Protein AF-A0A7N0ZX17-F1 (afdb_monomer_lite)

pLDDT: mean 77.38, std 19.16, range [27.64, 98.69]

Foldseek 3Di:
DPDPDPPVVVPCPVPPDDDDPPDDPVVPFDDDDLLVLLVVLCCLQPVDDDDPLLLVLLCLLQCCLQPPDDPPDPDSVPVVPDPDDDDGGDAAEEEEEPQDLVLQLLLLADPPPPPVNNVVSPVVCCVPPVPPRPNVVDDNLVSQLVLSHFAFLLLVLLLCVLVPDFQVHQYEYLYDQHPVHCVRNVNNCVRHVNYDYSPRSDDPVSCVVVPPPPVSSNSSSLSNLLSHQEYEYSGDDDSLQQSLLNCLLVVGWYAYFPRNQSSVLVVDPPDDSVRSSVSSVVSRVVRGNDQDADDRPDDCSRRVPPSRVVSVPDDLSQLCVAAEDDPEDDEDEEEDDLSVLNNQNHAEDAQADYAYEEEDDLSVLSHDAHAYDAHEQYHYEEADHLSCLRYQEYHAYYPDPPDRGDHEHDADPLSQFDRPRHAYEAYEDYAHDEEPVRVCRRPVRHQFYFYYFYQYDYPDPPPPDSFTWGTWGDHPPPSDDIRTDTDHD

Sequence (489 aa):
MCLFNWCILCGCFSYGIAAISPFSHRLAFNNLSAEIQRLRCKVNFRALAFVPHVRALGDAIVGRLRYPPKADDGNYLREVTDRDNGKGTRKFVVLHLRFDKDMAAHSACDFGGGKAEKIALAKYRQTIWQGRVVNSQFTDEELRNQGRCPLTPEEIGLLLAALGFDNSTRLYLASHKVYGGEARLSALRNLFPLMEDKKSLASSEERVQIKGKASLLAAVDYYVSMHSDIFISASPGNMHNAMVGHRTFENLKTIRPNMALLGQLFSNKSLTWPEFQQAVLAGHKGRHGEIRLRKPKQSLYTYPAPDLTVVRNSEVIRLWRLQFLFIGGNSFQGNIPVELSNCANLLQLILAYYNFTGSLPSQLGSLRKPSGFNVVRNNFVGEMPSFLRKFSSLTIESESPQTKNLNSFSDSISPLYNLSTLNLLEISYNHYEGTLRDIDVALPNAFYLKLGVSHLIGSEGRSDSGGQISCCWRDPYTEESLTCLEIPE

Secondary structure (DSSP, 8-state):
-----HHHHTT-TTSS----SS--GGGGSSS--HHHHHHHHHIIIII-PPPHHHHHHHHHHHHHHHSPPPTT---TTTTTS---S-PPPPP-EEEE----HHHHHHH----S-HHHHHHHHHHHHHHHHTT--GGGGS-HHHHHHTT-SPPPHHHHHHHHHHTT--TT--EEEE-SS-TTTHHHHHHHHHH-TTEE-TTTSS-TTTTTTTTT-HHHHHHHHHHHHHT-SEEEESS-SHHHHHHHHHHHHTT--EE---HHHHHHHHH-TT--HHHHHHHHHHHHTT-SS---BPPTT--TTT--BTHHHHHTS------TT--EEE--SS--EEPPPGGGGG-TT--EEE--SSEEEEPPPGGGGG-SS--EEE--S-EEEE---GGGGG-SEEEEE---TTSS---EE-S--GGG-S-SS--EEEEESS--EEEHHHHHHH-TT-SEEEEESBEEEPSSS---S-PEEEEEE--TTT----EEEEEP-

Radius of gyration: 30.59 Å; chains: 1; bounding box: 77×47×92 Å

Structure (mmCIF, N/CA/C/O backbone):
data_AF-A0A7N0ZX17-F1
#
_entry.id   AF-A0A7N0ZX17-F1
#
loop_
_atom_site.group_PDB
_atom_site.id
_atom_site.type_symbol
_atom_site.label_atom_id
_atom_site.label_alt_id
_atom_site.label_comp_id
_atom_site.label_asym_id
_atom_site.label_entity_id
_atom_site.label_seq_id
_atom_site.pdbx_PDB_ins_code
_atom_site.Cartn_x
_atom_site.Cartn_y
_atom_site.Cartn_z
_atom_site.occupancy
_atom_site.B_iso_or_equiv
_atom_site.auth_seq_id
_atom_site.auth_comp_id
_atom_site.auth_asym_id
_atom_site.auth_atom_id
_atom_site.pdbx_PDB_model_num
ATOM 1 N N . MET A 1 1 ? 11.854 -6.264 -5.680 1.00 31.28 1 MET A N 1
ATOM 2 C CA . MET A 1 1 ? 12.480 -5.312 -4.730 1.00 31.28 1 MET A CA 1
ATOM 3 C C . MET A 1 1 ? 13.991 -5.591 -4.677 1.00 31.28 1 MET A C 1
ATOM 5 O O . MET A 1 1 ? 14.508 -5.929 -3.625 1.00 31.28 1 MET A O 1
ATOM 9 N N . CYS A 1 2 ? 14.687 -5.498 -5.824 1.00 27.64 2 CYS A N 1
ATOM 10 C CA . CYS A 1 2 ? 16.014 -6.117 -6.025 1.00 27.64 2 CYS A CA 1
ATOM 11 C C . CYS A 1 2 ? 17.114 -5.173 -6.552 1.00 27.64 2 CYS A C 1
ATOM 13 O O . CYS A 1 2 ? 18.099 -5.645 -7.095 1.00 27.64 2 CYS A O 1
ATOM 15 N N . LEU A 1 3 ? 16.994 -3.851 -6.393 1.00 32.38 3 LEU A N 1
ATOM 16 C CA . LEU A 1 3 ? 17.993 -2.904 -6.932 1.00 32.38 3 LEU A CA 1
ATOM 17 C C . LEU A 1 3 ? 18.795 -2.136 -5.865 1.00 32.38 3 LEU A C 1
ATOM 19 O O . LEU A 1 3 ? 19.424 -1.128 -6.163 1.00 32.38 3 LEU A O 1
ATOM 23 N N . PHE A 1 4 ? 18.815 -2.609 -4.617 1.00 39.84 4 PHE A N 1
ATOM 24 C CA . PHE A 1 4 ? 19.498 -1.922 -3.516 1.00 39.84 4 PHE A CA 1
ATOM 25 C C . PHE A 1 4 ? 20.635 -2.747 -2.930 1.00 39.84 4 PHE A C 1
ATOM 27 O O . PHE A 1 4 ? 20.396 -3.435 -1.946 1.00 39.84 4 PHE A O 1
ATOM 34 N N . ASN A 1 5 ? 21.840 -2.662 -3.522 1.00 35.75 5 ASN A N 1
ATOM 35 C CA . ASN A 1 5 ? 23.129 -2.669 -2.794 1.00 35.75 5 ASN A CA 1
ATOM 36 C C . ASN A 1 5 ? 24.381 -2.617 -3.697 1.00 35.75 5 ASN A C 1
ATOM 38 O O . ASN A 1 5 ? 25.339 -3.357 -3.497 1.00 35.75 5 ASN A O 1
ATOM 42 N N . TRP A 1 6 ? 24.445 -1.692 -4.658 1.00 32.69 6 TRP A N 1
ATOM 43 C CA . TRP A 1 6 ? 25.676 -1.510 -5.445 1.00 32.69 6 TRP A CA 1
ATOM 44 C C . TRP A 1 6 ? 26.896 -1.046 -4.629 1.00 32.69 6 TRP A C 1
ATOM 46 O O . TRP A 1 6 ? 28.015 -1.393 -4.977 1.00 32.69 6 TRP A O 1
ATOM 56 N N . CYS A 1 7 ? 26.718 -0.366 -3.490 1.00 35.06 7 CYS A N 1
ATOM 57 C CA . CYS A 1 7 ? 27.856 0.039 -2.650 1.00 35.06 7 CYS A CA 1
ATOM 58 C C . CYS A 1 7 ? 28.423 -1.073 -1.748 1.00 35.06 7 CYS A C 1
ATOM 60 O O . CYS A 1 7 ? 29.532 -0.913 -1.253 1.00 35.06 7 CYS A O 1
ATOM 62 N N . ILE A 1 8 ? 27.713 -2.190 -1.540 1.00 35.59 8 ILE A N 1
ATOM 63 C CA . ILE A 1 8 ? 28.237 -3.339 -0.769 1.00 35.59 8 ILE A CA 1
ATOM 64 C C . ILE A 1 8 ? 28.970 -4.336 -1.690 1.00 35.59 8 ILE A C 1
ATOM 66 O O . ILE A 1 8 ? 29.825 -5.092 -1.239 1.00 35.59 8 ILE A O 1
ATOM 70 N N . LEU A 1 9 ? 28.709 -4.287 -3.001 1.00 39.00 9 LEU A N 1
ATOM 71 C CA . LEU A 1 9 ? 29.273 -5.221 -3.978 1.00 39.00 9 LEU A CA 1
ATOM 72 C C . LEU A 1 9 ? 30.752 -4.976 -4.318 1.00 39.00 9 LEU A C 1
ATOM 74 O O . LEU A 1 9 ? 31.430 -5.929 -4.684 1.00 39.00 9 LEU A O 1
ATOM 78 N N . CYS A 1 10 ? 31.295 -3.767 -4.126 1.00 38.38 10 CYS A N 1
ATOM 79 C CA . CYS A 1 10 ? 32.711 -3.508 -4.429 1.00 38.38 10 CYS A CA 1
ATOM 80 C C . CYS A 1 10 ? 33.702 -4.308 -3.559 1.00 38.38 10 CYS A C 1
ATOM 82 O O . CYS A 1 10 ? 34.851 -4.455 -3.956 1.00 38.38 10 CYS A O 1
ATOM 84 N N . GLY A 1 11 ? 33.276 -4.844 -2.408 1.00 34.50 11 GLY A N 1
ATOM 85 C CA . GLY A 1 11 ? 34.105 -5.705 -1.550 1.00 34.50 11 GLY A CA 1
ATOM 86 C C . GLY A 1 11 ? 33.829 -7.209 -1.680 1.00 34.50 11 GLY A C 1
ATOM 87 O O . GLY A 1 11 ? 34.518 -7.999 -1.047 1.00 34.50 11 GLY A O 1
ATOM 88 N N . CYS A 1 12 ? 32.828 -7.621 -2.469 1.00 37.03 12 CYS A N 1
ATOM 89 C CA . CYS A 1 12 ? 32.411 -9.027 -2.603 1.00 37.03 12 CYS A CA 1
ATOM 90 C C . CYS A 1 12 ? 32.907 -9.694 -3.898 1.00 37.03 12 CYS A C 1
ATOM 92 O O . CYS A 1 12 ? 32.431 -10.769 -4.246 1.00 37.03 12 CYS A O 1
ATOM 94 N N . PHE A 1 13 ? 33.866 -9.096 -4.611 1.00 39.94 13 PHE A N 1
ATOM 95 C CA . PHE A 1 13 ? 34.392 -9.644 -5.869 1.00 39.94 13 PHE A CA 1
ATOM 96 C C . PHE A 1 13 ? 35.128 -10.992 -5.726 1.00 39.94 13 PHE A C 1
ATOM 98 O O . PHE A 1 13 ? 35.361 -11.647 -6.735 1.00 39.94 13 PHE A O 1
ATOM 105 N N . SER A 1 14 ? 35.460 -11.446 -4.511 1.00 41.28 14 SER A N 1
ATOM 106 C CA . SER A 1 14 ? 36.094 -12.756 -4.287 1.00 41.28 14 SER A CA 1
ATOM 107 C C . SER A 1 14 ? 35.111 -13.918 -4.095 1.00 41.28 14 SER A C 1
ATOM 109 O O . SER A 1 14 ? 35.522 -15.072 -4.165 1.00 41.28 14 SER A O 1
ATOM 111 N N . TYR A 1 15 ? 33.823 -13.647 -3.868 1.00 41.41 15 TYR A N 1
ATOM 112 C CA . TYR A 1 15 ? 32.807 -14.674 -3.639 1.00 41.41 15 TYR A CA 1
ATOM 113 C C . TYR A 1 15 ? 31.648 -14.411 -4.600 1.00 41.41 15 TYR A C 1
ATOM 115 O O . TYR A 1 15 ? 30.840 -13.520 -4.362 1.00 41.41 15 TYR A O 1
ATOM 123 N N . GLY A 1 16 ? 31.579 -15.157 -5.707 1.00 44.81 16 GLY A N 1
ATOM 124 C CA . GLY A 1 16 ? 30.669 -14.917 -6.840 1.00 44.81 16 GLY A CA 1
ATOM 125 C C . GLY A 1 16 ? 29.163 -14.815 -6.534 1.00 44.81 16 GLY A C 1
ATOM 126 O O . GLY A 1 16 ? 28.389 -14.537 -7.444 1.00 44.81 16 GLY A O 1
ATOM 127 N N . ILE A 1 17 ? 28.723 -15.002 -5.284 1.00 47.09 17 ILE A N 1
ATOM 128 C CA . ILE A 1 17 ? 27.357 -14.746 -4.813 1.00 47.09 17 ILE A CA 1
ATOM 129 C C . ILE A 1 17 ? 27.418 -14.160 -3.393 1.00 47.09 17 ILE A C 1
ATOM 131 O O . ILE A 1 17 ? 27.994 -14.763 -2.491 1.00 47.09 17 ILE A O 1
ATOM 135 N N . ALA A 1 18 ? 26.754 -13.021 -3.170 1.00 47.31 18 ALA A N 1
ATOM 136 C CA . ALA A 1 18 ? 26.568 -12.434 -1.843 1.00 47.31 18 ALA A CA 1
ATOM 137 C C . ALA A 1 18 ? 25.086 -12.483 -1.435 1.00 47.31 18 ALA A C 1
ATOM 139 O O . ALA A 1 18 ? 24.242 -11.814 -2.032 1.00 47.31 18 ALA A O 1
ATOM 140 N N . ALA A 1 19 ? 24.767 -13.249 -0.389 1.00 49.25 19 ALA A N 1
ATOM 141 C CA . ALA A 1 19 ? 23.446 -13.271 0.236 1.00 49.25 19 ALA A CA 1
ATOM 142 C C . ALA A 1 19 ? 23.479 -12.454 1.535 1.00 49.25 19 ALA A C 1
ATOM 144 O O . ALA A 1 19 ? 24.144 -12.823 2.499 1.00 49.25 19 ALA A O 1
ATOM 145 N N . ILE A 1 20 ? 22.765 -11.328 1.570 1.00 52.06 20 ILE A N 1
ATOM 146 C CA . ILE A 1 20 ? 22.751 -10.432 2.734 1.00 52.06 20 ILE A CA 1
ATOM 147 C C . ILE A 1 20 ? 21.513 -10.736 3.584 1.00 52.06 20 ILE A C 1
ATOM 149 O O . ILE A 1 20 ? 20.387 -10.430 3.186 1.00 52.06 20 ILE A O 1
ATOM 153 N N . SER A 1 21 ? 21.724 -11.312 4.771 1.00 45.69 21 SER A N 1
ATOM 154 C CA . SER A 1 21 ? 20.683 -11.620 5.759 1.00 45.69 21 SER A CA 1
ATOM 155 C C . SER A 1 21 ? 21.128 -11.200 7.171 1.00 45.69 21 SER A C 1
ATOM 157 O O . SER A 1 21 ? 22.293 -11.401 7.507 1.00 45.69 21 SER A O 1
ATOM 159 N N . PRO A 1 22 ? 20.243 -10.634 8.016 1.00 51.06 22 PRO A N 1
ATOM 160 C CA . PRO A 1 22 ? 18.856 -10.283 7.724 1.00 51.06 22 PRO A CA 1
ATOM 161 C C . PRO A 1 22 ? 18.763 -9.011 6.870 1.00 51.06 22 PRO A C 1
ATOM 163 O O . PRO A 1 22 ? 19.368 -7.983 7.181 1.00 51.06 22 PRO A O 1
ATOM 166 N N . PHE A 1 23 ? 17.958 -9.053 5.802 1.00 53.25 23 PHE A N 1
ATOM 167 C CA . PHE A 1 23 ? 17.702 -7.872 4.981 1.00 53.25 23 PHE A CA 1
ATOM 168 C C . PHE A 1 23 ? 16.916 -6.844 5.798 1.00 53.25 23 PHE A C 1
ATOM 170 O O . PHE A 1 23 ? 15.718 -6.978 6.047 1.00 53.25 23 PHE A O 1
ATOM 177 N N . SER A 1 24 ? 17.605 -5.793 6.228 1.00 52.97 24 SER A N 1
ATOM 178 C CA . SER A 1 24 ? 16.995 -4.654 6.892 1.00 52.97 24 SER A CA 1
ATOM 179 C C . SER A 1 24 ? 17.233 -3.415 6.048 1.00 52.97 24 SER A C 1
ATOM 181 O O . SER A 1 24 ? 18.367 -3.089 5.706 1.00 52.97 24 SER A O 1
ATOM 183 N N . HIS A 1 25 ? 16.159 -2.665 5.783 1.00 56.38 25 HIS A N 1
ATOM 184 C CA . HIS A 1 25 ? 16.193 -1.311 5.218 1.00 56.38 25 HIS A CA 1
ATOM 185 C C . HIS A 1 25 ? 17.260 -0.403 5.874 1.00 56.38 25 HIS A C 1
ATOM 187 O O . HIS A 1 25 ? 17.680 0.579 5.261 1.00 56.38 25 HIS A O 1
ATOM 193 N N . ARG A 1 26 ? 17.699 -0.742 7.103 1.00 52.00 26 ARG A N 1
ATOM 194 C CA . ARG A 1 26 ? 18.722 -0.075 7.923 1.00 52.00 26 ARG A CA 1
ATOM 195 C C . ARG A 1 26 ? 20.043 0.220 7.204 1.00 52.00 26 ARG A C 1
ATOM 197 O O . ARG A 1 26 ? 20.617 1.272 7.465 1.00 52.00 26 ARG A O 1
ATOM 204 N N . LEU A 1 27 ? 20.473 -0.633 6.272 1.00 52.06 27 LEU A N 1
ATOM 205 C CA . LEU A 1 27 ? 21.734 -0.460 5.528 1.00 52.06 27 LEU A CA 1
ATOM 206 C C . LEU A 1 27 ? 21.733 0.740 4.559 1.00 52.06 27 LEU A C 1
ATOM 208 O O . LEU A 1 27 ? 22.764 1.058 3.980 1.00 52.06 27 LEU A O 1
ATOM 212 N N . ALA A 1 28 ? 20.597 1.423 4.383 1.00 57.94 28 ALA A N 1
ATOM 213 C CA . ALA A 1 28 ? 20.429 2.451 3.359 1.00 57.94 28 ALA A CA 1
ATOM 214 C C . ALA A 1 28 ? 19.874 3.791 3.886 1.00 57.94 28 ALA A C 1
ATOM 216 O O . ALA A 1 28 ? 19.307 4.560 3.104 1.00 57.94 28 ALA A O 1
ATOM 217 N N . PHE A 1 29 ? 19.952 4.076 5.193 1.00 58.88 29 PHE A N 1
ATOM 218 C CA . PHE A 1 29 ? 19.317 5.287 5.743 1.00 58.88 29 PHE A CA 1
ATOM 219 C C . PHE A 1 29 ? 20.127 6.562 5.643 1.00 58.88 29 PHE A C 1
ATOM 221 O O . PHE A 1 29 ? 19.530 7.618 5.447 1.00 58.88 29 PHE A O 1
ATOM 228 N N . ASN A 1 30 ? 21.448 6.486 5.760 1.00 56.75 30 ASN A N 1
ATOM 229 C CA . ASN A 1 30 ? 22.257 7.677 5.973 1.00 56.75 30 ASN A CA 1
ATOM 230 C C . ASN A 1 30 ? 23.405 7.721 4.955 1.00 56.75 30 ASN A C 1
ATOM 232 O O . ASN A 1 30 ? 23.990 6.689 4.637 1.00 56.75 30 ASN A O 1
ATOM 236 N N . ASN A 1 31 ? 23.695 8.920 4.446 1.00 64.81 31 ASN A N 1
ATOM 237 C CA . ASN A 1 31 ? 24.826 9.259 3.567 1.00 64.81 31 ASN A CA 1
ATOM 238 C C . ASN A 1 31 ? 24.798 8.721 2.122 1.00 64.81 31 ASN A C 1
ATOM 240 O O . ASN A 1 31 ? 25.819 8.754 1.441 1.00 64.81 31 ASN A O 1
ATOM 244 N N . LEU A 1 32 ? 23.643 8.287 1.606 1.00 72.19 32 LEU A N 1
ATOM 245 C CA . LEU A 1 32 ? 23.486 8.108 0.156 1.00 72.19 32 LEU A CA 1
ATOM 246 C C . LEU A 1 32 ? 23.283 9.467 -0.521 1.00 72.19 32 LEU A C 1
ATOM 248 O O . LEU A 1 32 ? 22.589 10.327 0.024 1.00 72.19 32 LEU A O 1
ATOM 252 N N . SER A 1 33 ? 23.847 9.640 -1.719 1.00 75.56 33 SER A N 1
ATOM 253 C CA . SER A 1 33 ? 23.667 10.865 -2.502 1.00 75.56 33 SER A CA 1
ATOM 254 C C . SER A 1 33 ? 22.188 11.120 -2.819 1.00 75.56 33 SER A C 1
ATOM 256 O O . SER A 1 33 ? 21.379 10.188 -2.902 1.00 75.56 33 SER A O 1
ATOM 258 N N . ALA A 1 34 ? 21.834 12.390 -3.036 1.00 74.88 34 ALA A N 1
ATOM 259 C CA . ALA A 1 34 ? 20.473 12.781 -3.401 1.00 74.88 34 ALA A CA 1
ATOM 260 C C . ALA A 1 34 ? 19.984 12.047 -4.663 1.00 74.88 34 ALA A C 1
ATOM 262 O O . ALA A 1 34 ? 18.853 11.570 -4.697 1.00 74.88 34 ALA A O 1
ATOM 263 N N . GLU A 1 35 ? 20.853 11.868 -5.662 1.00 71.12 35 GLU A N 1
ATOM 264 C CA . GLU A 1 35 ? 20.550 11.128 -6.896 1.00 71.12 35 GLU A CA 1
ATOM 265 C C . GLU A 1 35 ? 20.142 9.676 -6.616 1.00 71.12 35 GLU A C 1
ATOM 267 O O . GLU A 1 35 ? 19.133 9.194 -7.137 1.00 71.12 35 GLU A O 1
ATOM 272 N N . ILE A 1 36 ? 20.880 8.989 -5.735 1.00 74.06 36 ILE A N 1
ATOM 273 C CA . ILE A 1 36 ? 20.549 7.618 -5.343 1.00 74.06 36 ILE A CA 1
ATOM 274 C C . ILE A 1 36 ? 19.212 7.605 -4.610 1.00 74.06 36 ILE A C 1
ATOM 276 O O . ILE A 1 36 ? 18.372 6.772 -4.941 1.00 74.06 36 ILE A O 1
ATOM 280 N N . GLN A 1 37 ? 18.976 8.526 -3.667 1.00 76.62 37 GLN A N 1
ATOM 281 C CA . GLN A 1 37 ? 17.708 8.611 -2.927 1.00 76.62 37 GLN A CA 1
ATOM 282 C C . GLN A 1 37 ? 16.498 8.819 -3.855 1.00 76.62 37 GLN A C 1
ATOM 284 O O . GLN A 1 37 ? 15.487 8.120 -3.714 1.00 76.62 37 GLN A O 1
ATOM 289 N N . ARG A 1 38 ? 16.629 9.696 -4.861 1.00 75.75 38 ARG A N 1
ATOM 290 C CA . ARG A 1 38 ? 15.618 9.925 -5.909 1.00 75.75 38 ARG A CA 1
ATOM 291 C C . ARG A 1 38 ? 15.322 8.650 -6.700 1.00 75.75 38 ARG A C 1
ATOM 293 O O . ARG A 1 38 ? 14.153 8.291 -6.861 1.00 75.75 38 ARG A O 1
ATOM 300 N N . LEU A 1 39 ? 16.359 7.914 -7.114 1.00 74.62 39 LEU A N 1
ATOM 301 C CA . LEU A 1 39 ? 16.189 6.629 -7.800 1.00 74.62 39 LEU A CA 1
ATOM 302 C C . LEU A 1 39 ? 15.448 5.608 -6.941 1.00 74.62 39 LEU A C 1
ATOM 304 O O . LEU A 1 39 ? 14.520 4.971 -7.437 1.00 74.62 39 LEU A O 1
ATOM 308 N N . ARG A 1 40 ? 15.787 5.476 -5.652 1.00 77.88 40 ARG A N 1
ATOM 309 C CA . ARG A 1 40 ? 15.062 4.545 -4.760 1.00 77.88 40 ARG A CA 1
ATOM 310 C C . ARG A 1 40 ? 13.599 4.892 -4.708 1.00 77.88 40 ARG A C 1
ATOM 312 O O . ARG A 1 40 ? 12.766 4.000 -4.777 1.00 77.88 40 ARG A O 1
ATOM 319 N N . CYS A 1 41 ? 13.291 6.177 -4.619 1.00 77.50 41 CYS A N 1
ATOM 320 C CA . CYS A 1 41 ? 11.916 6.621 -4.598 1.00 77.50 41 CYS A CA 1
ATOM 321 C C . CYS A 1 41 ? 11.158 6.245 -5.877 1.00 77.50 41 CYS A C 1
ATOM 323 O O . CYS A 1 41 ? 10.102 5.619 -5.785 1.00 77.50 41 CYS A O 1
ATOM 325 N N . LYS A 1 42 ? 11.731 6.527 -7.058 1.00 76.00 42 LYS A N 1
ATOM 326 C CA . LYS A 1 42 ? 11.123 6.155 -8.349 1.00 76.00 42 LYS A CA 1
ATOM 327 C C . LYS A 1 42 ? 10.950 4.638 -8.468 1.00 76.00 42 LYS A C 1
ATOM 329 O O . LYS A 1 42 ? 9.884 4.176 -8.860 1.00 76.00 42 LYS A O 1
ATOM 334 N N . VAL A 1 43 ? 11.955 3.854 -8.075 1.00 77.44 43 VAL A N 1
ATOM 335 C CA . VAL A 1 43 ? 11.869 2.386 -8.099 1.00 77.44 43 VAL A CA 1
ATOM 336 C C . VAL A 1 43 ? 10.768 1.886 -7.162 1.00 77.44 43 VAL A C 1
ATOM 338 O O . VAL A 1 43 ? 9.941 1.078 -7.570 1.00 77.44 43 VAL A O 1
ATOM 341 N N . ASN A 1 44 ? 10.719 2.395 -5.931 1.00 79.38 44 ASN A N 1
ATOM 342 C CA . ASN A 1 44 ? 9.787 1.926 -4.908 1.00 79.38 44 ASN A CA 1
ATOM 343 C C . ASN A 1 44 ? 8.325 2.227 -5.230 1.00 79.38 44 ASN A C 1
ATOM 345 O O . ASN A 1 44 ? 7.471 1.407 -4.905 1.00 79.38 44 ASN A O 1
ATOM 349 N N . PHE A 1 45 ? 8.037 3.386 -5.827 1.00 82.44 45 PHE A N 1
ATOM 350 C CA . PHE A 1 45 ? 6.658 3.829 -6.031 1.00 82.44 45 PHE A CA 1
ATOM 351 C C . PHE A 1 45 ? 6.175 3.769 -7.484 1.00 82.44 45 PHE A C 1
ATOM 353 O O . PHE A 1 45 ? 4.964 3.752 -7.675 1.00 82.44 45 PHE A O 1
ATOM 360 N N . ARG A 1 46 ? 7.070 3.686 -8.486 1.00 78.56 46 ARG A N 1
ATOM 361 C CA . ARG A 1 46 ? 6.692 3.538 -9.910 1.00 78.56 46 ARG A CA 1
ATOM 362 C C . ARG A 1 46 ? 7.114 2.228 -10.560 1.00 78.56 46 ARG A C 1
ATOM 364 O O . ARG A 1 46 ? 6.370 1.714 -11.381 1.00 78.56 46 ARG A O 1
ATOM 371 N N . ALA A 1 47 ? 8.302 1.702 -10.255 1.00 76.94 47 ALA A N 1
ATOM 372 C CA . ALA A 1 47 ? 8.824 0.549 -10.998 1.00 76.94 47 ALA A CA 1
ATOM 373 C C . ALA A 1 47 ? 8.270 -0.800 -10.509 1.00 76.94 47 ALA A C 1
ATOM 375 O O . ALA A 1 47 ? 8.266 -1.775 -11.257 1.00 76.94 47 ALA A O 1
ATOM 376 N N . LEU A 1 48 ? 7.831 -0.888 -9.250 1.00 80.56 48 LEU A N 1
ATOM 377 C CA . LEU A 1 48 ? 7.256 -2.116 -8.703 1.00 80.56 48 LEU A CA 1
ATOM 378 C C . LEU A 1 48 ? 5.809 -2.284 -9.177 1.00 80.56 48 LEU A C 1
ATOM 380 O O . LEU A 1 48 ? 4.905 -1.619 -8.679 1.00 80.56 48 LEU A O 1
ATOM 384 N N . ALA A 1 49 ? 5.601 -3.206 -10.115 1.00 84.38 49 ALA A N 1
ATOM 385 C CA . ALA A 1 49 ? 4.283 -3.563 -10.624 1.00 84.38 49 ALA A CA 1
ATOM 386 C C . ALA A 1 49 ? 3.749 -4.846 -9.972 1.00 84.38 49 ALA A C 1
ATOM 388 O O . ALA A 1 49 ? 4.495 -5.788 -9.694 1.00 84.38 49 ALA A O 1
ATOM 389 N N . PHE A 1 50 ? 2.433 -4.901 -9.770 1.00 91.25 50 PHE A N 1
ATOM 390 C CA . PHE A 1 50 ? 1.754 -6.133 -9.383 1.00 91.25 50 PHE A CA 1
ATOM 391 C C . PHE A 1 50 ? 1.697 -7.126 -10.548 1.00 91.25 50 PHE A C 1
ATOM 393 O O . PHE A 1 50 ? 1.601 -6.747 -11.721 1.00 91.25 50 PHE A O 1
ATOM 400 N N . VAL A 1 51 ? 1.708 -8.416 -10.209 1.00 91.38 51 VAL A N 1
ATOM 401 C CA . VAL A 1 51 ? 1.520 -9.507 -11.174 1.00 91.38 51 VAL A CA 1
ATOM 402 C C . VAL A 1 51 ? 0.198 -9.338 -11.946 1.00 91.38 51 VAL A C 1
ATOM 404 O O . VAL A 1 51 ? -0.771 -8.833 -11.371 1.00 91.38 51 VAL A O 1
ATOM 407 N N . PRO A 1 52 ? 0.123 -9.751 -13.230 1.00 92.81 52 PRO A N 1
ATOM 408 C CA . PRO A 1 52 ? -0.996 -9.409 -14.115 1.00 92.81 52 PRO A CA 1
ATOM 409 C C . PRO A 1 52 ? -2.387 -9.719 -13.554 1.00 92.81 52 PRO A C 1
ATOM 411 O O . PRO A 1 52 ? -3.283 -8.892 -13.656 1.00 92.81 52 PRO A O 1
ATOM 414 N N . HIS A 1 53 ? -2.559 -10.860 -12.888 1.00 93.31 53 HIS A N 1
ATOM 415 C CA . HIS A 1 53 ? -3.854 -11.261 -12.338 1.00 93.31 53 HIS A CA 1
ATOM 416 C C . HIS A 1 53 ? -4.300 -10.448 -11.116 1.00 93.31 53 HIS A C 1
ATOM 418 O O . HIS A 1 53 ? -5.497 -10.265 -10.913 1.00 93.31 53 HIS A O 1
ATOM 424 N N . VAL A 1 54 ? -3.363 -9.925 -10.313 1.00 96.31 54 VAL A N 1
ATOM 425 C CA . VAL A 1 54 ? -3.693 -8.985 -9.227 1.00 96.31 54 VAL A CA 1
ATOM 426 C C . VAL A 1 54 ? -4.154 -7.655 -9.814 1.00 96.31 54 VAL A C 1
ATOM 428 O O . VAL A 1 54 ? -5.125 -7.094 -9.318 1.00 96.31 54 VAL A O 1
ATOM 431 N N . ARG A 1 55 ? -3.493 -7.180 -10.881 1.00 95.81 55 ARG A N 1
ATOM 432 C CA . ARG A 1 55 ? -3.897 -5.956 -11.590 1.00 95.81 55 ARG A CA 1
ATOM 433 C C . ARG A 1 55 ? -5.279 -6.114 -12.211 1.00 95.81 55 ARG A C 1
ATOM 435 O O . ARG A 1 55 ? -6.161 -5.351 -11.864 1.00 95.81 55 ARG A O 1
ATOM 442 N N . ALA A 1 56 ? -5.495 -7.166 -13.000 1.00 95.94 56 ALA A N 1
ATOM 443 C CA . ALA A 1 56 ? -6.773 -7.421 -13.663 1.00 95.94 56 ALA A CA 1
ATOM 444 C C . ALA A 1 56 ? -7.951 -7.491 -12.674 1.00 95.94 56 ALA A C 1
ATOM 446 O O . ALA A 1 56 ? -8.970 -6.830 -12.867 1.00 95.94 56 ALA A O 1
ATOM 447 N N . LEU A 1 57 ? -7.801 -8.239 -11.574 1.00 97.06 57 LEU A N 1
ATOM 448 C CA . LEU A 1 57 ? -8.835 -8.309 -10.540 1.00 97.06 57 LEU A CA 1
ATOM 449 C C . LEU A 1 57 ? -8.996 -6.979 -9.787 1.00 97.06 57 LEU A C 1
ATOM 451 O O . LEU A 1 57 ? -10.115 -6.571 -9.480 1.00 97.06 57 LEU A O 1
ATOM 455 N N . GLY A 1 58 ? -7.891 -6.297 -9.486 1.00 97.50 58 GLY A N 1
ATOM 456 C CA . GLY A 1 58 ? -7.906 -4.982 -8.855 1.00 97.50 58 GLY A CA 1
ATOM 457 C C . GLY A 1 58 ? -8.627 -3.935 -9.707 1.00 97.50 58 GLY A C 1
ATOM 458 O O . GLY A 1 58 ? -9.478 -3.221 -9.185 1.00 97.50 58 GLY A O 1
ATOM 459 N N . ASP A 1 59 ? -8.354 -3.896 -11.011 1.00 96.81 59 ASP A N 1
ATOM 460 C CA . ASP A 1 59 ? -9.007 -3.020 -11.987 1.00 96.81 59 ASP A CA 1
ATOM 461 C C . ASP A 1 59 ? -10.505 -3.315 -12.087 1.00 96.81 59 ASP A C 1
ATOM 463 O O . ASP A 1 59 ? -11.311 -2.385 -12.084 1.00 96.81 59 ASP A O 1
ATOM 467 N N . ALA A 1 60 ? -10.901 -4.593 -12.089 1.00 96.19 60 ALA A N 1
ATOM 468 C CA . ALA A 1 60 ? -12.311 -4.983 -12.071 1.00 96.19 60 ALA A CA 1
ATOM 469 C C . ALA A 1 60 ? -13.027 -4.481 -10.802 1.00 96.19 60 ALA A C 1
ATOM 471 O O . ALA A 1 60 ? -14.097 -3.871 -10.885 1.00 96.19 60 ALA A O 1
ATOM 472 N N . ILE A 1 61 ? -12.417 -4.663 -9.624 1.00 97.12 61 ILE A N 1
ATOM 473 C CA . ILE A 1 61 ? -12.962 -4.188 -8.342 1.00 97.12 61 ILE A CA 1
ATOM 474 C C . ILE A 1 61 ? -13.051 -2.656 -8.315 1.00 97.12 61 ILE A C 1
ATOM 476 O O . ILE A 1 61 ? -14.101 -2.107 -7.978 1.00 97.12 61 ILE A O 1
ATOM 480 N N . VAL A 1 62 ? -11.985 -1.950 -8.707 1.00 97.50 62 VAL A N 1
ATOM 481 C CA . VAL A 1 62 ? -11.981 -0.480 -8.812 1.00 97.50 62 VAL A CA 1
ATOM 482 C C . VAL A 1 62 ? -13.050 -0.021 -9.803 1.00 97.50 62 VAL A C 1
ATOM 484 O O . VAL A 1 62 ? -13.800 0.909 -9.513 1.00 97.50 62 VAL A O 1
ATOM 487 N N . GLY A 1 63 ? -13.189 -0.707 -10.936 1.00 95.38 63 GLY A N 1
ATOM 488 C CA . GLY A 1 63 ? -14.215 -0.445 -11.935 1.00 95.38 63 GLY A CA 1
ATOM 489 C C . GLY A 1 63 ? -15.631 -0.540 -11.370 1.00 95.38 63 GLY A C 1
ATOM 490 O O . GLY A 1 63 ? -16.436 0.342 -11.656 1.00 95.38 63 GLY A O 1
ATOM 491 N N . ARG A 1 64 ? -15.922 -1.541 -10.533 1.00 93.81 64 ARG A N 1
ATOM 492 C CA . ARG A 1 64 ? -17.221 -1.707 -9.851 1.00 93.81 64 ARG A CA 1
ATOM 493 C C . ARG A 1 64 ? -17.446 -0.660 -8.758 1.00 93.81 64 ARG A C 1
ATOM 495 O O . ARG A 1 64 ? -18.570 -0.192 -8.571 1.00 93.81 64 ARG A O 1
ATOM 502 N N . LEU A 1 65 ? -16.383 -0.246 -8.063 1.00 94.81 65 LEU A N 1
ATOM 503 C CA . LEU A 1 65 ? -16.415 0.819 -7.050 1.00 94.81 65 LEU A CA 1
ATOM 504 C C . LEU A 1 65 ? -16.659 2.210 -7.659 1.00 94.81 65 LEU A C 1
ATOM 506 O O . LEU A 1 65 ? -17.388 3.025 -7.087 1.00 94.81 65 LEU A O 1
ATOM 510 N N . ARG A 1 66 ? -16.092 2.479 -8.836 1.00 93.56 66 ARG A N 1
ATOM 511 C CA . ARG A 1 66 ? -16.270 3.743 -9.570 1.00 93.56 66 ARG A CA 1
ATOM 512 C C . ARG A 1 66 ? -17.582 3.785 -10.356 1.00 93.56 66 ARG A C 1
ATOM 514 O O . ARG A 1 66 ? -18.206 4.843 -10.430 1.00 93.56 66 ARG A O 1
ATOM 521 N N . TYR A 1 67 ? -18.011 2.641 -10.886 1.00 89.44 67 TYR A N 1
ATOM 522 C CA . TYR A 1 67 ? -19.183 2.504 -11.749 1.00 89.44 67 TYR A CA 1
ATOM 523 C C . TYR A 1 67 ? -19.965 1.246 -11.344 1.00 89.44 67 TYR A C 1
ATOM 525 O O . TYR A 1 67 ? -19.744 0.170 -11.899 1.00 89.44 67 TYR A O 1
ATOM 533 N N . PRO A 1 68 ? -20.827 1.342 -10.318 1.00 81.25 68 PRO A N 1
ATOM 534 C CA . PRO A 1 68 ? -21.660 0.218 -9.929 1.00 81.25 68 PRO A CA 1
ATOM 535 C C . PRO A 1 68 ? -22.683 -0.068 -11.036 1.00 81.25 68 PRO A C 1
ATOM 537 O O . PRO A 1 68 ? -23.261 0.890 -11.569 1.00 81.25 68 PRO A O 1
ATOM 540 N N . PRO A 1 69 ? -22.918 -1.348 -11.362 1.00 67.81 69 PRO A N 1
ATOM 541 C CA . PRO A 1 69 ? -23.910 -1.715 -12.357 1.00 67.81 69 PRO A CA 1
ATOM 542 C C . PRO A 1 69 ? -25.294 -1.230 -11.923 1.00 67.81 69 PRO A C 1
ATOM 544 O O . PRO A 1 69 ? -25.609 -1.155 -10.729 1.00 67.81 69 PRO A O 1
ATOM 547 N N . LYS A 1 70 ? -26.128 -0.868 -12.901 1.00 60.75 70 LYS A N 1
ATOM 548 C CA . LYS A 1 70 ? -27.562 -0.698 -12.644 1.00 60.75 70 LYS A CA 1
ATOM 549 C C . LYS A 1 70 ? -28.132 -2.059 -12.235 1.00 60.75 70 LYS A C 1
ATOM 551 O O . LYS A 1 70 ? -27.624 -3.085 -12.664 1.00 60.75 70 LYS A O 1
ATOM 556 N N . ALA A 1 71 ? -29.178 -2.055 -11.414 1.00 52.97 71 ALA A N 1
ATOM 557 C CA . ALA A 1 71 ? -29.738 -3.240 -10.760 1.00 52.97 71 ALA A CA 1
ATOM 558 C C . ALA A 1 71 ? -30.296 -4.347 -11.693 1.00 52.97 71 ALA A C 1
ATOM 560 O O . ALA A 1 71 ? -30.947 -5.249 -11.186 1.00 52.97 71 ALA A O 1
ATOM 561 N N . ASP A 1 72 ? -30.065 -4.299 -13.010 1.00 47.78 72 ASP A N 1
ATOM 562 C CA . ASP A 1 72 ? -30.798 -5.113 -13.987 1.00 47.78 72 ASP A CA 1
ATOM 563 C C . ASP A 1 72 ? -29.963 -5.662 -15.160 1.00 47.78 72 ASP A C 1
ATOM 565 O O . ASP A 1 72 ? -30.523 -6.020 -16.187 1.00 47.78 72 ASP A O 1
ATOM 569 N N . ASP A 1 73 ? -28.630 -5.750 -15.059 1.00 46.38 73 ASP A N 1
ATOM 570 C CA . ASP A 1 73 ? -27.869 -6.457 -16.103 1.00 46.38 73 ASP A CA 1
ATOM 571 C C . ASP A 1 73 ? -26.818 -7.398 -15.507 1.00 46.38 73 ASP A C 1
ATOM 573 O O . ASP A 1 73 ? -25.754 -7.003 -15.026 1.00 46.38 73 ASP A O 1
ATOM 577 N N . GLY A 1 74 ? -27.168 -8.684 -15.488 1.00 48.72 74 GLY A N 1
ATOM 578 C CA . GLY A 1 74 ? -26.427 -9.782 -14.867 1.00 48.72 74 GLY A CA 1
ATOM 579 C C . GLY A 1 74 ? -25.154 -10.201 -15.605 1.00 48.72 74 GLY A C 1
ATOM 580 O O . GLY A 1 74 ? -24.765 -11.363 -15.506 1.00 48.72 74 GLY A O 1
ATOM 581 N N . ASN A 1 75 ? -24.492 -9.302 -16.341 1.00 47.19 75 ASN A N 1
ATOM 582 C CA . ASN A 1 75 ? -23.317 -9.638 -17.149 1.00 47.19 75 ASN A CA 1
ATOM 583 C C . ASN A 1 75 ? -22.121 -8.697 -16.907 1.00 47.19 75 ASN A C 1
ATOM 585 O O . ASN A 1 75 ? -21.698 -7.910 -17.754 1.00 47.19 75 ASN A O 1
ATOM 589 N N . TYR A 1 76 ? -21.511 -8.859 -15.729 1.00 52.47 76 TYR A N 1
ATOM 590 C CA . TYR A 1 76 ? -20.375 -8.084 -15.204 1.00 52.47 76 TYR A CA 1
ATOM 591 C C . TYR A 1 76 ? -19.110 -8.032 -16.082 1.00 52.47 76 TYR A C 1
ATOM 593 O O . TYR A 1 76 ? -18.230 -7.212 -15.818 1.00 52.47 76 TYR A O 1
ATOM 601 N N . LEU A 1 77 ? -18.969 -8.910 -17.079 1.00 50.38 77 LEU A N 1
ATOM 602 C CA . LEU A 1 77 ? -17.776 -8.987 -17.931 1.00 50.38 77 LEU A CA 1
ATOM 603 C C . LEU A 1 77 ? -17.854 -8.080 -19.170 1.00 50.38 77 LEU A C 1
ATOM 605 O O . LEU A 1 77 ? -16.814 -7.765 -19.742 1.00 50.38 77 LEU A O 1
ATOM 609 N N . ARG A 1 78 ? -19.054 -7.636 -19.571 1.00 44.34 78 ARG A N 1
ATOM 610 C CA . ARG A 1 78 ? -19.266 -6.895 -20.829 1.00 44.34 78 ARG A CA 1
ATOM 611 C C . ARG A 1 78 ? -19.222 -5.369 -20.668 1.00 44.34 78 ARG A C 1
ATOM 613 O O . ARG A 1 78 ? -18.872 -4.673 -21.607 1.00 44.34 78 ARG A O 1
ATOM 620 N N . GLU A 1 79 ? -19.481 -4.840 -19.469 1.00 46.25 79 GLU A N 1
ATOM 621 C CA . GLU A 1 79 ? -19.463 -3.385 -19.199 1.00 46.25 79 GLU A CA 1
ATOM 622 C C . GLU A 1 79 ? -18.056 -2.783 -18.999 1.00 46.25 79 GLU A C 1
ATOM 624 O O . GLU A 1 79 ? -17.903 -1.564 -18.885 1.00 46.25 79 GLU A O 1
ATOM 629 N N . VAL A 1 80 ? -17.003 -3.605 -18.914 1.00 51.28 80 VAL A N 1
ATOM 630 C CA . VAL A 1 80 ? -15.626 -3.097 -18.750 1.00 51.28 80 VAL A CA 1
ATOM 631 C C . VAL A 1 80 ? -15.069 -2.554 -20.074 1.00 51.28 80 VAL A C 1
ATOM 633 O O . VAL A 1 80 ? -14.192 -1.694 -20.045 1.00 51.28 80 VAL A O 1
ATOM 636 N N . THR A 1 81 ? -15.593 -3.004 -21.220 1.00 46.97 81 THR A N 1
ATOM 637 C CA . THR A 1 81 ? -15.084 -2.648 -22.556 1.00 46.97 81 THR A CA 1
ATOM 638 C C . THR A 1 81 ? -15.719 -1.402 -23.174 1.00 46.97 81 THR A C 1
ATOM 640 O O . THR A 1 81 ? -15.083 -0.788 -24.021 1.00 46.97 81 THR A O 1
ATOM 643 N N . ASP A 1 82 ? -16.900 -0.973 -22.717 1.00 44.88 82 ASP A N 1
ATOM 644 C CA . ASP A 1 82 ? -17.598 0.215 -23.236 1.00 44.88 82 ASP A CA 1
ATOM 645 C C . ASP A 1 82 ? -17.608 1.345 -22.198 1.00 44.88 82 ASP A C 1
ATOM 647 O O . ASP A 1 82 ? -18.563 1.520 -21.438 1.00 44.88 82 ASP A O 1
ATOM 651 N N . ARG A 1 83 ? -16.525 2.128 -22.118 1.00 52.25 83 ARG A N 1
ATOM 652 C CA . ARG A 1 83 ? -16.449 3.271 -21.192 1.00 52.25 83 ARG A CA 1
ATOM 653 C C . ARG A 1 83 ? -15.958 4.543 -21.862 1.00 52.25 83 ARG A C 1
ATOM 655 O O . ARG A 1 83 ? -14.855 4.999 -21.590 1.00 52.25 83 ARG A O 1
ATOM 662 N N . ASP A 1 84 ? -16.851 5.151 -22.638 1.00 46.78 84 ASP A N 1
ATOM 663 C CA . ASP A 1 84 ? 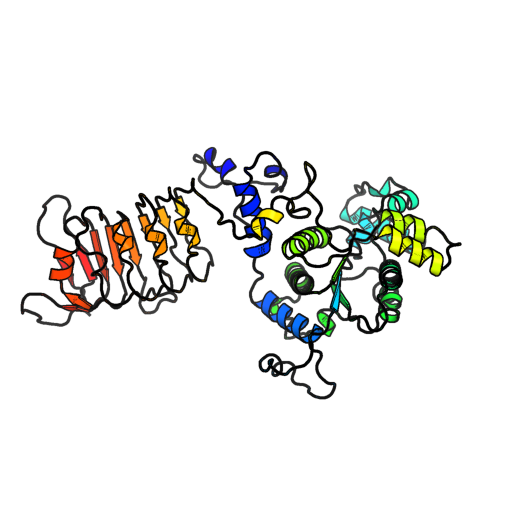-16.807 6.592 -22.907 1.00 46.78 84 ASP A CA 1
ATOM 664 C C . ASP A 1 84 ? -18.215 7.211 -22.990 1.00 46.78 84 ASP A C 1
ATOM 666 O O . ASP A 1 84 ? -18.598 7.838 -23.967 1.00 46.78 84 ASP A O 1
ATOM 670 N N . ASN A 1 85 ? -19.040 6.990 -21.958 1.00 43.12 85 ASN A N 1
ATOM 671 C CA . ASN A 1 85 ? -20.377 7.588 -21.869 1.00 43.12 85 ASN A CA 1
ATOM 672 C C . ASN A 1 85 ? -20.594 8.288 -20.519 1.00 43.12 85 ASN A C 1
ATOM 674 O O . ASN A 1 85 ? -21.255 7.765 -19.620 1.00 43.12 85 ASN A O 1
ATOM 678 N N . GLY A 1 86 ? -20.017 9.486 -20.380 1.00 47.16 86 GLY A N 1
ATOM 679 C CA . GLY A 1 86 ? -20.622 10.664 -19.729 1.00 47.16 86 GLY A CA 1
ATOM 680 C C . GLY A 1 86 ? -21.118 10.610 -18.272 1.00 47.16 86 GLY A C 1
ATOM 681 O O . GLY A 1 86 ? -21.647 11.612 -17.793 1.00 47.16 86 GLY A O 1
ATOM 682 N N . LYS A 1 87 ? -20.980 9.508 -17.525 1.00 54.19 87 LYS A N 1
ATOM 683 C CA . LYS A 1 87 ? -21.367 9.431 -16.104 1.00 54.19 87 LYS A CA 1
ATOM 684 C C . LYS A 1 87 ? -20.166 9.686 -15.201 1.00 54.19 87 LYS A C 1
ATOM 686 O O . LYS A 1 87 ? -19.199 8.930 -15.219 1.00 54.19 87 LYS A O 1
ATOM 691 N N . GLY A 1 88 ? -20.257 10.744 -14.392 1.00 59.28 88 GLY A N 1
ATOM 692 C CA . GLY A 1 88 ? -19.201 11.176 -13.476 1.00 59.28 88 GLY A CA 1
ATOM 693 C C . GLY A 1 88 ? -18.661 10.045 -12.595 1.00 59.28 88 GLY A C 1
ATOM 694 O O . GLY A 1 88 ? -19.416 9.242 -12.043 1.00 59.28 88 GLY A O 1
ATOM 695 N N . THR A 1 89 ? -17.336 9.992 -12.468 1.00 81.12 89 THR A N 1
ATOM 696 C CA . THR A 1 89 ? -16.614 8.972 -11.703 1.00 81.12 89 THR A CA 1
ATOM 697 C C . THR A 1 89 ? -17.002 9.036 -10.220 1.00 81.12 89 THR A C 1
ATOM 699 O O . THR A 1 89 ? -16.818 10.059 -9.556 1.00 81.12 89 THR A O 1
ATOM 702 N N . ARG A 1 90 ? -17.572 7.955 -9.658 1.00 89.12 90 ARG A N 1
ATOM 703 C CA . ARG A 1 90 ? -17.930 7.948 -8.226 1.00 89.12 90 ARG A CA 1
ATOM 704 C C . ARG A 1 90 ? -16.675 7.885 -7.366 1.00 89.12 90 ARG A C 1
ATOM 706 O O . ARG A 1 90 ? -15.706 7.213 -7.720 1.00 89.12 90 ARG A O 1
ATOM 713 N N . LYS A 1 91 ? -16.690 8.569 -6.224 1.00 94.81 91 LYS A N 1
ATOM 714 C CA . LYS A 1 91 ? -15.603 8.522 -5.240 1.00 94.81 91 LYS A CA 1
ATOM 715 C C . LYS A 1 91 ? -15.819 7.392 -4.239 1.00 94.81 91 LYS A C 1
ATOM 717 O O . LYS A 1 91 ? -16.958 7.063 -3.921 1.00 94.81 91 LYS A O 1
ATOM 722 N N . PHE A 1 92 ? -14.732 6.815 -3.741 1.00 97.69 92 PHE A N 1
ATOM 723 C CA . PHE A 1 92 ? -14.768 5.813 -2.682 1.00 97.69 92 PHE A CA 1
ATOM 724 C C . PHE A 1 92 ? -13.587 5.959 -1.718 1.00 97.69 92 PHE A C 1
ATOM 726 O O . PHE A 1 92 ? -12.490 6.414 -2.070 1.00 97.69 92 PHE A O 1
ATOM 733 N N . VAL A 1 93 ? -13.828 5.555 -0.476 1.00 98.44 93 VAL A N 1
ATOM 734 C CA . VAL A 1 93 ? -12.838 5.547 0.603 1.00 98.44 93 VAL A CA 1
ATOM 735 C C . VAL A 1 93 ? -12.364 4.120 0.814 1.00 98.44 93 VAL A C 1
ATOM 737 O O . VAL A 1 93 ? -13.173 3.202 0.867 1.00 98.44 93 VAL A O 1
ATOM 740 N N . VAL A 1 94 ? -11.061 3.917 0.976 1.00 98.69 94 VAL A N 1
ATOM 741 C CA . VAL A 1 94 ? -10.530 2.635 1.444 1.00 98.69 94 VAL A CA 1
ATOM 742 C C . VAL A 1 94 ? -10.212 2.733 2.924 1.00 98.69 94 VAL A C 1
ATOM 744 O O . VAL A 1 94 ? -9.388 3.553 3.340 1.00 98.69 94 VAL A O 1
ATOM 747 N N . LEU A 1 95 ? -10.837 1.849 3.696 1.00 98.38 95 LEU A N 1
ATOM 748 C CA . LEU A 1 95 ? -10.516 1.603 5.090 1.00 98.38 95 LEU A CA 1
ATOM 749 C C . LEU A 1 95 ? -9.670 0.336 5.193 1.00 98.38 95 LEU A C 1
ATOM 751 O O . LEU A 1 95 ? -10.159 -0.777 5.004 1.00 98.38 95 LEU A O 1
ATOM 755 N N . HIS A 1 96 ? -8.400 0.502 5.541 1.00 98.06 96 HIS A N 1
ATOM 756 C CA . HIS A 1 96 ? -7.539 -0.608 5.913 1.00 98.06 96 HIS A CA 1
ATOM 757 C C . HIS A 1 96 ? -7.723 -0.953 7.395 1.00 98.06 96 HIS A C 1
ATOM 759 O O . HIS A 1 96 ? -7.228 -0.265 8.294 1.00 98.06 96 HIS A O 1
ATOM 765 N N . LEU A 1 97 ? -8.445 -2.042 7.647 1.00 96.38 97 LEU A N 1
ATOM 766 C CA . LEU A 1 97 ? -8.794 -2.501 8.987 1.00 96.38 97 LEU A CA 1
ATOM 767 C C . LEU A 1 97 ? -7.922 -3.698 9.371 1.00 96.38 97 LEU A C 1
ATOM 769 O O . LEU A 1 97 ? -8.312 -4.861 9.242 1.00 96.38 97 LEU A O 1
ATOM 773 N N . ARG A 1 98 ? -6.717 -3.406 9.868 1.00 94.06 98 ARG A N 1
ATOM 774 C CA . ARG A 1 98 ? -5.840 -4.409 10.483 1.00 94.06 98 ARG A CA 1
ATOM 775 C C . ARG A 1 98 ? -6.200 -4.562 11.959 1.00 94.06 98 ARG A C 1
ATOM 777 O O . ARG A 1 98 ? -5.524 -4.024 12.835 1.00 94.06 98 ARG A O 1
ATOM 784 N N . PHE A 1 99 ? -7.309 -5.264 12.175 1.00 95.00 99 PHE A N 1
ATOM 785 C CA . PHE A 1 99 ? -7.847 -5.664 13.475 1.00 95.00 99 PHE A CA 1
ATOM 786 C C . PHE A 1 99 ? -8.050 -7.186 13.505 1.00 95.00 99 PHE A C 1
ATOM 788 O O . PHE A 1 99 ? -9.132 -7.701 13.762 1.00 95.00 99 PHE A O 1
ATOM 795 N N . ASP A 1 100 ? -7.019 -7.927 13.117 1.00 93.56 100 ASP A N 1
ATOM 796 C CA . ASP A 1 100 ? -6.979 -9.385 13.192 1.00 93.56 100 ASP A CA 1
ATOM 797 C C . ASP A 1 100 ? -6.521 -9.859 14.586 1.00 93.56 100 ASP A C 1
ATOM 799 O O . ASP A 1 100 ? -6.042 -9.074 15.406 1.00 93.56 100 ASP A O 1
ATOM 803 N N . LYS A 1 101 ? -6.682 -11.158 14.877 1.00 93.88 101 LYS A N 1
ATOM 804 C CA . LYS A 1 101 ? -6.374 -11.721 16.205 1.00 93.88 101 LYS A CA 1
ATOM 805 C C . LYS A 1 101 ? -4.901 -11.547 16.593 1.00 93.88 101 LYS A C 1
ATOM 807 O O . LYS A 1 101 ? -4.613 -11.380 17.774 1.00 93.88 101 LYS A O 1
ATOM 812 N N . ASP A 1 102 ? -3.994 -11.580 15.617 1.00 92.38 102 ASP A N 1
ATOM 813 C CA . ASP A 1 102 ? -2.560 -11.386 15.833 1.00 92.38 102 ASP A CA 1
ATOM 814 C C . ASP A 1 102 ? -2.280 -9.953 16.287 1.00 92.38 102 ASP A C 1
ATOM 816 O O . ASP A 1 102 ? -1.686 -9.735 17.344 1.00 92.38 102 ASP A O 1
ATOM 820 N N . MET A 1 103 ? -2.823 -8.976 15.555 1.00 93.12 103 MET A N 1
ATOM 821 C CA . MET A 1 103 ? -2.723 -7.561 15.910 1.00 93.12 103 MET A CA 1
ATOM 822 C C . MET A 1 103 ? -3.364 -7.245 17.271 1.00 93.12 103 MET A C 1
ATOM 824 O O . MET A 1 103 ? -2.739 -6.582 18.100 1.00 93.12 103 MET A O 1
ATOM 828 N N . ALA A 1 104 ? -4.580 -7.739 17.522 1.00 94.12 104 ALA A N 1
ATOM 829 C CA . ALA A 1 104 ? -5.285 -7.530 18.788 1.00 94.12 104 ALA A CA 1
ATOM 830 C C . ALA A 1 104 ? -4.536 -8.163 19.974 1.00 94.12 104 ALA A C 1
ATOM 832 O O . ALA A 1 104 ? -4.449 -7.583 21.053 1.00 94.12 104 ALA A O 1
ATOM 833 N N . ALA A 1 105 ? -3.946 -9.344 19.785 1.00 94.25 105 ALA A N 1
ATOM 834 C CA . ALA A 1 105 ? -3.154 -9.975 20.828 1.00 94.25 105 ALA A CA 1
ATOM 835 C C . ALA A 1 105 ? -1.845 -9.217 21.079 1.00 94.25 105 ALA A C 1
ATOM 837 O O . ALA A 1 105 ? -1.539 -8.941 22.239 1.00 94.25 105 ALA A O 1
ATOM 838 N N . HIS A 1 106 ? -1.104 -8.864 20.023 1.00 93.69 106 HIS A N 1
ATOM 839 C CA . HIS A 1 106 ? 0.189 -8.181 20.106 1.00 93.69 106 HIS A CA 1
ATOM 840 C C . HIS A 1 106 ? 0.085 -6.777 20.721 1.00 93.69 106 HIS A C 1
ATOM 842 O O . HIS A 1 106 ? 1.011 -6.337 21.402 1.00 93.69 106 HIS A O 1
ATOM 848 N N . SER A 1 107 ? -1.022 -6.058 20.506 1.00 93.69 107 SER A N 1
ATOM 849 C CA . SER A 1 107 ? -1.195 -4.717 21.077 1.00 93.69 107 SER A CA 1
ATOM 850 C C . SER A 1 107 ? -1.254 -4.723 22.606 1.00 93.69 107 SER A C 1
ATOM 852 O O . SER A 1 107 ? -0.848 -3.730 23.201 1.00 93.69 107 SER A O 1
ATOM 854 N N . ALA A 1 108 ? -1.703 -5.833 23.207 1.00 94.56 108 ALA A N 1
ATOM 855 C CA . ALA A 1 108 ? -1.992 -6.000 24.634 1.00 94.56 108 ALA A CA 1
ATOM 856 C C . ALA A 1 108 ? -3.100 -5.085 25.196 1.00 94.56 108 ALA A C 1
ATOM 858 O O . ALA A 1 108 ? -3.293 -5.054 26.407 1.00 94.56 108 ALA A O 1
ATOM 859 N N . CYS A 1 109 ? -3.852 -4.409 24.326 1.00 94.62 109 CYS A N 1
ATOM 860 C CA . CYS A 1 109 ? -4.927 -3.505 24.728 1.00 94.62 109 CYS A CA 1
ATOM 861 C C . CYS A 1 109 ? -6.220 -4.238 25.110 1.00 94.62 109 CYS A C 1
ATOM 863 O O . CYS A 1 109 ? -6.441 -5.396 24.737 1.00 94.62 109 CYS A O 1
ATOM 865 N N . ASP A 1 110 ? -7.084 -3.526 25.824 1.00 94.12 110 ASP A N 1
ATOM 866 C CA . ASP A 1 110 ? -8.469 -3.877 26.095 1.00 94.12 110 ASP A CA 1
ATOM 867 C C . ASP A 1 110 ? -9.384 -3.317 24.996 1.00 94.12 110 ASP A C 1
ATOM 869 O O . ASP A 1 110 ? -9.362 -2.128 24.657 1.00 94.12 110 ASP A O 1
ATOM 873 N N . PHE A 1 111 ? -10.208 -4.197 24.433 1.00 94.31 111 PHE A N 1
ATOM 874 C CA . PHE A 1 111 ? -11.169 -3.865 23.384 1.00 94.31 111 PHE A CA 1
ATOM 875 C C . PHE A 1 111 ? -12.618 -4.015 23.860 1.00 94.31 111 PHE A C 1
ATOM 877 O O . PHE A 1 111 ? -13.541 -4.022 23.043 1.00 94.31 111 PHE A O 1
ATOM 884 N N . GLY A 1 112 ? -12.845 -4.143 25.171 1.00 91.44 112 GLY A N 1
ATOM 885 C CA . GLY A 1 112 ? -14.182 -4.140 25.763 1.00 91.44 112 GLY A CA 1
ATOM 886 C C . GLY A 1 112 ? -14.900 -5.492 25.761 1.00 91.44 112 GLY A C 1
ATOM 887 O O . GLY A 1 112 ? -16.056 -5.556 26.162 1.00 91.44 112 GLY A O 1
ATOM 888 N N . GLY A 1 113 ? -14.246 -6.593 25.373 1.00 90.75 113 GLY A N 1
ATOM 889 C CA . GLY A 1 113 ? -14.807 -7.951 25.457 1.00 90.75 113 GLY A CA 1
ATOM 890 C C . GLY A 1 113 ? -14.701 -8.598 26.847 1.00 90.75 113 GLY A C 1
ATOM 891 O O . GLY A 1 113 ? -14.912 -9.804 27.002 1.00 90.75 113 GLY A O 1
ATOM 892 N N . GLY A 1 114 ? -14.342 -7.818 27.871 1.00 93.81 114 GLY A N 1
ATOM 893 C CA . GLY A 1 114 ? -14.303 -8.248 29.266 1.00 93.81 114 GLY A CA 1
ATOM 894 C C . GLY A 1 114 ? -13.227 -9.295 29.581 1.00 93.81 114 GLY A C 1
ATOM 895 O O . GLY A 1 114 ? -12.236 -9.469 28.868 1.00 93.81 114 GLY A O 1
ATOM 896 N N . LYS A 1 115 ? -13.408 -10.010 30.700 1.00 94.56 115 LYS A N 1
ATOM 897 C CA . LYS A 1 115 ? -12.413 -10.968 31.220 1.00 94.56 115 LYS A CA 1
ATOM 898 C C . LYS A 1 115 ? -12.131 -12.114 30.240 1.00 94.56 115 LYS A C 1
ATOM 900 O O . LYS A 1 115 ? -10.986 -12.548 30.126 1.00 94.56 115 LYS A O 1
ATOM 905 N N . ALA A 1 116 ? -13.153 -12.577 29.519 1.00 95.12 116 ALA A N 1
ATOM 906 C CA . ALA A 1 116 ? -13.024 -13.660 28.548 1.00 95.12 116 ALA A CA 1
ATOM 907 C C . ALA A 1 116 ? -12.096 -13.279 27.381 1.00 95.12 116 ALA A C 1
ATOM 909 O O . ALA A 1 116 ? -11.174 -14.034 27.061 1.00 95.12 116 ALA A O 1
ATOM 910 N N . GLU A 1 117 ? -12.282 -12.091 26.795 1.00 95.31 117 GLU A N 1
ATOM 911 C CA . GLU A 1 117 ? -11.427 -11.585 25.712 1.00 95.31 117 GLU A CA 1
ATOM 912 C C . GLU A 1 117 ? -9.980 -11.397 26.188 1.00 95.31 117 GLU A C 1
ATOM 914 O O . GLU A 1 117 ? -9.046 -11.880 25.541 1.00 95.31 117 GLU A O 1
ATOM 919 N N . LYS A 1 118 ? -9.790 -10.802 27.374 1.00 93.81 118 LYS A N 1
ATOM 920 C CA . LYS A 1 118 ? -8.461 -10.608 27.978 1.00 93.81 118 LYS A CA 1
ATOM 921 C C . LYS A 1 118 ? -7.698 -11.923 28.138 1.00 93.81 118 LYS A C 1
ATOM 923 O O . LYS A 1 118 ? -6.538 -12.008 27.730 1.00 93.81 118 LYS A O 1
ATOM 928 N N . ILE A 1 119 ? -8.347 -12.957 28.682 1.00 94.44 119 ILE A N 1
ATOM 929 C CA . ILE A 1 119 ? -7.740 -14.286 28.865 1.00 94.44 119 ILE A CA 1
ATOM 930 C C . ILE A 1 119 ? -7.433 -14.933 27.510 1.00 94.44 119 ILE A C 1
ATOM 932 O O . ILE A 1 119 ? -6.343 -15.477 27.320 1.00 94.44 119 ILE A O 1
ATOM 936 N N . ALA A 1 120 ? -8.356 -14.856 26.548 1.00 95.00 120 ALA A N 1
ATOM 937 C CA . ALA A 1 120 ? -8.172 -15.452 25.228 1.00 95.00 120 ALA A CA 1
ATOM 938 C C . ALA A 1 120 ? -6.986 -14.832 24.468 1.00 95.00 120 ALA A C 1
ATOM 940 O O . ALA A 1 120 ? -6.179 -15.562 23.880 1.00 95.00 120 ALA A O 1
ATOM 941 N N . LEU A 1 121 ? -6.853 -13.502 24.499 1.00 95.00 121 LEU A N 1
ATOM 942 C CA . LEU A 1 121 ? -5.733 -12.792 23.880 1.00 95.00 121 LEU A CA 1
ATOM 943 C C . LEU A 1 121 ? -4.420 -13.033 24.635 1.00 95.00 121 LEU A C 1
ATOM 945 O O . LEU A 1 121 ? -3.389 -13.220 23.991 1.00 95.00 121 LEU A O 1
ATOM 949 N N . ALA A 1 122 ? -4.443 -13.113 25.970 1.00 92.56 122 ALA A N 1
ATOM 950 C CA . ALA A 1 122 ? -3.265 -13.467 26.769 1.00 92.56 122 ALA A CA 1
ATOM 951 C C . ALA A 1 122 ? -2.751 -14.878 26.450 1.00 92.56 122 ALA A C 1
ATOM 953 O O . ALA A 1 122 ? -1.557 -15.058 26.208 1.00 92.56 122 ALA A O 1
ATOM 954 N N . LYS A 1 123 ? -3.651 -15.864 26.359 1.00 94.19 123 LYS A N 1
ATOM 955 C CA . LYS A 1 123 ? -3.299 -17.234 25.963 1.00 94.19 123 LYS A CA 1
ATOM 956 C C . LYS A 1 123 ? -2.705 -17.271 24.556 1.00 94.19 123 LYS A C 1
ATOM 958 O O . LYS A 1 123 ? -1.674 -17.899 24.348 1.00 94.19 123 LYS A O 1
ATOM 963 N N . TYR A 1 124 ? -3.311 -16.557 23.605 1.00 94.62 124 TYR A N 1
ATOM 964 C CA . TYR A 1 124 ? -2.784 -16.471 22.242 1.00 94.62 124 TYR A CA 1
ATOM 965 C C . TYR A 1 124 ? -1.394 -15.817 22.200 1.00 94.62 124 TYR A C 1
ATOM 967 O O . TYR A 1 124 ? -0.501 -16.333 21.528 1.00 94.62 124 TYR A O 1
ATOM 975 N N . ARG A 1 125 ? -1.173 -14.739 22.971 1.00 94.00 125 ARG A N 1
ATOM 976 C CA . ARG A 1 125 ? 0.153 -14.116 23.106 1.00 94.00 125 ARG A CA 1
ATOM 977 C C . ARG A 1 125 ? 1.206 -15.110 23.589 1.00 94.00 125 ARG A C 1
ATOM 979 O O . ARG A 1 125 ? 2.312 -15.137 23.051 1.00 94.00 125 ARG A O 1
ATOM 986 N N . GLN A 1 126 ? 0.857 -15.922 24.586 1.00 91.31 126 GLN A N 1
ATOM 987 C CA . GLN A 1 126 ? 1.755 -16.935 25.128 1.00 91.31 126 GLN A CA 1
ATOM 988 C C . GLN A 1 126 ? 2.112 -17.993 24.078 1.00 91.31 126 GLN A C 1
ATOM 990 O O . GLN A 1 126 ? 3.273 -18.375 23.975 1.00 91.31 126 GLN A O 1
ATOM 995 N N . THR A 1 127 ? 1.148 -18.424 23.263 1.00 93.06 127 THR A N 1
ATOM 996 C CA . THR A 1 127 ? 1.384 -19.416 22.205 1.00 93.06 127 THR A CA 1
ATOM 997 C C . THR A 1 127 ? 2.303 -18.895 21.098 1.00 93.06 127 THR A C 1
ATOM 999 O O . THR A 1 127 ? 3.202 -19.616 20.679 1.00 93.06 127 THR A O 1
ATOM 1002 N N . ILE A 1 128 ? 2.097 -17.664 20.621 1.00 92.12 128 ILE A N 1
ATOM 1003 C CA . ILE A 1 128 ? 2.820 -17.146 19.446 1.00 92.12 128 ILE A CA 1
ATOM 1004 C C . ILE A 1 128 ? 4.174 -16.525 19.815 1.00 92.12 128 ILE A C 1
ATOM 1006 O O . ILE A 1 128 ? 5.160 -16.751 19.119 1.00 92.12 128 ILE A O 1
ATOM 1010 N N . TRP A 1 129 ? 4.246 -15.758 20.909 1.00 89.62 129 TRP A N 1
ATOM 1011 C CA . TRP A 1 129 ? 5.449 -14.993 21.276 1.00 89.62 129 TRP A CA 1
ATOM 1012 C C . TRP A 1 129 ? 6.089 -15.431 22.593 1.00 89.62 129 TRP A C 1
ATOM 1014 O O . TRP A 1 129 ? 7.032 -14.778 23.038 1.00 89.62 129 TRP A O 1
ATOM 1024 N N . GLN A 1 130 ? 5.597 -16.496 23.239 1.00 87.94 130 GLN A N 1
ATOM 1025 C CA . GLN A 1 130 ? 6.164 -17.024 24.492 1.00 87.94 130 GLN A CA 1
ATOM 1026 C C . GLN A 1 130 ? 6.305 -15.945 25.585 1.00 87.94 130 GLN A C 1
ATOM 1028 O O . GLN A 1 130 ? 7.289 -15.910 26.318 1.00 87.94 130 GLN A O 1
ATOM 1033 N N . GLY A 1 131 ? 5.356 -15.005 25.638 1.00 74.50 131 GLY A N 1
ATOM 1034 C CA . GLY A 1 131 ? 5.358 -13.906 26.611 1.00 74.50 131 GLY A CA 1
ATOM 1035 C C . GLY A 1 131 ? 6.291 -12.731 26.283 1.00 74.50 131 GLY A C 1
ATOM 1036 O O . GLY A 1 131 ? 6.361 -11.783 27.055 1.00 74.50 131 GLY A O 1
ATOM 1037 N N . ARG A 1 132 ? 6.971 -12.719 25.128 1.00 83.62 132 ARG A N 1
ATOM 1038 C CA . ARG A 1 132 ? 7.948 -11.671 24.750 1.00 83.62 132 ARG A CA 1
ATOM 1039 C C . ARG A 1 132 ? 7.326 -10.394 24.167 1.00 83.62 132 ARG A C 1
ATOM 1041 O O . ARG A 1 132 ? 8.001 -9.622 23.486 1.00 83.62 132 ARG A O 1
ATOM 1048 N N . VAL A 1 133 ? 6.036 -10.163 24.399 1.00 87.81 133 VAL A N 1
ATOM 1049 C CA . VAL A 1 133 ? 5.330 -8.982 23.884 1.00 87.81 133 VAL A CA 1
ATOM 1050 C C . VAL A 1 133 ? 5.560 -7.809 24.834 1.00 87.81 133 VAL A C 1
ATOM 1052 O O . VAL A 1 133 ? 4.899 -7.706 25.856 1.00 87.81 133 VAL A O 1
ATOM 1055 N N . VAL A 1 134 ? 6.463 -6.889 24.484 1.00 82.81 134 VAL A N 1
ATOM 1056 C CA . VAL A 1 134 ? 6.822 -5.722 25.324 1.00 82.81 134 VAL A CA 1
ATOM 1057 C C . VAL A 1 134 ? 5.603 -4.888 25.736 1.00 82.81 134 VAL A C 1
ATOM 1059 O O . VAL A 1 134 ? 5.560 -4.359 26.841 1.00 82.81 134 VAL A O 1
ATOM 1062 N N . ASN A 1 135 ? 4.584 -4.788 24.875 1.00 83.56 135 ASN A N 1
ATOM 1063 C CA . ASN A 1 135 ? 3.369 -4.035 25.184 1.00 83.56 135 ASN A CA 1
ATOM 1064 C C . ASN A 1 135 ? 2.636 -4.542 26.436 1.00 83.56 135 ASN A C 1
ATOM 1066 O O . ASN A 1 135 ? 1.951 -3.748 27.066 1.00 83.56 135 ASN A O 1
ATOM 1070 N N . SER A 1 136 ? 2.779 -5.815 26.825 1.00 83.75 136 SER A N 1
ATOM 1071 C CA . SER A 1 136 ? 2.083 -6.354 28.003 1.00 83.75 136 SER A CA 1
ATOM 1072 C C . SER A 1 136 ? 2.607 -5.817 29.337 1.00 83.75 136 SER A C 1
ATOM 1074 O O . SER A 1 136 ? 2.058 -6.167 30.374 1.00 83.75 136 SER A O 1
ATOM 1076 N N . GLN A 1 137 ? 3.682 -5.026 29.317 1.00 89.50 137 GLN A N 1
ATOM 1077 C CA . GLN A 1 137 ? 4.240 -4.357 30.494 1.00 89.50 137 GLN A CA 1
ATOM 1078 C C . GLN A 1 137 ? 3.516 -3.043 30.824 1.00 89.50 137 GLN A C 1
ATOM 1080 O O . GLN A 1 137 ? 3.693 -2.519 31.916 1.00 89.50 137 GLN A O 1
ATOM 1085 N N . PHE A 1 138 ? 2.726 -2.514 29.886 1.00 91.06 138 PHE A N 1
ATOM 1086 C CA . PHE A 1 138 ? 2.004 -1.254 30.033 1.00 91.06 138 PHE A CA 1
ATOM 1087 C C . PHE A 1 138 ? 0.538 -1.515 30.378 1.00 91.06 138 PHE A C 1
ATOM 1089 O O . PHE A 1 138 ? -0.044 -2.529 29.977 1.00 91.06 138 PHE A O 1
ATOM 1096 N N . THR A 1 139 ? -0.070 -0.574 31.088 1.00 92.94 139 THR A N 1
ATOM 1097 C CA . THR A 1 139 ? -1.518 -0.540 31.302 1.00 92.94 139 THR A CA 1
ATOM 1098 C C . THR A 1 139 ? -2.253 -0.196 30.004 1.00 92.94 139 THR A C 1
ATOM 1100 O O . THR A 1 139 ? -1.691 0.403 29.084 1.00 92.94 139 THR A O 1
ATOM 1103 N N . ASP A 1 140 ? -3.534 -0.564 29.920 1.00 92.12 140 ASP A N 1
ATOM 1104 C CA . ASP A 1 140 ? -4.357 -0.231 28.749 1.00 92.12 140 ASP A CA 1
ATOM 1105 C C . ASP A 1 140 ? -4.444 1.286 28.518 1.00 92.12 140 ASP A C 1
ATOM 1107 O O . ASP A 1 140 ? -4.311 1.756 27.389 1.00 92.12 140 ASP A O 1
ATOM 1111 N N . GLU A 1 141 ? -4.576 2.055 29.599 1.00 91.44 141 GLU A N 1
ATOM 1112 C CA . GLU A 1 141 ? -4.627 3.514 29.548 1.00 91.44 141 GLU A CA 1
ATOM 1113 C C . GLU A 1 141 ? -3.338 4.107 28.959 1.00 91.44 141 GLU A C 1
ATOM 1115 O O . GLU A 1 141 ? -3.397 4.933 28.046 1.00 91.44 141 GLU A O 1
ATOM 1120 N N . GLU A 1 142 ? -2.163 3.641 29.395 1.00 93.94 142 GLU A N 1
ATOM 1121 C CA . GLU A 1 142 ? -0.882 4.071 28.822 1.00 93.94 142 GLU A CA 1
ATOM 1122 C C . GLU A 1 142 ? -0.777 3.720 27.335 1.00 93.94 142 GLU A C 1
ATOM 1124 O O . GLU A 1 142 ? -0.339 4.546 26.527 1.00 93.94 142 GLU A O 1
ATOM 1129 N N . LEU A 1 143 ? -1.195 2.511 26.945 1.00 95.12 143 LEU A N 1
ATOM 1130 C CA . LEU A 1 143 ? -1.164 2.075 25.549 1.00 95.12 143 LEU A CA 1
ATOM 1131 C C . LEU A 1 143 ? -2.089 2.926 24.670 1.00 95.12 143 LEU A C 1
ATOM 1133 O O . LEU A 1 143 ? -1.682 3.332 23.573 1.00 95.12 143 LEU A O 1
ATOM 1137 N N . ARG A 1 144 ? -3.303 3.233 25.139 1.00 93.44 144 ARG A N 1
ATOM 1138 C CA . ARG A 1 144 ? -4.266 4.088 24.428 1.00 93.44 144 ARG A CA 1
ATOM 1139 C C . ARG A 1 144 ? -3.781 5.530 24.339 1.00 93.44 144 ARG A C 1
ATOM 1141 O O . ARG A 1 144 ? -3.751 6.081 23.237 1.00 93.44 144 ARG A O 1
ATOM 1148 N N . ASN A 1 145 ? -3.297 6.102 25.438 1.00 92.25 145 ASN A N 1
ATOM 1149 C CA . ASN A 1 145 ? -2.786 7.475 25.478 1.00 92.25 145 ASN A CA 1
ATOM 1150 C C . ASN A 1 145 ? -1.528 7.664 24.614 1.00 92.25 145 ASN A C 1
ATOM 1152 O O . ASN A 1 145 ? -1.305 8.745 24.071 1.00 92.25 145 ASN A O 1
ATOM 1156 N N . GLN A 1 146 ? -0.731 6.610 24.414 1.00 93.69 146 GLN A N 1
ATOM 1157 C CA . GLN A 1 146 ? 0.408 6.610 23.486 1.00 93.69 146 GLN A CA 1
ATOM 1158 C C . GLN A 1 146 ? 0.013 6.284 22.032 1.00 93.69 146 GLN A C 1
ATOM 1160 O O . GLN A 1 146 ? 0.869 6.294 21.143 1.00 93.69 146 GLN A O 1
ATOM 1165 N N . GLY A 1 147 ? -1.260 5.972 21.762 1.00 93.56 147 GLY A N 1
ATOM 1166 C CA . GLY A 1 147 ? -1.745 5.585 20.436 1.00 93.56 147 GLY A CA 1
ATOM 1167 C C . GLY A 1 147 ? -1.189 4.245 19.938 1.00 93.56 147 GLY A C 1
ATOM 1168 O O . GLY A 1 147 ? -1.018 4.062 18.730 1.00 93.56 147 GLY A O 1
ATOM 1169 N N . ARG A 1 148 ? -0.857 3.327 20.856 1.00 93.88 148 ARG A N 1
ATOM 1170 C CA . ARG A 1 148 ? -0.294 1.994 20.561 1.00 93.88 148 ARG A CA 1
ATOM 1171 C C . ARG A 1 148 ? -1.363 0.931 20.325 1.00 93.88 148 ARG A C 1
ATOM 1173 O O . ARG A 1 148 ? -1.043 -0.129 19.786 1.00 93.88 148 ARG A O 1
ATOM 1180 N N . CYS A 1 149 ? -2.608 1.212 20.695 1.00 95.31 149 CYS A N 1
ATOM 1181 C CA . CYS A 1 149 ? -3.744 0.344 20.417 1.00 95.31 149 CYS A CA 1
ATOM 1182 C C . CYS A 1 149 ? -4.255 0.551 18.987 1.00 95.31 149 CYS A C 1
ATOM 1184 O O . CYS A 1 149 ? -4.391 1.697 18.566 1.00 95.31 149 CYS A O 1
ATOM 1186 N N . PRO A 1 150 ? -4.541 -0.518 18.223 1.00 95.94 150 PRO A N 1
ATOM 1187 C CA . PRO A 1 150 ? -5.298 -0.399 16.981 1.00 95.94 150 PRO A CA 1
ATOM 1188 C C . PRO A 1 150 ? -6.730 0.059 17.292 1.00 95.94 150 PRO A C 1
ATOM 1190 O O . PRO A 1 150 ? -7.271 -0.327 18.326 1.00 95.94 150 PRO A O 1
ATOM 1193 N N . LEU A 1 151 ? -7.349 0.828 16.394 1.00 96.81 151 LEU A N 1
ATOM 1194 C CA . LEU A 1 151 ? -8.767 1.168 16.525 1.00 96.81 151 LEU A CA 1
ATOM 1195 C C . LEU A 1 151 ? -9.630 -0.064 16.246 1.00 96.81 151 LEU A C 1
ATOM 1197 O O . LEU A 1 151 ? -9.370 -0.803 15.286 1.00 96.81 151 LEU A O 1
ATOM 1201 N N . THR A 1 152 ? -10.669 -0.257 17.052 1.00 96.31 152 THR A N 1
ATOM 1202 C CA . THR A 1 152 ? -11.715 -1.244 16.763 1.00 96.31 152 THR A CA 1
ATOM 1203 C C . THR A 1 152 ? -12.576 -0.793 15.571 1.00 96.31 152 THR A C 1
ATOM 1205 O O . THR A 1 152 ? -12.520 0.378 15.171 1.00 96.31 152 THR A O 1
ATOM 1208 N N . PRO A 1 153 ? -13.381 -1.689 14.963 1.00 96.75 153 PRO A N 1
ATOM 1209 C CA . PRO A 1 153 ? -14.293 -1.301 13.885 1.00 96.75 153 PRO A CA 1
ATOM 1210 C C . PRO A 1 153 ? -15.291 -0.204 14.296 1.00 96.75 153 PRO A C 1
ATOM 1212 O O . PRO A 1 153 ? -15.619 0.664 13.491 1.00 96.75 153 PRO A O 1
ATOM 1215 N N . GLU A 1 154 ? -15.736 -0.208 15.550 1.00 95.38 154 GLU A N 1
ATOM 1216 C CA . GLU A 1 154 ? -16.629 0.803 16.115 1.00 95.38 154 GLU A CA 1
ATOM 1217 C C . GLU A 1 154 ? -15.916 2.160 16.246 1.00 95.38 154 GLU A C 1
ATOM 1219 O O . GLU A 1 154 ? -16.412 3.179 15.765 1.00 95.38 154 GLU A O 1
ATOM 1224 N N . GLU A 1 155 ? -14.709 2.169 16.819 1.00 96.75 155 GLU A N 1
ATOM 1225 C CA . GLU A 1 155 ? -13.904 3.380 17.026 1.00 96.75 155 GLU A CA 1
ATOM 1226 C C . GLU A 1 155 ? -13.524 4.063 15.704 1.00 96.75 155 GLU A C 1
ATOM 1228 O O . GLU A 1 155 ? -13.626 5.287 15.577 1.00 96.75 155 GLU A O 1
ATOM 1233 N N . ILE A 1 156 ? -13.111 3.291 14.689 1.00 97.81 156 ILE A N 1
ATOM 1234 C CA . ILE A 1 156 ? -12.809 3.859 13.368 1.00 97.81 156 ILE A CA 1
ATOM 1235 C C . ILE A 1 156 ? -14.078 4.351 12.659 1.00 97.81 156 ILE A C 1
ATOM 1237 O O . ILE A 1 156 ? -14.013 5.335 11.921 1.00 97.81 156 ILE A O 1
ATOM 1241 N N . GLY A 1 157 ? -15.228 3.719 12.912 1.00 97.56 157 GLY A N 1
ATOM 1242 C CA . GLY A 1 157 ? -16.525 4.180 12.424 1.00 97.56 157 GLY A CA 1
ATOM 1243 C C . GLY A 1 157 ? -16.894 5.554 12.985 1.00 97.56 157 GLY A C 1
ATOM 1244 O O . GLY A 1 157 ? -17.219 6.459 12.217 1.00 97.56 157 GLY A O 1
ATOM 1245 N N . LEU A 1 158 ? -16.748 5.743 14.302 1.00 97.50 158 LEU A N 1
ATOM 1246 C CA . LEU A 1 158 ? -16.971 7.035 14.965 1.00 97.50 158 LEU A CA 1
ATOM 1247 C C . LEU A 1 158 ? -16.002 8.113 14.468 1.00 97.50 158 LEU A C 1
ATOM 1249 O O . LEU A 1 158 ? -16.419 9.247 14.238 1.00 97.50 158 LEU A O 1
ATOM 1253 N N . LEU A 1 159 ? -14.728 7.764 14.250 1.00 98.31 159 LEU A N 1
ATOM 1254 C CA . LEU A 1 159 ? -13.758 8.685 13.652 1.00 98.31 159 LEU A CA 1
ATOM 1255 C C . LEU A 1 159 ? -14.211 9.147 12.262 1.00 98.31 159 LEU A C 1
ATOM 1257 O O . LEU A 1 159 ? -14.171 10.341 11.974 1.00 98.31 159 LEU A O 1
ATOM 1261 N N . LEU A 1 160 ? -14.621 8.221 11.393 1.00 98.44 160 LEU A N 1
ATOM 1262 C CA . LEU A 1 160 ? -15.090 8.562 10.050 1.00 98.44 160 LEU A CA 1
ATOM 1263 C C . LEU A 1 160 ? -16.335 9.458 10.107 1.00 98.44 160 LEU A C 1
ATOM 1265 O O . LEU A 1 160 ? -16.357 10.501 9.456 1.00 98.44 160 LEU A O 1
ATOM 1269 N N . ALA A 1 161 ? -17.315 9.116 10.941 1.00 98.12 161 ALA A N 1
ATOM 1270 C CA . ALA A 1 161 ? -18.510 9.935 11.130 1.00 98.12 161 ALA A CA 1
ATOM 1271 C C . ALA A 1 161 ? -18.172 11.359 11.612 1.00 98.12 161 ALA A C 1
ATOM 1273 O O . ALA A 1 161 ? -18.636 12.345 11.040 1.00 98.12 161 ALA A O 1
ATOM 1274 N N . ALA A 1 162 ? -17.279 11.493 12.598 1.00 98.31 162 ALA A N 1
ATOM 1275 C CA . ALA A 1 162 ? -16.836 12.795 13.097 1.00 98.31 162 ALA A CA 1
ATOM 1276 C C . ALA A 1 162 ? -16.071 13.621 12.043 1.00 98.31 162 ALA A C 1
ATOM 1278 O O . ALA A 1 162 ? -16.171 14.848 12.023 1.00 98.31 162 ALA A O 1
ATOM 1279 N N . LEU A 1 163 ? -15.350 12.964 11.128 1.00 98.06 163 LEU A N 1
ATOM 1280 C CA . LEU A 1 163 ? -14.679 13.610 9.994 1.00 98.06 163 LEU A CA 1
ATOM 1281 C C . LEU A 1 163 ? -15.631 13.993 8.843 1.00 98.06 163 LEU A C 1
ATOM 1283 O O . LEU A 1 163 ? -15.162 14.532 7.838 1.00 98.06 163 LEU A O 1
ATOM 1287 N N . GLY A 1 164 ? -16.936 13.741 8.985 1.00 96.88 164 GLY A N 1
ATOM 1288 C CA . GLY A 1 164 ? -17.969 14.134 8.026 1.00 96.88 164 GLY A CA 1
ATOM 1289 C C . GLY A 1 164 ? -18.281 13.087 6.958 1.00 96.88 164 GLY A C 1
ATOM 1290 O O . GLY A 1 164 ? -18.911 13.423 5.960 1.00 96.88 164 GLY A O 1
ATOM 1291 N N . PHE A 1 165 ? -17.835 11.839 7.129 1.00 97.69 165 PHE A N 1
ATOM 1292 C CA . PHE A 1 165 ? -18.318 10.733 6.303 1.00 97.69 165 PHE A CA 1
ATOM 1293 C C . PHE A 1 165 ? -19.672 10.254 6.828 1.00 97.69 165 PHE A C 1
ATOM 1295 O O . PHE A 1 165 ? -19.873 10.150 8.033 1.00 97.69 165 PHE A O 1
ATOM 1302 N N . ASP A 1 166 ? -20.584 9.924 5.926 1.00 96.31 166 ASP A N 1
ATOM 1303 C CA . ASP A 1 166 ? -21.956 9.534 6.255 1.00 96.31 166 ASP A CA 1
ATOM 1304 C C . ASP A 1 166 ? -22.359 8.213 5.576 1.00 96.31 166 ASP A C 1
ATOM 1306 O O . ASP A 1 166 ? -21.557 7.553 4.909 1.00 96.31 166 ASP A O 1
ATOM 1310 N N . ASN A 1 167 ? -23.630 7.838 5.717 1.00 96.38 167 ASN A N 1
ATOM 1311 C CA . ASN A 1 167 ? -24.185 6.606 5.157 1.00 96.38 167 ASN A CA 1
ATOM 1312 C C . ASN A 1 167 ? -24.203 6.551 3.614 1.00 96.38 167 ASN A C 1
ATOM 1314 O O . ASN A 1 167 ? -24.401 5.473 3.050 1.00 96.38 167 ASN A O 1
ATOM 1318 N N . SER A 1 168 ? -23.966 7.676 2.929 1.00 94.88 168 SER A N 1
ATOM 1319 C CA . SER A 1 168 ? -23.825 7.748 1.470 1.00 94.88 168 SER A CA 1
ATOM 1320 C C . SER A 1 168 ? -22.387 7.479 1.010 1.00 94.88 168 SER A C 1
ATOM 1322 O O . SER A 1 168 ? -22.123 7.285 -0.182 1.00 94.88 168 SER A O 1
ATOM 1324 N N . THR A 1 169 ? -21.439 7.431 1.951 1.00 96.12 169 THR A N 1
ATOM 1325 C CA . THR A 1 169 ? -20.028 7.181 1.665 1.00 96.12 169 THR A CA 1
ATOM 1326 C C . THR A 1 169 ? -19.816 5.729 1.257 1.00 96.12 169 THR A C 1
ATOM 1328 O O . THR A 1 169 ? -19.983 4.804 2.052 1.00 96.12 169 THR A O 1
ATOM 1331 N N . ARG A 1 170 ? -19.357 5.522 0.019 1.00 96.50 170 ARG A N 1
ATOM 1332 C CA . ARG A 1 170 ? -18.935 4.201 -0.449 1.00 96.50 170 ARG A CA 1
ATOM 1333 C C . ARG A 1 170 ? -17.569 3.844 0.126 1.00 96.50 170 ARG A C 1
ATOM 1335 O O . ARG A 1 170 ? -16.589 4.569 -0.086 1.00 96.50 170 ARG A O 1
ATOM 1342 N N . LEU A 1 171 ? -17.502 2.719 0.828 1.00 97.94 171 LEU A N 1
ATOM 1343 C CA . LEU A 1 171 ? -16.321 2.313 1.580 1.00 97.94 171 LEU A CA 1
ATOM 1344 C C . LEU A 1 171 ? -15.860 0.926 1.133 1.00 97.94 171 LEU A C 1
ATOM 1346 O O . LEU A 1 171 ? -16.624 -0.029 1.140 1.00 97.94 171 LEU A O 1
ATOM 1350 N N . TYR A 1 172 ? -14.592 0.804 0.758 1.00 98.56 172 TYR A N 1
ATOM 1351 C CA . TYR A 1 172 ? -13.956 -0.482 0.506 1.00 98.56 172 TYR A CA 1
ATOM 1352 C C . TYR A 1 172 ? -13.178 -0.923 1.747 1.00 98.56 172 TYR A C 1
ATOM 1354 O O . TYR A 1 172 ? -12.245 -0.240 2.190 1.00 98.56 172 TYR A O 1
ATOM 1362 N N . LEU A 1 173 ? -13.548 -2.072 2.303 1.00 98.12 173 LEU A N 1
ATOM 1363 C CA . LEU A 1 173 ? -12.918 -2.652 3.479 1.00 98.12 173 LEU A CA 1
ATOM 1364 C C . LEU A 1 173 ? -11.722 -3.526 3.074 1.00 98.12 173 LEU A C 1
ATOM 1366 O O . LEU A 1 173 ? -11.853 -4.703 2.730 1.00 98.12 173 LEU A O 1
ATOM 1370 N N . ALA A 1 174 ? -10.525 -2.955 3.183 1.00 97.56 174 ALA A N 1
ATOM 1371 C CA . ALA A 1 174 ? -9.266 -3.674 3.039 1.00 97.56 174 ALA A CA 1
ATOM 1372 C C . ALA A 1 174 ? -8.924 -4.379 4.361 1.00 97.56 174 ALA A C 1
ATOM 1374 O O . ALA A 1 174 ? -8.259 -3.820 5.238 1.00 97.56 174 ALA A O 1
ATOM 1375 N N . SER A 1 175 ? -9.408 -5.609 4.528 1.00 94.12 175 SER A N 1
ATOM 1376 C CA . SER A 1 175 ? -9.160 -6.408 5.728 1.00 94.12 175 SER A CA 1
ATOM 1377 C C . SER A 1 175 ? -8.960 -7.896 5.427 1.00 94.12 175 SER A C 1
ATOM 1379 O O . SER A 1 175 ? -9.325 -8.425 4.366 1.00 94.12 175 SER A O 1
ATOM 1381 N N . HIS A 1 176 ? -8.342 -8.582 6.389 1.00 89.25 176 HIS A N 1
ATOM 1382 C CA . HIS A 1 176 ? -8.354 -10.038 6.463 1.00 89.25 176 HIS A CA 1
ATOM 1383 C C . HIS A 1 176 ? -9.495 -10.495 7.395 1.00 89.25 176 HIS A C 1
ATOM 1385 O O . HIS A 1 176 ? -10.587 -9.938 7.378 1.00 89.25 176 HIS A O 1
ATOM 1391 N N . LYS A 1 177 ? -9.275 -11.521 8.219 1.00 91.44 177 LYS A N 1
ATOM 1392 C CA . LYS A 1 177 ? -10.224 -11.951 9.242 1.00 91.44 177 LYS A CA 1
ATOM 1393 C C . LYS A 1 177 ? -10.216 -10.960 10.407 1.00 91.44 177 LYS A C 1
ATOM 1395 O O . LYS A 1 177 ? -9.304 -10.989 11.230 1.00 91.44 177 LYS A O 1
ATOM 1400 N N . VAL A 1 178 ? -11.246 -10.121 10.472 1.00 94.94 178 VAL A N 1
ATOM 1401 C CA . VAL A 1 178 ? -11.477 -9.202 11.594 1.00 94.94 178 VAL A CA 1
ATOM 1402 C C . VAL A 1 178 ? -11.768 -10.009 12.862 1.00 94.94 178 VAL A C 1
ATOM 1404 O O . VAL A 1 178 ? -12.597 -10.923 12.866 1.00 94.94 178 VAL A O 1
ATOM 1407 N N . TYR A 1 179 ? -11.047 -9.707 13.937 1.00 95.31 179 TYR A N 1
ATOM 1408 C CA . TYR A 1 179 ? -11.242 -10.314 15.245 1.00 95.31 179 TYR A CA 1
ATOM 1409 C C . TYR A 1 179 ? -12.618 -9.934 15.802 1.00 95.31 179 TYR A C 1
ATOM 1411 O O . TYR A 1 179 ? -13.034 -8.785 15.711 1.00 95.31 179 TYR A O 1
ATOM 1419 N N . GLY A 1 180 ? -13.353 -10.919 16.323 1.00 93.56 180 GLY A N 1
ATOM 1420 C CA . GLY A 1 180 ? -14.760 -10.761 16.712 1.00 93.56 180 GLY A CA 1
ATOM 1421 C C . GLY A 1 180 ? -15.769 -10.850 15.555 1.00 93.56 180 GLY A C 1
ATOM 1422 O O . GLY A 1 180 ? -16.959 -11.001 15.812 1.00 93.56 180 GLY A O 1
ATOM 1423 N N . GLY A 1 181 ? -15.320 -10.846 14.293 1.00 94.31 181 GLY A N 1
ATOM 1424 C CA . GLY A 1 181 ? -16.178 -11.069 13.123 1.00 94.31 181 GLY A CA 1
ATOM 1425 C C . GLY A 1 181 ? -17.309 -10.045 12.979 1.00 94.31 181 GLY A C 1
ATOM 1426 O O . GLY A 1 181 ? -17.129 -8.864 13.271 1.00 94.31 181 GLY A O 1
ATOM 1427 N N . GLU A 1 182 ? -18.481 -10.504 12.528 1.00 93.56 182 GLU A N 1
ATOM 1428 C CA . GLU A 1 182 ? -19.643 -9.633 12.283 1.00 93.56 182 GLU A CA 1
ATOM 1429 C C . GLU A 1 182 ? -20.166 -8.944 13.549 1.00 93.56 182 GLU A C 1
ATOM 1431 O O . GLU A 1 182 ? -20.670 -7.830 13.456 1.00 93.56 182 GLU A O 1
ATOM 1436 N N . ALA A 1 183 ? -19.966 -9.518 14.743 1.00 92.44 183 ALA A N 1
ATOM 1437 C CA . ALA A 1 183 ? -20.353 -8.853 15.990 1.00 92.44 183 ALA A CA 1
ATOM 1438 C C . ALA A 1 183 ? -19.672 -7.478 16.137 1.00 92.44 183 ALA A C 1
ATOM 1440 O O . ALA A 1 183 ? -20.332 -6.508 16.494 1.00 92.44 183 ALA A O 1
ATOM 1441 N N . ARG A 1 184 ? -18.385 -7.381 15.769 1.00 92.12 184 ARG A N 1
ATOM 1442 C CA . ARG A 1 184 ? -17.619 -6.122 15.772 1.00 92.12 184 ARG A CA 1
ATOM 1443 C C . ARG A 1 184 ? -17.874 -5.271 14.523 1.00 92.12 184 ARG A C 1
ATOM 1445 O O . ARG A 1 184 ? -17.861 -4.050 14.595 1.00 92.12 184 ARG A O 1
ATOM 1452 N N . LEU A 1 185 ? -18.098 -5.891 13.361 1.00 95.00 185 LEU A N 1
ATOM 1453 C CA . LEU A 1 185 ? -18.319 -5.160 12.101 1.00 95.00 185 LEU A CA 1
ATOM 1454 C C . LEU A 1 185 ? -19.723 -4.561 11.969 1.00 95.00 185 LEU A C 1
ATOM 1456 O O . LEU A 1 185 ? -19.895 -3.623 11.191 1.00 95.00 185 LEU A O 1
ATOM 1460 N N . SER A 1 186 ? -20.705 -5.071 12.712 1.00 95.25 186 SER A N 1
ATOM 1461 C CA . SER A 1 186 ? -22.111 -4.661 12.620 1.00 95.25 186 SER A CA 1
ATOM 1462 C C . SER A 1 186 ? -22.305 -3.149 12.775 1.00 95.25 186 SER A C 1
ATOM 1464 O O . SER A 1 186 ? -22.935 -2.521 11.929 1.00 95.25 186 SER A O 1
ATOM 1466 N N . ALA A 1 187 ? -21.688 -2.534 13.788 1.00 92.62 187 ALA A N 1
ATOM 1467 C CA . ALA A 1 187 ? -21.774 -1.093 14.012 1.00 92.62 187 ALA A CA 1
ATOM 1468 C C . ALA A 1 187 ? -21.179 -0.287 12.846 1.00 92.62 187 ALA A C 1
ATOM 1470 O O . ALA A 1 187 ? -21.768 0.698 12.404 1.00 92.62 187 ALA A O 1
ATOM 1471 N N . LEU A 1 188 ? -20.043 -0.736 12.303 1.00 95.62 188 LEU A N 1
ATOM 1472 C CA . LEU A 1 188 ? -19.411 -0.091 11.155 1.00 95.62 188 LEU A CA 1
ATOM 1473 C C . LEU A 1 188 ? -20.277 -0.213 9.889 1.00 95.62 188 LEU A C 1
ATOM 1475 O O . LEU A 1 188 ? -20.412 0.765 9.159 1.00 95.62 188 LEU A O 1
ATOM 1479 N N . ARG A 1 189 ? -20.904 -1.375 9.652 1.00 95.81 189 ARG A N 1
ATOM 1480 C CA . ARG A 1 189 ? -21.869 -1.575 8.552 1.00 95.81 189 ARG A CA 1
ATOM 1481 C C . ARG A 1 189 ? -23.113 -0.701 8.707 1.00 95.81 189 ARG A C 1
ATOM 1483 O O . ARG A 1 189 ? -23.601 -0.184 7.711 1.00 95.81 189 ARG A O 1
ATOM 1490 N N . ASN A 1 190 ? -23.606 -0.515 9.929 1.00 96.19 190 ASN A N 1
ATOM 1491 C CA . ASN A 1 190 ? -24.769 0.336 10.184 1.00 96.19 190 ASN A CA 1
ATOM 1492 C C . ASN A 1 190 ? -24.471 1.813 9.883 1.00 96.19 190 ASN A C 1
ATOM 1494 O O . ASN A 1 190 ? -25.321 2.506 9.333 1.00 96.19 190 ASN A O 1
ATOM 1498 N N . LEU A 1 191 ? -23.263 2.287 10.211 1.00 96.62 191 LEU A N 1
ATOM 1499 C CA . LEU A 1 191 ? -22.823 3.646 9.875 1.00 96.62 191 LEU A CA 1
ATOM 1500 C C . LEU A 1 191 ? -22.554 3.815 8.372 1.00 96.62 191 LEU A C 1
ATOM 1502 O O . LEU A 1 191 ? -22.870 4.859 7.805 1.00 96.62 191 LEU A O 1
ATOM 1506 N N . PHE A 1 192 ? -21.996 2.788 7.726 1.00 97.62 192 PHE A N 1
ATOM 1507 C CA . PHE A 1 192 ? -21.602 2.803 6.315 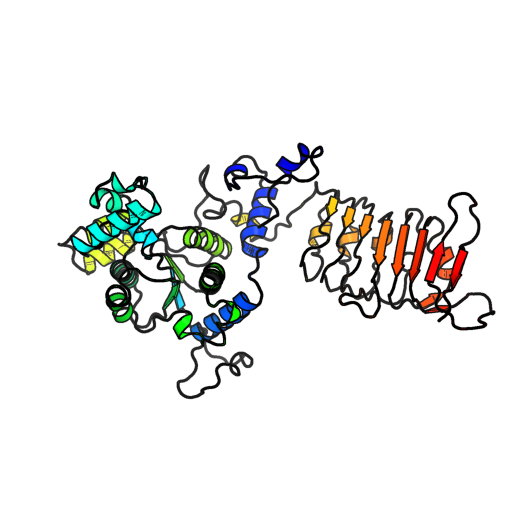1.00 97.62 192 PHE A CA 1
ATOM 1508 C C . PHE A 1 192 ? -22.216 1.605 5.568 1.00 97.62 192 PHE A C 1
ATOM 1510 O O . PHE A 1 192 ? -21.525 0.612 5.319 1.00 97.62 192 PHE A O 1
ATOM 1517 N N . PRO A 1 193 ? -23.505 1.674 5.182 1.00 96.62 193 PRO A N 1
ATOM 1518 C CA . PRO A 1 193 ? -24.213 0.557 4.549 1.00 96.62 193 PRO A CA 1
ATOM 1519 C C . PRO A 1 193 ? -23.690 0.226 3.145 1.00 96.62 193 PRO A C 1
ATOM 1521 O O . PRO A 1 193 ? -23.827 -0.905 2.689 1.00 96.62 193 PRO A O 1
ATOM 1524 N N . LEU A 1 194 ? -23.031 1.178 2.476 1.00 96.06 194 LEU A N 1
ATOM 1525 C CA . LEU A 1 194 ? -22.340 0.978 1.195 1.00 96.06 194 LEU A CA 1
ATOM 1526 C C . LEU A 1 194 ? -20.900 0.459 1.374 1.00 96.06 194 LEU A C 1
ATOM 1528 O O . LEU A 1 194 ? -20.033 0.710 0.531 1.00 96.06 194 LEU A O 1
ATOM 1532 N N . MET A 1 195 ? -20.620 -0.209 2.499 1.00 96.44 195 MET A N 1
ATOM 1533 C CA . MET A 1 195 ? -19.342 -0.861 2.753 1.00 96.44 195 MET A CA 1
ATOM 1534 C C . MET A 1 195 ? -19.274 -2.216 2.044 1.00 96.44 195 MET A C 1
ATOM 1536 O O . MET A 1 195 ? -20.026 -3.143 2.345 1.00 96.44 195 MET A O 1
ATOM 1540 N N . GLU A 1 196 ? -18.292 -2.346 1.163 1.00 96.50 196 GLU A N 1
ATOM 1541 C CA . GLU A 1 196 ? -18.036 -3.533 0.356 1.00 96.50 196 GLU A CA 1
ATOM 1542 C C . GLU A 1 196 ? -16.596 -4.022 0.568 1.00 96.50 196 GLU A C 1
ATOM 1544 O O . GLU A 1 196 ? -15.710 -3.284 0.996 1.00 96.50 196 GLU A O 1
ATOM 1549 N N . ASP A 1 197 ? -16.336 -5.283 0.252 1.00 96.12 197 ASP A N 1
ATOM 1550 C CA . ASP A 1 197 ? -15.000 -5.874 0.238 1.00 96.12 197 ASP A CA 1
ATOM 1551 C C . ASP A 1 197 ? -14.749 -6.666 -1.057 1.00 96.12 197 ASP A C 1
ATOM 1553 O O . ASP A 1 197 ? -15.648 -6.896 -1.873 1.00 96.12 197 ASP A O 1
ATOM 1557 N N . LYS A 1 198 ? -13.515 -7.146 -1.238 1.00 94.94 198 LYS A N 1
ATOM 1558 C CA . LYS A 1 198 ? -13.138 -8.014 -2.370 1.00 94.94 198 LYS A CA 1
ATOM 1559 C C . LYS A 1 198 ? -14.029 -9.245 -2.562 1.00 94.94 198 LYS A C 1
ATOM 1561 O O . LYS A 1 198 ? -14.094 -9.748 -3.676 1.00 94.94 198 LYS A O 1
ATOM 1566 N N . LYS A 1 199 ? -14.647 -9.791 -1.508 1.00 93.44 199 LYS A N 1
ATOM 1567 C CA . LYS A 1 199 ? -15.505 -10.981 -1.625 1.00 93.44 199 LYS A CA 1
ATOM 1568 C C . LYS A 1 199 ? -16.886 -10.604 -2.148 1.00 93.44 199 LYS A C 1
ATOM 1570 O O . LYS A 1 199 ? -17.431 -11.364 -2.935 1.00 93.44 199 LYS A O 1
ATOM 1575 N N . SER A 1 200 ? -17.417 -9.456 -1.731 1.00 94.50 200 SER A N 1
ATOM 1576 C CA . SER A 1 200 ? -18.681 -8.916 -2.247 1.00 94.50 200 SER A CA 1
ATOM 1577 C C . SER A 1 200 ? -18.559 -8.369 -3.672 1.00 94.50 200 SER A C 1
ATOM 1579 O O . SER A 1 200 ? -19.510 -8.445 -4.437 1.00 94.50 200 SER A O 1
ATOM 1581 N N . LEU A 1 201 ? -17.377 -7.866 -4.049 1.00 95.31 201 LEU A N 1
ATOM 1582 C CA . LEU A 1 201 ? -17.137 -7.217 -5.342 1.00 95.31 201 LEU A CA 1
ATOM 1583 C C . LEU A 1 201 ? -16.566 -8.148 -6.417 1.00 95.31 201 LEU A C 1
ATOM 1585 O O . LEU A 1 201 ? -16.371 -7.701 -7.546 1.00 95.31 201 LEU A O 1
ATOM 1589 N N . ALA A 1 202 ? -16.245 -9.400 -6.088 1.00 94.69 202 ALA A N 1
ATOM 1590 C CA . ALA A 1 202 ? -15.708 -10.364 -7.044 1.00 94.69 202 ALA A CA 1
ATOM 1591 C C . ALA A 1 202 ? -16.156 -11.796 -6.733 1.00 94.69 202 ALA A C 1
ATOM 1593 O O . ALA A 1 202 ? -16.085 -12.273 -5.590 1.00 94.69 202 ALA A O 1
ATOM 1594 N N . SER A 1 203 ? -16.543 -12.503 -7.790 1.00 94.38 203 SER A N 1
ATOM 1595 C CA . SER A 1 203 ? -16.965 -13.903 -7.754 1.00 94.38 203 SER A CA 1
ATOM 1596 C C . SER A 1 203 ? -15.851 -14.838 -7.258 1.00 94.38 203 SER A C 1
ATOM 1598 O O . SER A 1 203 ? -14.686 -14.454 -7.092 1.00 94.38 203 SER A O 1
ATOM 1600 N N . SER A 1 204 ? -16.200 -16.088 -6.953 1.00 93.69 204 SER A N 1
ATOM 1601 C CA . SER A 1 204 ? -15.196 -17.072 -6.525 1.00 93.69 204 SER A CA 1
ATOM 1602 C C . SER A 1 204 ? -14.264 -17.470 -7.673 1.00 93.69 204 SER A C 1
ATOM 1604 O O . SER A 1 204 ? -13.093 -17.765 -7.424 1.00 93.69 204 SER A O 1
ATOM 1606 N N . GLU A 1 205 ? -14.772 -17.409 -8.901 1.00 94.31 205 GLU A N 1
ATOM 1607 C CA . GLU A 1 205 ? -14.116 -17.724 -10.167 1.00 94.31 205 GLU A CA 1
ATOM 1608 C C . GLU A 1 205 ? -13.059 -16.663 -10.491 1.00 94.31 205 GLU A C 1
ATOM 1610 O O . GLU A 1 205 ? -11.893 -16.992 -10.701 1.00 94.31 205 GLU A O 1
ATOM 1615 N N . GLU A 1 206 ? -13.410 -15.378 -10.394 1.00 93.56 206 GLU A N 1
ATOM 1616 C CA . GLU A 1 206 ? -12.454 -14.271 -10.565 1.00 93.56 206 GLU A CA 1
ATOM 1617 C C . GLU A 1 206 ? -11.338 -14.293 -9.513 1.00 93.56 206 GLU A C 1
ATOM 1619 O O . GLU A 1 206 ? -10.201 -13.890 -9.767 1.00 93.56 206 GLU A O 1
ATOM 1624 N N . ARG A 1 207 ? -11.643 -14.789 -8.309 1.00 95.12 207 ARG A N 1
ATOM 1625 C CA . ARG A 1 207 ? -10.682 -14.885 -7.204 1.00 95.12 207 ARG A CA 1
ATOM 1626 C C . ARG A 1 207 ? -9.838 -16.160 -7.238 1.00 95.12 207 ARG A C 1
ATOM 1628 O O . ARG A 1 207 ? -8.995 -16.325 -6.351 1.00 95.12 207 ARG A O 1
ATOM 1635 N N . VAL A 1 208 ? -10.005 -17.048 -8.222 1.00 95.56 208 VAL A N 1
ATOM 1636 C CA . VAL A 1 208 ? -9.362 -18.377 -8.236 1.00 95.56 208 VAL A CA 1
ATOM 1637 C C . VAL A 1 208 ? -7.837 -18.299 -8.120 1.00 95.56 208 VAL A C 1
ATOM 1639 O O . VAL A 1 208 ? -7.242 -19.029 -7.329 1.00 95.56 208 VAL A O 1
ATOM 1642 N N . GLN A 1 209 ? -7.198 -17.348 -8.811 1.00 93.62 209 GLN A N 1
ATOM 1643 C CA . GLN A 1 209 ? -5.733 -17.245 -8.861 1.00 93.62 209 GLN A CA 1
ATOM 1644 C C . GLN A 1 209 ? -5.106 -16.722 -7.559 1.00 93.62 209 GLN A C 1
ATOM 1646 O O . GLN A 1 209 ? -3.924 -16.969 -7.292 1.00 93.62 209 GLN A O 1
ATOM 1651 N N . ILE A 1 210 ? -5.904 -16.047 -6.724 1.00 93.69 210 ILE A N 1
ATOM 1652 C CA . ILE A 1 210 ? -5.471 -15.479 -5.440 1.00 93.69 210 ILE A CA 1
ATOM 1653 C C . ILE A 1 210 ? -6.002 -16.250 -4.224 1.00 93.69 210 ILE A C 1
ATOM 1655 O O . ILE A 1 210 ? -5.566 -16.008 -3.095 1.00 93.69 210 ILE A O 1
ATOM 1659 N N . LYS A 1 211 ? -6.958 -17.166 -4.419 1.00 91.69 211 LYS A N 1
ATOM 1660 C CA . LYS A 1 211 ? -7.610 -17.916 -3.340 1.00 91.69 211 LYS A CA 1
ATOM 1661 C C . LYS A 1 211 ? -6.573 -18.721 -2.547 1.00 91.69 211 LYS A C 1
ATOM 1663 O O . LYS A 1 211 ? -5.680 -19.342 -3.111 1.00 91.69 211 LYS A O 1
ATOM 1668 N N . GLY A 1 212 ? -6.672 -18.672 -1.217 1.00 88.50 212 GLY A N 1
ATOM 1669 C CA . GLY A 1 212 ? -5.751 -19.368 -0.307 1.00 88.50 212 GLY A CA 1
ATOM 1670 C C . GLY A 1 212 ? -4.358 -18.738 -0.167 1.00 88.50 212 GLY A C 1
ATOM 1671 O O . GLY A 1 212 ? -3.583 -19.174 0.678 1.00 88.50 212 GLY A O 1
ATOM 1672 N N . LYS A 1 213 ? -4.036 -17.683 -0.929 1.00 92.75 213 LYS A N 1
ATOM 1673 C CA . LYS A 1 213 ? -2.721 -17.027 -0.907 1.00 92.75 213 LYS A CA 1
ATOM 1674 C C . LYS A 1 213 ? -2.825 -15.666 -0.220 1.00 92.75 213 LYS A C 1
ATOM 1676 O O . LYS A 1 213 ? -3.186 -14.669 -0.842 1.00 92.75 213 LYS A O 1
ATOM 1681 N N . ALA A 1 214 ? -2.499 -15.616 1.074 1.00 89.50 214 ALA A N 1
ATOM 1682 C CA . ALA A 1 214 ? -2.636 -14.406 1.896 1.00 89.50 214 ALA A CA 1
ATOM 1683 C C . ALA A 1 214 ? -1.905 -13.182 1.311 1.00 89.50 214 ALA A C 1
ATOM 1685 O O . ALA A 1 214 ? -2.445 -12.078 1.333 1.00 89.50 214 ALA A O 1
ATOM 1686 N N . SER A 1 215 ? -0.716 -13.384 0.732 1.00 91.56 215 SER A N 1
ATOM 1687 C CA . SER A 1 215 ? 0.057 -12.327 0.071 1.00 91.56 215 SER A CA 1
ATOM 1688 C C . SER A 1 215 ? -0.652 -11.751 -1.156 1.00 91.56 215 SER A C 1
ATOM 1690 O O . SER A 1 215 ? -0.673 -10.535 -1.316 1.00 91.56 215 SER A O 1
ATOM 1692 N N . LEU A 1 216 ? -1.278 -12.589 -1.990 1.00 94.81 216 LEU A N 1
ATOM 1693 C CA . LEU A 1 216 ? -2.015 -12.130 -3.172 1.00 94.81 216 LEU A CA 1
ATOM 1694 C C . LEU A 1 216 ? -3.344 -11.464 -2.805 1.00 94.81 216 LEU A C 1
ATOM 1696 O O . LEU A 1 216 ? -3.717 -10.469 -3.418 1.00 94.81 216 LEU A O 1
ATOM 1700 N N . LEU A 1 217 ? -4.032 -11.959 -1.772 1.00 93.88 217 LEU A N 1
ATOM 1701 C CA . LEU A 1 217 ? -5.228 -11.301 -1.235 1.00 93.88 217 LEU A CA 1
ATOM 1702 C C . LEU A 1 217 ? -4.905 -9.888 -0.731 1.00 93.88 217 LEU A C 1
ATOM 1704 O O . LEU A 1 217 ? -5.602 -8.940 -1.084 1.00 93.88 217 LEU A O 1
ATOM 1708 N N . ALA A 1 218 ? -3.823 -9.743 0.039 1.00 94.19 218 ALA A N 1
ATOM 1709 C CA . ALA A 1 218 ? -3.350 -8.441 0.502 1.00 94.19 218 ALA A CA 1
ATOM 1710 C C . ALA A 1 218 ? -2.860 -7.554 -0.656 1.00 94.19 218 ALA A C 1
ATOM 1712 O O . ALA A 1 218 ? -3.035 -6.340 -0.609 1.00 94.19 218 ALA A O 1
ATOM 1713 N N . ALA A 1 219 ? -2.273 -8.143 -1.703 1.00 96.19 219 ALA A N 1
ATOM 1714 C CA . ALA A 1 219 ? -1.837 -7.416 -2.892 1.00 96.19 219 ALA A CA 1
ATOM 1715 C C . ALA A 1 219 ? -3.014 -6.780 -3.651 1.00 96.19 219 ALA A C 1
ATOM 1717 O O . ALA A 1 219 ? -2.896 -5.639 -4.087 1.00 96.19 219 ALA A O 1
ATOM 1718 N N . VAL A 1 220 ? -4.158 -7.466 -3.751 1.00 97.62 220 VAL A N 1
ATOM 1719 C CA . VAL A 1 220 ? -5.382 -6.882 -4.331 1.00 97.62 220 VAL A CA 1
ATOM 1720 C C . VAL A 1 220 ? -5.906 -5.737 -3.468 1.00 97.62 220 VAL A C 1
ATOM 1722 O O . VAL A 1 220 ? -6.178 -4.661 -3.994 1.00 97.62 220 VAL A O 1
ATOM 1725 N N . ASP A 1 221 ? -5.978 -5.915 -2.145 1.00 97.69 221 ASP A N 1
ATOM 1726 C CA . ASP A 1 221 ? -6.389 -4.832 -1.239 1.00 97.69 221 ASP A CA 1
ATOM 1727 C C . ASP A 1 221 ? -5.455 -3.615 -1.353 1.00 97.69 221 ASP A C 1
ATOM 1729 O O . ASP A 1 221 ? -5.914 -2.471 -1.351 1.00 97.69 221 ASP A O 1
ATOM 1733 N N . TYR A 1 222 ? -4.147 -3.849 -1.491 1.00 96.94 222 TYR A N 1
ATOM 1734 C CA . TYR A 1 222 ? -3.153 -2.804 -1.727 1.00 96.94 222 TYR A CA 1
ATOM 1735 C C . TYR A 1 222 ? -3.397 -2.089 -3.058 1.00 96.94 222 TYR A C 1
ATOM 1737 O O . TYR A 1 222 ? -3.432 -0.860 -3.090 1.00 96.94 222 TYR A O 1
ATOM 1745 N N . TYR A 1 223 ? -3.629 -2.837 -4.138 1.00 97.50 223 TYR A N 1
ATOM 1746 C CA . TYR A 1 223 ? -3.913 -2.275 -5.456 1.00 97.50 223 TYR A CA 1
ATOM 1747 C C . TYR A 1 223 ? -5.159 -1.379 -5.440 1.00 97.50 223 TYR A C 1
ATOM 1749 O O . TYR A 1 223 ? -5.109 -0.239 -5.900 1.00 97.50 223 TYR A O 1
ATOM 1757 N N . VAL A 1 224 ? -6.258 -1.842 -4.837 1.00 98.19 224 VAL A N 1
ATOM 1758 C CA . VAL A 1 224 ? -7.492 -1.049 -4.691 1.00 98.19 224 VAL A CA 1
ATOM 1759 C C . VAL A 1 224 ? -7.242 0.199 -3.829 1.00 98.19 224 VAL A C 1
ATOM 1761 O O . VAL A 1 224 ? -7.724 1.284 -4.154 1.00 98.19 224 VAL A O 1
ATOM 1764 N N . SER A 1 225 ? -6.417 0.083 -2.780 1.00 97.69 225 SER A N 1
ATOM 1765 C CA . SER A 1 225 ? -6.001 1.209 -1.922 1.00 97.69 225 SER A CA 1
ATOM 1766 C C . SER A 1 225 ? -5.201 2.287 -2.660 1.00 97.69 225 SER A C 1
ATOM 1768 O O . SER A 1 225 ? -5.267 3.463 -2.292 1.00 97.69 225 SER A O 1
ATOM 1770 N N . MET A 1 226 ? -4.420 1.919 -3.679 1.00 95.19 226 MET A N 1
ATOM 1771 C CA . MET A 1 226 ? -3.686 2.886 -4.509 1.00 95.19 226 MET A CA 1
ATOM 1772 C C . MET A 1 226 ? -4.633 3.730 -5.365 1.00 95.19 226 MET A C 1
ATOM 1774 O O . MET A 1 226 ? -4.377 4.914 -5.552 1.00 95.19 226 MET A O 1
ATOM 1778 N N . HIS A 1 227 ? -5.755 3.156 -5.802 1.00 96.38 227 HIS A N 1
ATOM 1779 C CA . HIS A 1 227 ? -6.701 3.780 -6.735 1.00 96.38 227 HIS A CA 1
ATOM 1780 C C . HIS A 1 227 ? -7.899 4.476 -6.056 1.00 96.38 227 HIS A C 1
ATOM 1782 O O . HIS A 1 227 ? -8.816 4.955 -6.734 1.00 96.38 227 HIS A O 1
ATOM 1788 N N . SER A 1 228 ? -7.916 4.548 -4.722 1.00 97.50 228 SER A N 1
ATOM 1789 C CA . SER A 1 228 ? -8.974 5.219 -3.957 1.00 97.50 228 SER A CA 1
ATOM 1790 C C . SER A 1 228 ? -8.759 6.726 -3.820 1.00 97.50 228 SER A C 1
ATOM 1792 O O . SER A 1 228 ? -7.622 7.212 -3.811 1.00 97.50 228 SER A O 1
ATOM 1794 N N . ASP A 1 229 ? -9.842 7.483 -3.624 1.00 97.00 229 ASP A N 1
ATOM 1795 C CA . ASP A 1 229 ? -9.760 8.934 -3.391 1.00 97.00 229 ASP A CA 1
ATOM 1796 C C . ASP A 1 229 ? -9.197 9.243 -2.007 1.00 97.00 229 ASP A C 1
ATOM 1798 O O . ASP A 1 229 ? -8.405 10.168 -1.830 1.00 97.00 229 ASP A O 1
ATOM 1802 N N . ILE A 1 230 ? -9.578 8.434 -1.018 1.00 97.75 230 ILE A N 1
ATOM 1803 C CA . ILE A 1 230 ? -9.125 8.552 0.364 1.00 97.75 230 ILE A CA 1
ATOM 1804 C C . ILE A 1 230 ? -8.689 7.177 0.854 1.00 97.75 230 ILE A C 1
ATOM 1806 O O . ILE A 1 230 ? -9.356 6.171 0.616 1.00 97.75 230 ILE A O 1
ATOM 1810 N N . PHE A 1 231 ? -7.561 7.144 1.553 1.00 98.44 231 PHE A N 1
ATOM 1811 C CA . PHE A 1 231 ? -7.103 5.981 2.303 1.00 98.44 231 PHE A CA 1
ATOM 1812 C C . PHE A 1 231 ? -7.012 6.335 3.785 1.00 98.44 231 PHE A C 1
ATOM 1814 O O . PHE A 1 231 ? -6.486 7.395 4.140 1.00 98.44 231 PHE A O 1
ATOM 1821 N N . ILE A 1 232 ? -7.493 5.443 4.642 1.00 98.06 232 ILE A N 1
ATOM 1822 C CA . ILE A 1 232 ? -7.369 5.524 6.098 1.00 98.06 232 ILE A CA 1
ATOM 1823 C C . ILE A 1 232 ? -7.049 4.131 6.647 1.00 98.06 232 ILE A C 1
ATOM 1825 O O . ILE A 1 232 ? -7.462 3.122 6.081 1.00 98.06 232 ILE A O 1
ATOM 1829 N N . SER A 1 233 ? -6.291 4.057 7.739 1.00 96.31 233 SER A N 1
ATOM 1830 C CA . SER A 1 233 ? -5.927 2.786 8.375 1.00 96.31 233 SER A CA 1
ATOM 1831 C C . SER A 1 233 ? -6.242 2.832 9.859 1.00 96.31 233 SER A C 1
ATOM 1833 O O . SER A 1 233 ? -5.834 3.779 10.526 1.00 96.31 233 SER A O 1
ATOM 1835 N N . ALA A 1 234 ? -6.894 1.791 10.374 1.00 95.75 234 ALA A N 1
ATOM 1836 C CA . ALA A 1 234 ? -7.230 1.652 11.795 1.00 95.75 234 ALA A CA 1
ATOM 1837 C C . ALA A 1 234 ? -6.006 1.384 12.688 1.00 95.75 234 ALA A C 1
ATOM 1839 O O . 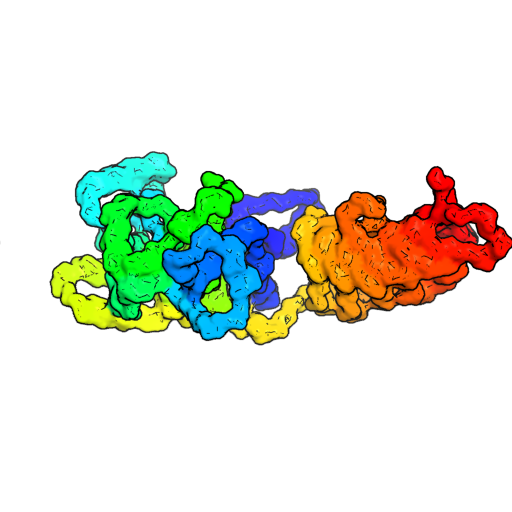ALA A 1 234 ? -6.078 1.499 13.906 1.00 95.75 234 ALA A O 1
ATOM 1840 N N . SER A 1 235 ? -4.866 1.024 12.098 1.00 92.62 235 SER A N 1
ATOM 1841 C CA . SER A 1 235 ? -3.614 0.838 12.827 1.00 92.62 235 SER A CA 1
ATOM 1842 C C . SER A 1 235 ? -2.390 1.134 11.957 1.00 92.62 235 SER A C 1
ATOM 1844 O O . SER A 1 235 ? -2.447 1.007 10.724 1.00 92.62 235 SER A O 1
ATOM 1846 N N . PRO A 1 236 ? -1.261 1.543 12.563 1.00 88.06 236 PRO A N 1
ATOM 1847 C CA . PRO A 1 236 ? 0.011 1.606 11.864 1.00 88.06 236 PRO A CA 1
ATOM 1848 C C . PRO A 1 236 ? 0.545 0.188 11.601 1.00 88.06 236 PRO A C 1
ATOM 1850 O O . PRO A 1 236 ? 0.415 -0.728 12.408 1.00 88.06 236 PRO A O 1
ATOM 1853 N N . GLY A 1 237 ? 1.169 -0.014 10.445 1.00 86.69 237 GLY A N 1
ATOM 1854 C CA . GLY A 1 237 ? 1.675 -1.317 10.017 1.00 86.69 237 GLY A CA 1
ATOM 1855 C C . GLY A 1 237 ? 2.370 -1.241 8.664 1.00 86.69 237 GLY A C 1
ATOM 1856 O O . GLY A 1 237 ? 2.507 -0.159 8.099 1.00 86.69 237 GLY A O 1
ATOM 1857 N N . ASN A 1 238 ? 2.790 -2.384 8.120 1.00 88.12 238 ASN A N 1
ATOM 1858 C CA . ASN A 1 238 ? 3.556 -2.421 6.867 1.00 88.12 238 ASN A CA 1
ATOM 1859 C C . ASN A 1 238 ? 2.762 -1.855 5.683 1.00 88.12 238 ASN A C 1
ATOM 1861 O O . ASN A 1 238 ? 3.249 -0.953 5.005 1.00 88.12 238 ASN A O 1
ATOM 1865 N N . MET A 1 239 ? 1.522 -2.322 5.486 1.00 90.56 239 MET A N 1
ATOM 1866 C CA . MET A 1 239 ? 0.645 -1.802 4.432 1.00 90.56 239 MET A CA 1
ATOM 1867 C C . MET A 1 239 ? 0.350 -0.315 4.636 1.00 90.56 239 MET A C 1
ATOM 1869 O O . MET A 1 239 ? 0.528 0.455 3.703 1.00 90.56 239 MET A O 1
ATOM 1873 N N . HIS A 1 240 ? 0.001 0.109 5.858 1.00 92.25 240 HIS A N 1
ATOM 1874 C CA . HIS A 1 240 ? -0.189 1.527 6.180 1.00 92.25 240 HIS A CA 1
ATOM 1875 C C . HIS A 1 240 ? 1.031 2.369 5.789 1.00 92.25 240 HIS A C 1
ATOM 1877 O O . HIS A 1 240 ? 0.893 3.353 5.074 1.00 92.25 240 HIS A O 1
ATOM 1883 N N . ASN A 1 241 ? 2.226 1.969 6.223 1.00 91.00 241 ASN A N 1
ATOM 1884 C CA . ASN A 1 241 ? 3.460 2.710 5.984 1.00 91.00 241 ASN A CA 1
ATOM 1885 C C . ASN A 1 241 ? 3.784 2.824 4.492 1.00 91.00 241 ASN A C 1
ATOM 1887 O O . ASN A 1 241 ? 4.121 3.912 4.032 1.00 91.00 241 ASN A O 1
ATOM 1891 N N . ALA A 1 242 ? 3.658 1.723 3.750 1.00 90.12 242 ALA A N 1
ATOM 1892 C CA . ALA A 1 242 ? 3.908 1.704 2.315 1.00 90.12 242 ALA A CA 1
ATOM 1893 C C . ALA A 1 242 ? 2.851 2.511 1.540 1.00 90.12 242 ALA A C 1
ATOM 1895 O O . ALA A 1 242 ? 3.211 3.287 0.659 1.00 90.12 242 ALA A O 1
ATOM 1896 N N . MET A 1 243 ? 1.568 2.385 1.900 1.00 92.56 243 MET A N 1
ATOM 1897 C CA . MET A 1 243 ? 0.472 3.147 1.289 1.00 92.56 243 MET A CA 1
ATOM 1898 C C . MET A 1 243 ? 0.598 4.641 1.553 1.00 92.56 243 MET A C 1
ATOM 1900 O O . MET A 1 243 ? 0.405 5.443 0.648 1.00 92.56 243 MET A O 1
ATOM 1904 N N . VAL A 1 244 ? 0.956 5.025 2.778 1.00 91.44 244 VAL A N 1
ATOM 1905 C CA . VAL A 1 244 ? 1.218 6.418 3.137 1.00 91.44 244 VAL A CA 1
ATOM 1906 C C . VAL A 1 244 ? 2.331 6.999 2.264 1.00 91.44 244 VAL A C 1
ATOM 1908 O O . VAL A 1 244 ? 2.151 8.080 1.711 1.00 91.44 244 VAL A O 1
ATOM 1911 N N . GLY A 1 245 ? 3.450 6.284 2.101 1.00 89.62 245 GLY A N 1
ATOM 1912 C CA . GLY A 1 245 ? 4.538 6.728 1.231 1.00 89.62 245 GLY A CA 1
ATOM 1913 C C . GLY A 1 245 ? 4.114 6.838 -0.232 1.00 89.62 245 GLY A C 1
ATOM 1914 O O . GLY A 1 245 ? 4.331 7.878 -0.849 1.00 89.62 245 GLY A O 1
ATOM 1915 N N . HIS A 1 246 ? 3.447 5.809 -0.764 1.00 90.06 246 HIS A N 1
ATOM 1916 C CA . HIS A 1 246 ? 2.990 5.781 -2.155 1.00 90.06 246 HIS A CA 1
ATOM 1917 C C . HIS A 1 246 ? 1.972 6.890 -2.451 1.00 90.06 246 HIS A C 1
ATOM 1919 O O . HIS A 1 246 ? 2.091 7.615 -3.432 1.00 90.06 246 HIS A O 1
ATOM 1925 N N . ARG A 1 247 ? 0.997 7.101 -1.567 1.00 91.81 247 ARG A N 1
ATOM 1926 C CA . ARG A 1 247 ? -0.009 8.154 -1.748 1.00 91.81 247 ARG A CA 1
ATOM 1927 C C . ARG A 1 247 ? 0.587 9.546 -1.573 1.00 91.81 247 ARG A C 1
ATOM 1929 O O . ARG A 1 247 ? 0.233 10.444 -2.326 1.00 91.81 247 ARG A O 1
ATOM 1936 N N . THR A 1 248 ? 1.551 9.735 -0.666 1.00 88.19 248 THR A N 1
ATOM 1937 C CA . THR A 1 248 ? 2.339 10.979 -0.627 1.00 88.19 248 THR A CA 1
ATOM 1938 C C . THR A 1 248 ? 3.121 11.178 -1.927 1.00 88.19 248 THR A C 1
ATOM 1940 O O . THR A 1 248 ? 3.216 12.310 -2.390 1.00 88.19 248 THR A O 1
ATOM 1943 N N . PHE A 1 249 ? 3.637 10.118 -2.554 1.00 84.50 249 PHE A N 1
ATOM 1944 C CA . PHE A 1 249 ? 4.297 10.208 -3.856 1.00 84.50 249 PHE A CA 1
ATOM 1945 C C . PHE A 1 249 ? 3.359 10.695 -4.964 1.00 84.50 249 PHE A C 1
ATOM 1947 O O . PHE A 1 249 ? 3.693 11.679 -5.627 1.00 84.50 249 PHE A O 1
ATOM 1954 N N . GLU A 1 250 ? 2.161 10.123 -5.058 1.00 85.19 250 GLU A N 1
ATOM 1955 C CA . GLU A 1 250 ? 1.138 10.466 -6.063 1.00 85.19 250 GLU A CA 1
ATOM 1956 C C . GLU A 1 250 ? 0.264 11.688 -5.702 1.00 85.19 250 GLU A C 1
ATOM 1958 O O . GLU A 1 250 ? -0.673 12.025 -6.416 1.00 85.19 250 GLU A O 1
ATOM 1963 N N . ASN A 1 251 ? 0.561 12.391 -4.602 1.00 86.62 251 ASN A N 1
ATOM 1964 C CA . ASN A 1 251 ? -0.216 13.546 -4.115 1.00 86.62 251 ASN A CA 1
ATOM 1965 C C . ASN A 1 251 ? -1.661 13.224 -3.708 1.00 86.62 251 ASN A C 1
ATOM 1967 O O . ASN A 1 251 ? -2.549 14.071 -3.805 1.00 86.62 251 ASN A O 1
ATOM 1971 N N . LEU A 1 252 ? -1.904 12.001 -3.253 1.00 90.69 252 LEU A N 1
ATOM 1972 C CA . LEU A 1 252 ? -3.231 11.504 -2.927 1.00 90.69 252 LEU A CA 1
ATOM 1973 C C . LEU A 1 252 ? -3.547 11.654 -1.436 1.00 90.69 252 LEU A C 1
ATOM 1975 O O . LEU A 1 252 ? -2.710 11.430 -0.553 1.00 90.69 252 LEU A O 1
ATOM 1979 N N . LYS A 1 253 ? -4.815 11.964 -1.149 1.00 94.06 253 LYS A N 1
ATOM 1980 C CA . LYS A 1 253 ? -5.333 12.165 0.209 1.00 94.06 253 LYS A CA 1
ATOM 1981 C C . LYS A 1 253 ? -5.203 10.885 1.035 1.00 94.06 253 LYS A C 1
ATOM 1983 O O . LYS A 1 253 ? -5.665 9.813 0.639 1.00 94.06 253 LYS A O 1
ATOM 1988 N N . THR A 1 254 ? -4.574 10.999 2.200 1.00 95.62 254 THR A N 1
ATOM 1989 C CA . THR A 1 254 ? -4.437 9.908 3.174 1.00 95.62 254 THR A CA 1
ATOM 1990 C C . THR A 1 254 ? -4.715 10.453 4.559 1.00 95.62 254 THR A C 1
ATOM 1992 O O . THR A 1 254 ? -3.970 11.302 5.045 1.00 95.62 254 THR A O 1
ATOM 1995 N N . ILE A 1 255 ? -5.770 9.959 5.199 1.00 96.69 255 ILE A N 1
ATOM 1996 C CA . ILE A 1 255 ? -6.117 10.356 6.559 1.00 96.69 255 ILE A CA 1
ATOM 1997 C C . ILE A 1 255 ? -5.283 9.513 7.517 1.00 96.69 255 ILE A C 1
ATOM 1999 O O . ILE A 1 255 ? -5.314 8.281 7.474 1.00 96.69 255 ILE A O 1
ATOM 2003 N N . ARG A 1 256 ? -4.508 10.175 8.378 1.00 95.06 256 ARG A N 1
ATOM 2004 C CA . ARG A 1 256 ? -3.734 9.514 9.434 1.00 95.06 256 ARG A CA 1
ATOM 2005 C C . ARG A 1 256 ? -4.433 9.741 10.770 1.00 95.06 256 ARG A C 1
ATOM 2007 O O . ARG A 1 256 ? -4.303 10.845 11.303 1.00 95.06 256 ARG A O 1
ATOM 2014 N N . PRO A 1 257 ? -5.108 8.735 11.347 1.00 96.94 257 PRO A N 1
ATOM 2015 C CA . PRO A 1 257 ? -5.742 8.894 12.648 1.00 96.94 257 PRO A CA 1
ATOM 2016 C C . PRO A 1 257 ? -4.761 9.407 13.709 1.00 96.94 257 PRO A C 1
ATOM 2018 O O . PRO A 1 257 ? -3.586 9.016 13.747 1.00 96.94 257 PRO A O 1
ATOM 2021 N N . ASN A 1 258 ? -5.207 10.335 14.546 1.00 97.06 258 ASN A N 1
ATOM 2022 C CA . ASN A 1 258 ? -4.489 10.767 15.735 1.00 97.06 258 ASN A CA 1
ATOM 2023 C C . ASN A 1 258 ? -4.807 9.801 16.882 1.00 97.06 258 ASN A C 1
ATOM 2025 O O . ASN A 1 258 ? -5.645 10.075 17.729 1.00 97.06 258 ASN A O 1
ATOM 2029 N N . MET A 1 259 ? -4.149 8.641 16.858 1.00 95.75 259 MET A N 1
ATOM 2030 C CA . MET A 1 259 ? -4.439 7.512 17.749 1.00 95.75 259 MET A CA 1
ATOM 2031 C C . MET A 1 259 ? -4.336 7.867 19.238 1.00 95.75 259 MET A C 1
ATOM 2033 O O . MET A 1 259 ? -5.162 7.420 20.021 1.00 95.75 259 MET A O 1
ATOM 2037 N N . ALA A 1 260 ? -3.356 8.693 19.617 1.00 96.12 260 ALA A N 1
ATOM 2038 C CA . ALA A 1 260 ? -3.172 9.143 20.997 1.00 96.12 260 ALA A CA 1
ATOM 2039 C C . ALA A 1 260 ? -4.338 10.025 21.471 1.00 96.12 260 ALA A C 1
ATOM 2041 O O . ALA A 1 260 ? -4.900 9.792 22.536 1.00 96.12 260 ALA A O 1
ATOM 2042 N N . LEU A 1 261 ? -4.747 10.995 20.642 1.00 97.25 261 LEU A N 1
ATOM 2043 C CA . LEU A 1 261 ? -5.922 11.820 20.923 1.00 97.25 261 LEU A CA 1
ATOM 2044 C C . LEU A 1 261 ? -7.187 10.964 21.014 1.00 97.25 261 LEU A C 1
ATOM 2046 O O . LEU A 1 261 ? -7.961 11.111 21.949 1.00 97.25 261 LEU A O 1
ATOM 2050 N N . LEU A 1 262 ? -7.395 10.061 20.055 1.00 97.12 262 LEU A N 1
ATOM 2051 C CA . LEU A 1 262 ? -8.568 9.190 20.042 1.00 97.12 262 LEU A CA 1
ATOM 2052 C C . LEU A 1 262 ? -8.624 8.299 21.287 1.00 97.12 262 LEU A C 1
ATOM 2054 O O . LEU A 1 262 ? -9.696 8.139 21.858 1.00 97.12 262 LEU A O 1
ATOM 2058 N N . GLY A 1 263 ? -7.480 7.795 21.759 1.00 94.50 263 GLY A N 1
ATOM 2059 C CA . GLY A 1 263 ? -7.391 7.061 23.022 1.00 94.50 263 GLY A CA 1
ATOM 2060 C C . GLY A 1 263 ? -7.895 7.866 24.224 1.00 94.50 263 GLY A C 1
ATOM 2061 O O . GLY A 1 263 ? -8.637 7.328 25.046 1.00 94.50 263 GLY A O 1
ATOM 2062 N N . GLN A 1 264 ? -7.572 9.161 24.285 1.00 95.00 264 GLN A N 1
ATOM 2063 C CA . GLN A 1 264 ? -8.053 10.066 25.336 1.00 95.00 264 GLN A CA 1
ATOM 2064 C C . GLN A 1 264 ? -9.554 10.353 25.192 1.00 95.00 264 GLN A C 1
ATOM 2066 O O . GLN A 1 264 ? -10.291 10.294 26.174 1.00 95.00 264 GLN A O 1
ATOM 2071 N N . LEU A 1 265 ? -10.019 10.613 23.965 1.00 96.50 265 LEU A N 1
ATOM 2072 C CA . LEU A 1 265 ? -11.427 10.912 23.694 1.00 96.50 265 LEU A CA 1
ATOM 2073 C C . LEU A 1 265 ? -12.339 9.721 24.011 1.00 96.50 265 LEU A C 1
ATOM 2075 O O . LEU A 1 265 ? -13.360 9.908 24.660 1.00 96.50 265 LEU A O 1
ATOM 2079 N N . PHE A 1 266 ? -11.962 8.501 23.618 1.00 93.25 266 PHE A N 1
ATOM 2080 C CA . PHE A 1 266 ? -12.761 7.301 23.898 1.00 93.25 266 PHE A CA 1
ATOM 2081 C C . PHE A 1 266 ? -12.748 6.890 25.374 1.00 93.25 266 PHE A C 1
ATOM 2083 O O . PHE A 1 266 ? -13.679 6.231 25.833 1.00 93.25 266 PHE A O 1
ATOM 2090 N N . SER A 1 267 ? -11.722 7.286 26.130 1.00 90.38 267 SER A N 1
ATOM 2091 C CA . SER A 1 267 ? -11.678 7.065 27.581 1.00 90.38 267 SER A CA 1
ATOM 2092 C C . SER A 1 267 ? -12.612 8.013 28.345 1.00 90.38 267 SER A C 1
ATOM 2094 O O . SER A 1 267 ? -13.033 7.698 29.460 1.00 90.38 267 SER A O 1
ATOM 2096 N N . ASN A 1 268 ? -12.975 9.156 27.752 1.00 92.12 268 ASN A N 1
ATOM 2097 C CA . ASN A 1 268 ? -13.870 10.126 28.369 1.00 92.12 268 ASN A CA 1
ATOM 2098 C C . ASN A 1 268 ? -15.345 9.746 28.159 1.00 92.12 268 ASN A C 1
ATOM 2100 O O . ASN A 1 268 ? -15.931 9.991 27.107 1.00 92.12 268 ASN A O 1
ATOM 2104 N N . LYS A 1 269 ? -15.965 9.190 29.204 1.00 89.25 269 LYS A N 1
ATOM 2105 C CA . LYS A 1 269 ? -17.369 8.741 29.190 1.00 89.25 269 LYS A CA 1
ATOM 2106 C C . LYS A 1 269 ? -18.401 9.871 29.268 1.00 89.25 269 LYS A C 1
ATOM 2108 O O . LYS A 1 269 ? -19.580 9.607 29.059 1.00 89.25 269 LYS A O 1
ATOM 2113 N N . SER A 1 270 ? -17.976 11.092 29.584 1.00 94.81 270 SER A N 1
ATOM 2114 C CA . SER A 1 270 ? -18.865 12.249 29.749 1.00 94.81 270 SER A CA 1
ATOM 2115 C C . SER A 1 270 ? -18.964 13.111 28.489 1.00 94.81 270 SER A C 1
ATOM 2117 O O . SER A 1 270 ? -19.671 14.113 28.493 1.00 94.81 270 SER A O 1
ATOM 2119 N N . LEU A 1 271 ? -18.234 12.754 27.430 1.00 95.94 271 LEU A N 1
ATOM 2120 C CA . LEU A 1 271 ? -18.109 13.552 26.218 1.00 95.94 271 LEU A CA 1
ATOM 2121 C C . LEU A 1 271 ? -19.381 13.472 25.360 1.00 95.94 271 LEU A C 1
ATOM 2123 O O . LEU A 1 271 ? -19.832 12.382 24.998 1.00 95.94 271 LEU A O 1
ATOM 2127 N N . THR A 1 272 ? -19.937 14.622 24.985 1.00 97.31 272 THR A N 1
ATOM 2128 C CA . THR A 1 272 ? -21.055 14.689 24.034 1.00 97.31 272 THR A CA 1
ATOM 2129 C C . THR A 1 272 ? -20.568 14.537 22.588 1.00 97.31 272 THR A C 1
ATOM 2131 O O . THR A 1 272 ? -19.393 14.746 22.275 1.00 97.31 272 THR A O 1
ATOM 2134 N N . TRP A 1 273 ? -21.471 14.189 21.663 1.00 97.12 273 TRP A N 1
ATOM 2135 C CA . TRP A 1 273 ? -21.111 14.050 20.246 1.00 97.12 273 TRP A CA 1
ATOM 2136 C C . TRP A 1 273 ? -20.535 15.336 19.617 1.00 97.12 273 TRP A C 1
ATOM 2138 O O . TRP A 1 273 ? -19.502 15.233 18.953 1.00 97.12 273 TRP A O 1
ATOM 2148 N N . PRO A 1 274 ? -21.109 16.542 19.825 1.00 98.25 274 PRO A N 1
ATOM 2149 C CA . PRO A 1 274 ? -20.530 17.774 19.285 1.00 98.25 274 PRO A CA 1
ATOM 2150 C C . PRO A 1 274 ? -19.109 18.046 19.797 1.00 98.25 274 PRO A C 1
ATOM 2152 O O . PRO A 1 274 ? -18.233 18.408 19.011 1.00 98.25 274 PRO A O 1
ATOM 2155 N N . GLU A 1 275 ? -18.852 17.808 21.087 1.00 98.25 275 GLU A N 1
ATOM 2156 C CA . GLU A 1 275 ? -17.517 17.956 21.684 1.00 98.25 275 GLU A CA 1
ATOM 2157 C C . GLU A 1 275 ? -16.525 16.949 21.089 1.00 98.25 275 GLU A C 1
ATOM 2159 O O . GLU A 1 275 ? -15.413 17.321 20.702 1.00 98.25 275 GLU A O 1
ATOM 2164 N N . PHE A 1 276 ? -16.940 15.683 20.947 1.00 98.31 276 PHE A N 1
ATOM 2165 C CA . PHE A 1 276 ? -16.148 14.646 20.284 1.00 98.31 276 PHE A CA 1
ATOM 2166 C C . PHE A 1 276 ? -15.802 15.035 18.848 1.00 98.31 276 PHE A C 1
ATOM 2168 O O . PHE A 1 276 ? -14.634 14.997 18.453 1.00 98.31 276 PHE A O 1
ATOM 2175 N N . GLN A 1 277 ? -16.803 15.451 18.074 1.00 98.44 277 GLN A N 1
ATOM 2176 C CA . GLN A 1 277 ? -16.631 15.834 16.681 1.00 98.44 277 GLN A CA 1
ATOM 2177 C C . GLN A 1 277 ? -15.671 17.020 16.542 1.00 98.44 277 GLN A C 1
ATOM 2179 O O . GLN A 1 277 ? -14.738 16.968 15.737 1.00 98.44 277 GLN A O 1
ATOM 2184 N N . GLN A 1 278 ? -15.845 18.062 17.357 1.00 98.38 278 GLN A N 1
ATOM 2185 C CA . GLN A 1 278 ? -14.972 19.233 17.347 1.00 98.38 278 GLN A CA 1
ATOM 2186 C C . GLN A 1 278 ? -13.523 18.865 17.698 1.00 98.38 278 GLN A C 1
ATOM 2188 O O . GLN A 1 278 ? -12.596 19.295 17.003 1.00 98.38 278 GLN A O 1
ATOM 2193 N N . ALA A 1 279 ? -13.315 18.035 18.724 1.00 98.44 279 ALA A N 1
ATOM 2194 C CA . ALA A 1 279 ? -11.985 17.573 19.114 1.00 98.44 279 ALA A CA 1
ATOM 2195 C C . ALA A 1 279 ? -11.324 16.724 18.015 1.00 98.44 279 ALA A C 1
ATOM 2197 O O . ALA A 1 279 ? -10.138 16.902 17.721 1.00 98.44 279 ALA A O 1
ATOM 2198 N N . VAL A 1 280 ? -12.087 15.843 17.358 1.00 98.38 280 VAL A N 1
ATOM 2199 C CA . VAL A 1 280 ? -11.610 15.050 16.217 1.00 98.38 280 VAL A CA 1
ATOM 2200 C C . VAL A 1 280 ? -11.197 15.956 15.060 1.00 98.38 280 VAL A C 1
ATOM 2202 O O . VAL A 1 280 ? -10.081 15.805 14.558 1.00 98.38 280 VAL A O 1
ATOM 2205 N N . LEU A 1 281 ? -12.041 16.908 14.656 1.00 98.25 281 LEU A N 1
ATOM 2206 C CA . LEU A 1 281 ? -11.740 17.837 13.562 1.00 98.25 281 LEU A CA 1
ATOM 2207 C C . LEU A 1 281 ? -10.487 18.670 13.865 1.00 98.25 281 LEU A C 1
ATOM 2209 O O . LEU A 1 281 ? -9.577 18.748 13.034 1.00 98.25 281 LEU A O 1
ATOM 2213 N N . ALA A 1 282 ? -10.388 19.226 15.076 1.00 98.12 282 ALA A N 1
ATOM 2214 C CA . ALA A 1 282 ? -9.222 19.991 15.511 1.00 98.12 282 ALA A CA 1
ATOM 2215 C C . ALA A 1 282 ? -7.945 19.131 15.522 1.00 98.12 282 ALA A C 1
ATOM 2217 O O . ALA A 1 282 ? -6.914 19.522 14.971 1.00 98.12 282 ALA A O 1
ATOM 2218 N N . GLY A 1 283 ? -8.025 17.926 16.086 1.00 97.50 283 GLY A N 1
ATOM 2219 C CA . GLY A 1 283 ? -6.901 17.003 16.225 1.00 97.50 283 GLY A CA 1
ATOM 2220 C C . GLY A 1 283 ? -6.430 16.328 14.938 1.00 97.50 283 GLY A C 1
ATOM 2221 O O . GLY A 1 283 ? -5.359 15.704 14.936 1.00 97.50 283 GLY A O 1
ATOM 2222 N N . HIS A 1 284 ? -7.211 16.437 13.860 1.00 97.31 284 HIS A N 1
ATOM 2223 C CA . HIS A 1 284 ? -6.882 15.906 12.536 1.00 97.31 284 HIS A CA 1
ATOM 2224 C C . HIS A 1 284 ? -6.531 16.976 11.498 1.00 97.31 284 HIS A C 1
ATOM 2226 O O . HIS A 1 284 ? -6.100 16.623 10.397 1.00 97.31 284 HIS A O 1
ATOM 2232 N N . LYS A 1 285 ? -6.578 18.265 11.853 1.00 95.19 285 LYS A N 1
ATOM 2233 C CA . LYS A 1 285 ? -6.030 19.338 11.014 1.00 95.19 285 LYS A CA 1
ATOM 2234 C C . LYS A 1 285 ? -4.563 19.038 10.668 1.00 95.19 285 LYS A C 1
ATOM 2236 O O . LYS A 1 285 ? -3.755 18.758 11.553 1.00 95.19 285 LYS A O 1
ATOM 2241 N N . GLY A 1 286 ? -4.205 19.057 9.382 1.00 91.00 286 GLY A N 1
ATOM 2242 C CA . GLY A 1 286 ? -2.845 18.715 8.945 1.00 91.00 286 GLY A CA 1
ATOM 2243 C C . GLY A 1 286 ? -2.546 17.206 8.859 1.00 91.00 286 GLY A C 1
ATOM 2244 O O . GLY A 1 286 ? -1.374 16.820 8.813 1.00 91.00 286 GLY A O 1
ATOM 2245 N N . ARG A 1 287 ? -3.568 16.335 8.917 1.00 93.81 287 ARG A N 1
ATOM 2246 C CA . ARG A 1 287 ? -3.431 14.862 8.866 1.00 93.81 287 ARG A CA 1
ATOM 2247 C C . ARG A 1 287 ? -4.216 14.219 7.717 1.00 93.81 287 ARG A C 1
ATOM 2249 O O . ARG A 1 287 ? -4.563 13.040 7.804 1.00 93.81 287 ARG A O 1
ATOM 2256 N N . HIS A 1 288 ? -4.472 14.970 6.651 1.00 90.88 288 HIS A N 1
ATOM 2257 C CA . HIS A 1 288 ? -5.249 14.582 5.474 1.00 90.88 288 HIS A CA 1
ATOM 2258 C C . HIS A 1 288 ? -4.390 14.345 4.218 1.00 90.88 288 HIS A C 1
ATOM 2260 O O . HIS A 1 288 ? -4.920 14.241 3.117 1.00 90.88 288 HIS A O 1
ATOM 2266 N N . GLY A 1 289 ? -3.074 14.196 4.355 1.00 85.50 289 GLY A N 1
ATOM 2267 C CA . GLY A 1 289 ? -2.174 13.846 3.246 1.00 85.50 289 GLY A CA 1
ATOM 2268 C C . GLY A 1 289 ? -1.134 14.916 2.934 1.00 85.50 289 GLY A C 1
ATOM 2269 O O . GLY A 1 289 ? -0.429 14.811 1.935 1.00 85.50 289 GLY A O 1
ATOM 2270 N N . GLU A 1 290 ? -1.013 15.913 3.804 1.00 86.69 290 GLU A N 1
ATOM 2271 C CA . GLU A 1 290 ? 0.010 16.943 3.768 1.00 86.69 290 GLU A CA 1
ATOM 2272 C C . GLU A 1 290 ? 1.408 16.311 3.744 1.00 86.69 290 GLU A C 1
ATOM 2274 O O . GLU A 1 290 ? 1.698 15.313 4.423 1.00 86.69 290 GLU A O 1
ATOM 2279 N N . ILE A 1 291 ? 2.294 16.908 2.947 1.00 84.94 291 ILE A N 1
ATOM 2280 C CA . ILE A 1 291 ? 3.664 16.430 2.787 1.00 84.94 291 ILE A CA 1
ATOM 2281 C C . ILE A 1 291 ? 4.427 16.671 4.090 1.00 84.94 291 ILE A C 1
ATOM 2283 O O . ILE A 1 291 ? 4.503 17.787 4.597 1.00 84.94 291 ILE A O 1
ATOM 2287 N N . ARG A 1 292 ? 5.030 15.606 4.625 1.00 86.19 292 ARG A N 1
ATOM 2288 C CA . ARG A 1 292 ? 5.872 15.663 5.824 1.00 86.19 292 ARG A CA 1
ATOM 2289 C C . ARG A 1 292 ? 7.311 15.370 5.447 1.00 86.19 292 ARG A C 1
ATOM 2291 O O . ARG A 1 292 ? 7.592 14.312 4.883 1.00 86.19 292 ARG A O 1
ATOM 2298 N N . LEU A 1 293 ? 8.209 16.282 5.803 1.00 86.88 293 LEU A N 1
ATOM 2299 C CA . LEU A 1 293 ? 9.642 16.075 5.633 1.00 86.88 293 LEU A CA 1
ATOM 2300 C C . LEU A 1 293 ? 10.112 14.910 6.509 1.00 86.88 293 LEU A C 1
ATOM 2302 O O . LEU A 1 293 ? 9.785 14.829 7.699 1.00 86.88 293 LEU A O 1
ATOM 2306 N N . ARG A 1 294 ? 10.871 13.998 5.900 1.00 87.44 294 ARG A N 1
ATOM 2307 C CA . ARG A 1 294 ? 11.488 12.858 6.572 1.00 87.44 294 ARG A CA 1
ATOM 2308 C C . ARG A 1 294 ? 12.500 13.349 7.602 1.00 87.44 294 ARG A C 1
ATOM 2310 O O . ARG A 1 294 ? 13.446 14.054 7.261 1.00 87.44 294 ARG A O 1
ATOM 2317 N N . LYS A 1 295 ? 12.336 12.921 8.854 1.00 86.88 295 LYS A N 1
ATOM 2318 C CA . LYS A 1 295 ? 13.322 13.135 9.922 1.00 86.88 295 LYS A CA 1
ATOM 2319 C C . LYS A 1 295 ? 14.475 12.122 9.815 1.00 86.88 295 LYS A C 1
ATOM 2321 O O . LYS A 1 295 ? 14.290 11.052 9.224 1.00 86.88 295 LYS A O 1
ATOM 2326 N N . PRO A 1 296 ? 15.645 12.392 10.424 1.00 81.00 296 PRO A N 1
ATOM 2327 C CA . PRO A 1 296 ? 16.737 11.423 10.490 1.00 81.00 296 PRO A CA 1
ATOM 2328 C C . PRO A 1 296 ? 16.265 10.053 10.995 1.00 81.00 296 PRO A C 1
ATOM 2330 O O . PRO A 1 296 ? 15.424 9.976 11.893 1.00 81.00 296 PRO A O 1
ATOM 2333 N N . LYS A 1 297 ? 16.806 8.970 10.419 1.00 76.69 297 LYS A N 1
ATOM 2334 C CA . LYS A 1 297 ? 16.466 7.563 10.736 1.00 76.69 297 LYS A CA 1
ATOM 2335 C C . LYS A 1 297 ? 15.036 7.121 10.375 1.00 76.69 297 LYS A C 1
ATOM 2337 O O . LYS A 1 297 ? 14.698 5.960 10.599 1.00 76.69 297 LYS A O 1
ATOM 2342 N N . GLN A 1 298 ? 14.191 7.992 9.815 1.00 82.69 298 GLN A N 1
ATOM 2343 C CA . GLN A 1 298 ? 12.866 7.588 9.341 1.00 82.69 298 GLN A CA 1
ATOM 2344 C C . GLN A 1 298 ? 12.931 6.902 7.975 1.00 82.69 298 GLN A C 1
ATOM 2346 O O . GLN A 1 298 ? 13.769 7.208 7.133 1.00 82.69 298 GLN A O 1
ATOM 2351 N N . SER A 1 299 ? 11.992 5.984 7.750 1.00 81.38 299 SER A N 1
ATOM 2352 C CA . SER A 1 299 ? 11.866 5.222 6.510 1.00 81.38 299 SER A CA 1
ATOM 2353 C C . SER A 1 299 ? 11.529 6.107 5.302 1.00 81.38 299 SER A C 1
ATOM 2355 O O . SER A 1 299 ? 10.494 6.772 5.319 1.00 81.38 299 SER A O 1
ATOM 2357 N N . LEU A 1 300 ? 12.323 6.042 4.219 1.00 80.88 300 LEU A N 1
ATOM 2358 C CA . LEU A 1 300 ? 11.966 6.624 2.911 1.00 80.88 300 LEU A CA 1
ATOM 2359 C C . LEU A 1 300 ? 10.627 6.067 2.405 1.00 80.88 300 LEU A C 1
ATOM 2361 O O . LEU A 1 300 ? 9.848 6.791 1.803 1.00 80.88 300 LEU A O 1
ATOM 2365 N N . TYR A 1 301 ? 10.341 4.793 2.685 1.00 81.88 301 TYR A N 1
ATOM 2366 C CA . TYR A 1 301 ? 9.113 4.126 2.247 1.00 81.88 301 TYR A CA 1
ATOM 2367 C C . TYR A 1 301 ? 7.850 4.680 2.921 1.00 81.88 301 TYR A C 1
ATOM 2369 O O . TYR A 1 301 ? 6.758 4.460 2.417 1.00 81.88 301 TYR A O 1
ATOM 2377 N N . THR A 1 302 ? 7.993 5.378 4.053 1.00 86.56 302 THR A N 1
ATOM 2378 C CA . THR A 1 302 ? 6.879 5.998 4.792 1.00 86.56 302 THR A CA 1
ATOM 2379 C C . THR A 1 302 ? 6.870 7.518 4.647 1.00 86.56 302 THR A C 1
ATOM 2381 O O . THR A 1 302 ? 5.809 8.134 4.581 1.00 86.56 302 THR A O 1
ATOM 2384 N N . TYR A 1 303 ? 8.055 8.131 4.622 1.00 87.62 303 TYR A N 1
ATOM 2385 C CA . TYR A 1 303 ? 8.256 9.576 4.542 1.00 87.62 303 TYR A CA 1
ATOM 2386 C C . TYR A 1 303 ? 9.188 9.872 3.373 1.00 87.62 303 TYR A C 1
ATOM 2388 O O . TYR A 1 303 ? 10.406 9.908 3.542 1.00 87.62 303 TYR A O 1
ATOM 2396 N N . PRO A 1 304 ? 8.638 10.019 2.167 1.00 83.44 304 PRO A N 1
ATOM 2397 C CA . PRO A 1 304 ? 9.479 10.094 0.986 1.00 83.44 304 PRO A CA 1
ATOM 2398 C C . PRO A 1 304 ? 9.952 11.518 0.611 1.00 83.44 304 PRO A C 1
ATOM 2400 O O . PRO A 1 304 ? 10.810 11.674 -0.251 1.00 83.44 304 PRO A O 1
ATOM 2403 N N . ALA A 1 305 ? 9.463 12.573 1.274 1.00 83.94 305 ALA A N 1
ATOM 2404 C CA . ALA A 1 305 ? 9.941 13.952 1.087 1.00 83.94 305 ALA A CA 1
ATOM 2405 C C . ALA A 1 305 ? 11.181 14.272 1.959 1.00 83.94 305 ALA A C 1
ATOM 2407 O O . ALA A 1 305 ? 11.267 13.757 3.076 1.00 83.94 305 ALA A O 1
ATOM 2408 N N . PRO A 1 306 ? 12.119 15.138 1.516 1.00 73.69 306 PRO A N 1
ATOM 2409 C CA . PRO A 1 306 ? 12.054 15.995 0.324 1.00 73.69 306 PRO A CA 1
ATOM 2410 C C . PRO A 1 306 ? 12.533 15.328 -0.972 1.00 73.69 306 PRO A C 1
ATOM 2412 O O . PRO A 1 306 ? 12.381 15.920 -2.035 1.00 73.69 306 PRO A O 1
ATOM 2415 N N . ASP A 1 307 ? 13.070 14.102 -0.913 1.00 72.38 307 ASP A N 1
ATOM 2416 C CA . ASP A 1 307 ? 13.633 13.413 -2.089 1.00 72.38 307 ASP A CA 1
ATOM 2417 C C . ASP A 1 307 ? 12.637 13.358 -3.264 1.00 72.38 307 ASP A C 1
ATOM 2419 O O . ASP A 1 307 ? 13.037 13.340 -4.422 1.00 72.38 307 ASP A O 1
ATOM 2423 N N . LEU A 1 308 ? 11.335 13.391 -2.965 1.00 68.06 308 LEU A N 1
ATOM 2424 C CA . LEU A 1 308 ? 10.248 13.393 -3.937 1.00 68.06 308 LEU A CA 1
ATOM 2425 C C . LEU A 1 308 ? 9.742 14.725 -4.465 1.00 68.06 308 LEU A C 1
ATOM 2427 O O . LEU A 1 308 ? 9.215 14.741 -5.578 1.00 68.06 308 LEU A O 1
ATOM 2431 N N . THR A 1 309 ? 9.820 15.812 -3.694 1.00 59.06 309 THR A N 1
ATOM 2432 C CA . THR A 1 309 ? 9.275 17.102 -4.154 1.00 59.06 309 THR A CA 1
ATOM 2433 C C . THR A 1 309 ? 10.031 17.603 -5.383 1.00 59.06 309 THR A C 1
ATOM 2435 O O . THR A 1 309 ? 9.478 18.356 -6.172 1.00 59.06 309 THR A O 1
ATOM 2438 N N . VAL A 1 310 ? 11.256 17.107 -5.584 1.00 50.72 310 VAL A N 1
ATOM 2439 C CA . VAL A 1 310 ? 12.090 17.377 -6.757 1.00 50.72 310 VAL A CA 1
ATOM 2440 C C . VAL A 1 310 ? 11.813 16.401 -7.920 1.00 50.72 310 VAL A C 1
ATOM 2442 O O . VAL A 1 310 ? 11.829 16.808 -9.073 1.00 50.72 310 VAL A O 1
ATOM 2445 N N . VAL A 1 311 ? 11.463 15.133 -7.652 1.00 51.81 311 VAL A N 1
ATOM 2446 C CA . VAL A 1 311 ? 11.290 14.091 -8.697 1.00 51.81 311 VAL A CA 1
ATOM 2447 C C . VAL A 1 311 ? 10.005 14.248 -9.518 1.00 51.81 311 VAL A C 1
ATOM 2449 O O . VAL A 1 311 ? 9.960 13.796 -10.661 1.00 51.81 311 VAL A O 1
ATOM 2452 N N . ARG A 1 312 ? 8.957 14.891 -8.980 1.00 52.72 312 ARG A N 1
ATOM 2453 C CA . ARG A 1 312 ? 7.741 15.188 -9.768 1.00 52.72 312 ARG A CA 1
ATOM 2454 C C . ARG A 1 312 ? 8.025 16.129 -10.942 1.00 52.72 312 ARG A C 1
ATOM 2456 O O . ARG A 1 312 ? 7.387 15.992 -11.981 1.00 52.72 312 ARG A O 1
ATOM 2463 N N . ASN A 1 313 ? 9.017 17.007 -10.798 1.00 45.88 313 ASN A N 1
ATOM 2464 C CA . ASN A 1 313 ? 9.466 17.927 -11.835 1.00 45.88 313 ASN A CA 1
ATOM 2465 C C . ASN A 1 313 ? 10.609 17.289 -12.632 1.00 45.88 313 ASN A C 1
ATOM 2467 O O . ASN A 1 313 ? 11.761 17.664 -12.459 1.00 45.88 313 ASN A O 1
ATOM 2471 N N . SER A 1 314 ? 10.288 16.282 -13.453 1.00 48.59 314 SER A N 1
ATOM 2472 C CA . SER A 1 314 ? 11.076 15.863 -14.630 1.00 48.59 314 SER A CA 1
ATOM 2473 C C . SER A 1 314 ? 12.606 15.761 -14.483 1.00 48.59 314 SER A C 1
ATOM 2475 O O . SER A 1 314 ? 13.330 15.951 -15.460 1.00 48.59 314 SER A O 1
ATOM 2477 N N . GLU A 1 315 ? 13.141 15.454 -13.304 1.00 49.81 315 GLU A N 1
ATOM 2478 C CA . GLU A 1 315 ? 14.570 15.200 -13.191 1.00 49.81 315 GLU A CA 1
ATOM 2479 C C . GLU A 1 315 ? 14.867 13.800 -13.714 1.00 49.81 315 GLU A C 1
ATOM 2481 O O . GLU A 1 315 ? 14.489 12.773 -13.137 1.00 49.81 315 GLU A O 1
ATOM 2486 N N . VAL A 1 316 ? 15.569 13.772 -14.841 1.00 53.22 316 VAL A N 1
ATOM 2487 C CA . VAL A 1 316 ? 16.171 12.560 -15.372 1.00 53.22 316 VAL A CA 1
ATOM 2488 C C . VAL A 1 316 ? 17.161 12.036 -14.338 1.00 53.22 316 VAL A C 1
ATOM 2490 O O . VAL A 1 316 ? 18.118 12.719 -13.977 1.00 53.22 316 VAL A O 1
ATOM 2493 N N . ILE A 1 317 ? 16.937 10.818 -13.848 1.00 53.88 317 ILE A N 1
ATOM 2494 C CA . ILE A 1 317 ? 17.908 10.152 -12.982 1.00 53.88 317 ILE A CA 1
ATOM 2495 C C . ILE A 1 317 ? 19.154 9.892 -13.828 1.00 53.88 317 ILE A C 1
ATOM 2497 O O . ILE A 1 317 ? 19.133 9.064 -14.736 1.00 53.88 317 ILE A O 1
ATOM 2501 N N . ARG A 1 318 ? 20.238 10.610 -13.533 1.00 57.72 318 ARG A N 1
ATOM 2502 C CA . ARG A 1 318 ? 21.521 10.445 -14.214 1.00 57.72 318 ARG A CA 1
ATOM 2503 C C . ARG A 1 318 ? 22.328 9.382 -13.487 1.00 57.72 318 ARG A C 1
ATOM 2505 O O . ARG A 1 318 ? 22.883 9.629 -12.424 1.00 57.72 318 ARG A O 1
ATOM 2512 N N . LEU A 1 319 ? 22.432 8.196 -14.073 1.00 64.31 319 LEU A N 1
ATOM 2513 C CA . LEU A 1 319 ? 23.369 7.168 -13.622 1.00 64.31 319 LEU A CA 1
ATOM 2514 C C . LEU A 1 319 ? 24.738 7.383 -14.282 1.00 64.31 319 LEU A C 1
ATOM 2516 O O . LEU A 1 319 ? 25.278 6.508 -14.946 1.00 64.31 319 LEU A O 1
ATOM 2520 N N . TRP A 1 320 ? 25.309 8.578 -14.123 1.00 67.19 320 TRP A N 1
ATOM 2521 C CA . TRP A 1 320 ? 26.523 9.000 -14.832 1.00 67.19 320 TRP A CA 1
ATOM 2522 C C . TRP A 1 320 ? 27.749 8.133 -14.521 1.00 67.19 320 TRP A C 1
ATOM 2524 O O . TRP A 1 320 ? 28.657 8.079 -15.338 1.00 67.19 320 TRP A O 1
ATOM 2534 N N . ARG A 1 321 ? 27.785 7.426 -13.384 1.00 65.25 321 ARG A N 1
ATOM 2535 C CA . ARG A 1 321 ? 28.876 6.496 -13.022 1.00 65.25 321 ARG A CA 1
ATOM 2536 C C . ARG A 1 321 ? 28.645 5.053 -13.489 1.00 65.25 321 ARG A C 1
ATOM 2538 O O . ARG A 1 321 ? 29.497 4.207 -13.242 1.00 65.25 321 ARG A O 1
ATOM 2545 N N . LEU A 1 322 ? 27.501 4.756 -14.106 1.00 69.75 322 LEU A N 1
ATOM 2546 C CA . LEU A 1 322 ? 27.175 3.415 -14.583 1.00 69.75 322 LEU A CA 1
ATOM 2547 C C . LEU A 1 322 ? 28.094 3.045 -15.746 1.00 69.75 322 LEU A C 1
ATOM 2549 O O . LEU A 1 322 ? 28.092 3.738 -16.755 1.00 69.75 322 LEU A O 1
ATOM 2553 N N . GLN A 1 323 ? 28.859 1.965 -15.588 1.00 73.06 323 GLN A N 1
ATOM 2554 C CA . GLN A 1 323 ? 29.763 1.442 -16.620 1.00 73.06 323 GLN A CA 1
ATOM 2555 C C . GLN A 1 323 ? 29.255 0.133 -17.222 1.00 73.06 323 GLN A C 1
ATOM 2557 O O . GLN A 1 323 ? 29.369 -0.082 -18.422 1.00 73.06 323 GLN A O 1
ATOM 2562 N N . PHE A 1 324 ? 28.642 -0.721 -16.408 1.00 71.75 324 PHE A N 1
ATOM 2563 C CA . PHE A 1 324 ? 28.173 -2.031 -16.834 1.00 71.75 324 PHE A CA 1
ATOM 2564 C C . PHE A 1 324 ? 26.713 -2.200 -16.431 1.00 71.75 324 PHE A C 1
ATOM 2566 O O . PHE A 1 324 ? 26.383 -2.107 -15.245 1.00 71.75 324 PHE A O 1
ATOM 2573 N N . LEU A 1 325 ? 25.843 -2.440 -17.409 1.00 74.69 325 LEU A N 1
ATOM 2574 C CA . LEU A 1 325 ? 24.452 -2.804 -17.183 1.00 74.69 325 LEU A CA 1
ATOM 2575 C C . LEU A 1 325 ? 24.211 -4.202 -17.747 1.00 74.69 325 LEU A C 1
ATOM 2577 O O . LEU A 1 325 ? 23.948 -4.372 -18.936 1.00 74.69 325 LEU A O 1
ATOM 2581 N N . PHE A 1 326 ? 24.291 -5.189 -16.858 1.00 71.81 326 PHE A N 1
ATOM 2582 C CA . PHE A 1 326 ? 23.888 -6.561 -17.127 1.00 71.81 326 PHE A CA 1
ATOM 2583 C C . PHE A 1 326 ? 22.545 -6.782 -16.469 1.00 71.81 326 PHE A C 1
ATOM 2585 O O . PHE A 1 326 ? 22.444 -6.949 -15.253 1.00 71.81 326 PHE A O 1
ATOM 2592 N N . ILE A 1 327 ? 21.503 -6.771 -17.277 1.00 65.69 327 ILE A N 1
ATOM 2593 C CA . ILE A 1 327 ? 20.209 -7.227 -16.827 1.00 65.69 327 ILE A CA 1
ATOM 2594 C C . ILE A 1 327 ? 19.853 -8.389 -17.716 1.00 65.69 327 ILE A C 1
ATOM 2596 O O . ILE A 1 327 ? 18.873 -8.237 -18.380 1.00 65.69 327 ILE A O 1
ATOM 2600 N N . GLY A 1 328 ? 20.612 -9.488 -17.795 1.00 63.31 328 GLY A N 1
ATOM 2601 C CA . GLY A 1 328 ? 20.282 -10.724 -18.544 1.00 63.31 328 GLY A CA 1
ATOM 2602 C C . GLY A 1 328 ? 19.311 -11.654 -17.783 1.00 63.31 328 GLY A C 1
ATOM 2603 O O . GLY A 1 328 ? 19.391 -11.690 -16.557 1.00 63.31 328 GLY A O 1
ATOM 2604 N N . GLY A 1 329 ? 18.408 -12.394 -18.448 1.00 57.31 329 GLY A N 1
ATOM 2605 C CA . GLY A 1 329 ? 17.696 -13.550 -17.849 1.00 57.31 329 GLY A CA 1
ATOM 2606 C C . GLY A 1 329 ? 16.620 -13.295 -16.766 1.00 57.31 329 GLY A C 1
ATOM 2607 O O . GLY A 1 329 ? 16.414 -14.138 -15.896 1.00 57.31 329 GLY A O 1
ATOM 2608 N N . ASN A 1 330 ? 15.928 -12.153 -16.782 1.00 58.84 330 ASN A N 1
ATOM 2609 C CA . ASN A 1 330 ? 14.759 -11.844 -15.935 1.00 58.84 330 ASN A CA 1
ATOM 2610 C C . ASN A 1 330 ? 13.467 -11.778 -16.793 1.00 58.84 330 ASN A C 1
ATOM 2612 O O . ASN A 1 330 ? 13.464 -12.122 -17.966 1.00 58.84 330 ASN A O 1
ATOM 2616 N N . SER A 1 331 ? 12.350 -11.296 -16.233 1.00 64.75 331 SER A N 1
ATOM 2617 C CA . SER A 1 331 ? 11.064 -11.138 -16.948 1.00 64.75 331 SER A CA 1
ATOM 2618 C C . SER A 1 331 ? 10.732 -9.677 -17.301 1.00 64.75 331 SER A C 1
ATOM 2620 O O . SER A 1 331 ? 9.583 -9.251 -17.174 1.00 64.75 331 SER A O 1
ATOM 2622 N N . PHE A 1 332 ? 11.733 -8.870 -17.672 1.00 65.62 332 PHE A N 1
ATOM 2623 C CA . PHE A 1 332 ? 11.508 -7.486 -18.109 1.00 65.62 332 PHE A CA 1
ATOM 2624 C C . PHE A 1 332 ? 10.824 -7.427 -19.485 1.00 65.62 332 PHE A C 1
ATOM 2626 O O . PHE A 1 332 ? 11.058 -8.274 -20.347 1.00 65.62 332 PHE A O 1
ATOM 2633 N N . GLN A 1 333 ? 9.962 -6.421 -19.661 1.00 74.00 333 GLN A N 1
ATOM 2634 C CA . GLN A 1 333 ? 9.165 -6.189 -20.867 1.00 74.00 333 GLN A CA 1
ATOM 2635 C C . GLN A 1 333 ? 9.027 -4.688 -21.162 1.00 74.00 333 GLN A C 1
ATOM 2637 O O . GLN A 1 333 ? 9.203 -3.865 -20.259 1.00 74.00 333 GLN A O 1
ATOM 2642 N N . GLY A 1 334 ? 8.631 -4.344 -22.389 1.00 81.00 334 GLY A N 1
ATOM 2643 C CA . GLY A 1 334 ? 8.421 -2.962 -22.838 1.00 81.00 334 GLY A CA 1
ATOM 2644 C C . GLY A 1 334 ? 9.633 -2.380 -23.567 1.00 81.00 334 GLY A C 1
ATOM 2645 O O . GLY A 1 334 ? 10.538 -3.112 -23.948 1.00 81.00 334 GLY A O 1
ATOM 2646 N N . ASN A 1 335 ? 9.656 -1.065 -23.779 1.00 83.88 335 ASN A N 1
ATOM 2647 C CA . ASN A 1 335 ? 10.703 -0.417 -24.576 1.00 83.88 335 ASN A CA 1
ATOM 2648 C C . ASN A 1 335 ? 11.933 -0.064 -23.726 1.00 83.88 335 ASN A C 1
ATOM 2650 O O . ASN A 1 335 ? 11.821 0.187 -22.522 1.00 83.88 335 ASN A O 1
ATOM 2654 N N . ILE A 1 336 ? 13.104 0.034 -24.364 1.00 80.88 336 ILE A N 1
ATOM 2655 C CA . ILE A 1 336 ? 14.295 0.600 -23.718 1.00 80.88 336 ILE A CA 1
ATOM 2656 C C . ILE A 1 336 ? 14.018 2.083 -23.400 1.00 80.88 336 ILE A C 1
ATOM 2658 O O . ILE A 1 336 ? 13.685 2.846 -24.309 1.00 80.88 336 ILE A O 1
ATOM 2662 N N . PRO A 1 337 ? 14.157 2.531 -22.139 1.00 79.75 337 PRO A N 1
ATOM 2663 C CA . PRO A 1 337 ? 13.920 3.925 -21.779 1.00 79.75 337 PRO A CA 1
ATOM 2664 C C . PRO A 1 337 ? 14.994 4.843 -22.377 1.00 79.75 337 PRO A C 1
ATOM 2666 O O . PRO A 1 337 ? 16.194 4.595 -22.217 1.00 79.75 337 PRO A O 1
ATOM 2669 N N . VAL A 1 338 ? 14.566 5.944 -23.007 1.00 78.19 338 VAL A N 1
ATOM 2670 C CA . VAL A 1 338 ? 15.459 6.964 -23.596 1.00 78.19 338 VAL A CA 1
ATOM 2671 C C . VAL A 1 338 ? 16.433 7.528 -22.567 1.00 78.19 338 VAL A C 1
ATOM 2673 O O . VAL A 1 338 ? 17.524 7.967 -22.919 1.00 78.19 338 VAL A O 1
ATOM 2676 N N . GLU A 1 339 ? 16.086 7.492 -21.281 1.00 73.88 339 GLU A N 1
ATOM 2677 C CA . GLU A 1 339 ? 16.904 8.014 -20.195 1.00 73.88 339 GLU A CA 1
ATOM 2678 C C . GLU A 1 339 ? 18.232 7.270 -20.016 1.00 73.88 339 GLU A C 1
ATOM 2680 O O . GLU A 1 339 ? 19.162 7.862 -19.461 1.00 73.88 339 GLU A O 1
ATOM 2685 N N . LEU A 1 340 ? 18.371 6.038 -20.527 1.00 75.75 340 LEU A N 1
ATOM 2686 C CA . LEU A 1 340 ? 19.650 5.311 -20.536 1.00 75.75 340 LEU A CA 1
ATOM 2687 C C . LEU A 1 340 ? 20.750 6.060 -21.298 1.00 75.75 340 LEU A C 1
ATOM 2689 O O . LEU A 1 340 ? 21.920 5.944 -20.937 1.00 75.75 340 LEU A O 1
ATOM 2693 N N . SER A 1 341 ? 20.375 6.911 -22.255 1.00 77.00 341 SER A N 1
ATOM 2694 C CA . SER A 1 341 ? 21.288 7.816 -22.970 1.00 77.00 341 SER A CA 1
ATOM 2695 C C . SER A 1 341 ? 22.063 8.777 -22.049 1.00 77.00 341 SER A C 1
ATOM 2697 O O . SER A 1 341 ? 23.146 9.247 -22.400 1.00 77.00 341 SER A O 1
ATOM 2699 N N . ASN A 1 342 ? 21.563 9.025 -20.829 1.00 72.12 342 ASN A N 1
ATOM 2700 C CA . ASN A 1 342 ? 22.217 9.879 -19.830 1.00 72.12 342 ASN A CA 1
ATOM 2701 C C . ASN A 1 342 ? 23.320 9.167 -19.031 1.00 72.12 342 ASN A C 1
ATOM 2703 O O . ASN A 1 342 ? 24.012 9.804 -18.230 1.00 72.12 342 ASN A O 1
ATOM 2707 N N . CYS A 1 343 ? 23.508 7.860 -19.221 1.00 75.12 343 CYS A N 1
ATOM 2708 C CA . CYS A 1 343 ? 24.572 7.089 -18.580 1.00 75.12 343 CYS A CA 1
ATOM 2709 C C . CYS A 1 343 ? 25.889 7.283 -19.347 1.00 75.12 343 CYS A C 1
ATOM 2711 O O . CYS A 1 343 ? 26.374 6.373 -20.007 1.00 75.12 343 CYS A O 1
ATOM 2713 N N . ALA A 1 344 ? 26.467 8.487 -19.289 1.00 74.69 344 ALA A N 1
ATOM 2714 C CA . ALA A 1 344 ? 27.572 8.901 -20.165 1.00 74.69 344 ALA A CA 1
ATOM 2715 C C . ALA A 1 344 ? 28.830 8.004 -20.128 1.00 74.69 344 ALA A C 1
ATOM 2717 O O . ALA A 1 344 ? 29.607 8.031 -21.082 1.00 74.69 344 ALA A O 1
ATOM 2718 N N . ASN A 1 345 ? 29.023 7.233 -19.052 1.00 75.31 345 ASN A N 1
ATOM 2719 C CA . ASN A 1 345 ? 30.153 6.320 -18.866 1.00 75.31 345 ASN A CA 1
ATOM 2720 C C . ASN A 1 345 ? 29.805 4.841 -19.119 1.00 75.31 345 ASN A C 1
ATOM 2722 O O . ASN A 1 345 ? 30.608 3.978 -18.772 1.00 75.31 345 ASN A O 1
ATOM 2726 N N . LEU A 1 346 ? 28.633 4.537 -19.690 1.00 78.50 346 LEU A N 1
ATOM 2727 C CA . LEU A 1 346 ? 28.221 3.162 -19.962 1.00 78.50 346 LEU A CA 1
ATOM 2728 C C . LEU A 1 346 ? 29.124 2.538 -21.034 1.00 78.50 346 LEU A C 1
ATOM 2730 O O . LEU A 1 346 ? 29.203 3.035 -22.156 1.00 78.50 346 LEU A O 1
ATOM 2734 N N . LEU A 1 347 ? 29.789 1.449 -20.659 1.00 78.12 347 LEU A N 1
ATOM 2735 C CA . LEU A 1 347 ? 30.676 0.646 -21.494 1.00 78.12 347 LEU A CA 1
ATOM 2736 C C . LEU A 1 347 ? 29.937 -0.575 -22.048 1.00 78.12 347 LEU A C 1
ATOM 2738 O O . LEU A 1 347 ? 30.046 -0.877 -23.227 1.00 78.12 347 LEU A O 1
ATOM 2742 N N . GLN A 1 348 ? 29.169 -1.274 -21.216 1.00 77.12 348 GLN A N 1
ATOM 2743 C CA . GLN A 1 348 ? 28.516 -2.531 -21.591 1.00 77.12 348 GLN A CA 1
ATOM 2744 C C . GLN A 1 348 ? 27.016 -2.456 -21.314 1.00 77.12 348 GLN A C 1
ATOM 2746 O O . GLN A 1 348 ? 26.605 -2.194 -20.177 1.00 77.12 348 GLN A O 1
ATOM 2751 N N . LEU A 1 349 ? 26.211 -2.706 -22.345 1.00 81.94 349 LEU A N 1
ATOM 2752 C CA . LEU A 1 349 ? 24.754 -2.775 -22.281 1.00 81.94 349 LEU A CA 1
ATOM 2753 C C . LEU A 1 349 ? 24.290 -4.155 -22.757 1.00 81.94 349 LEU A C 1
ATOM 2755 O O . LEU A 1 349 ? 24.176 -4.400 -23.955 1.00 81.94 349 LEU A O 1
ATOM 2759 N N . ILE A 1 350 ? 24.020 -5.051 -21.808 1.00 80.88 350 ILE A N 1
ATOM 2760 C CA . ILE A 1 350 ? 23.587 -6.425 -22.082 1.00 80.88 350 ILE A CA 1
ATOM 2761 C C . ILE A 1 350 ? 22.144 -6.602 -21.596 1.00 80.88 350 ILE A C 1
ATOM 2763 O O . ILE A 1 350 ? 21.864 -6.624 -20.392 1.00 80.88 350 ILE A O 1
ATOM 2767 N N . LEU A 1 351 ? 21.238 -6.745 -22.558 1.00 76.88 351 LEU A N 1
ATOM 2768 C CA . LEU A 1 351 ? 19.788 -6.878 -22.423 1.00 76.88 351 LEU A CA 1
ATOM 2769 C C . LEU A 1 351 ? 19.299 -8.222 -22.996 1.00 76.88 351 LEU A C 1
ATOM 2771 O O . LEU A 1 351 ? 18.236 -8.288 -23.602 1.00 76.88 351 LEU A O 1
ATOM 2775 N N . ALA A 1 352 ? 20.086 -9.286 -22.855 1.00 74.75 352 ALA A N 1
ATOM 2776 C CA . ALA A 1 352 ? 19.814 -10.586 -23.467 1.00 74.75 352 ALA A CA 1
ATOM 2777 C C . ALA A 1 352 ? 18.709 -11.392 -22.747 1.00 74.75 352 ALA A C 1
ATOM 2779 O O . ALA A 1 352 ? 18.682 -11.416 -21.514 1.00 74.75 352 ALA A O 1
ATOM 2780 N N . TYR A 1 353 ? 17.901 -12.148 -23.499 1.00 68.50 353 TYR A N 1
ATOM 2781 C CA . TYR A 1 353 ? 16.873 -13.090 -23.026 1.00 68.50 353 TYR A CA 1
ATOM 2782 C C . TYR A 1 353 ? 15.663 -12.416 -22.349 1.00 68.50 353 TYR A C 1
ATOM 2784 O O . TYR A 1 353 ? 15.370 -12.694 -21.184 1.00 68.50 353 TYR A O 1
ATOM 2792 N N . TYR A 1 354 ? 14.950 -11.540 -23.073 1.00 68.62 354 TYR A N 1
ATOM 2793 C CA . TYR A 1 354 ? 13.809 -10.767 -22.551 1.00 68.62 354 TYR A CA 1
ATOM 2794 C C . TYR A 1 354 ? 12.635 -10.604 -23.509 1.00 68.62 354 TYR A C 1
ATOM 2796 O O . TYR A 1 354 ? 12.689 -10.942 -24.684 1.00 68.62 354 TYR A O 1
ATOM 2804 N N . ASN A 1 355 ? 11.562 -10.008 -22.982 1.00 73.50 355 ASN A N 1
ATOM 2805 C CA . ASN A 1 355 ? 10.425 -9.539 -23.759 1.00 73.50 355 ASN A CA 1
ATOM 2806 C C . ASN A 1 355 ? 10.509 -8.018 -24.012 1.00 73.50 355 ASN A C 1
ATOM 2808 O O . ASN A 1 355 ? 9.474 -7.346 -23.983 1.00 73.50 355 ASN A O 1
ATOM 2812 N N . PHE A 1 356 ? 11.707 -7.437 -24.197 1.00 82.88 356 PHE A N 1
ATOM 2813 C CA . PHE A 1 356 ? 11.782 -6.029 -24.608 1.00 82.88 356 PHE A CA 1
ATOM 2814 C C . PHE A 1 356 ? 11.216 -5.869 -26.025 1.00 82.88 356 PHE A C 1
ATOM 2816 O O . PHE A 1 356 ? 11.391 -6.748 -26.866 1.00 82.88 356 PHE A O 1
ATOM 2823 N N . THR A 1 357 ? 10.509 -4.767 -26.259 1.00 85.94 357 THR A N 1
ATOM 2824 C CA . THR A 1 357 ? 9.745 -4.467 -27.478 1.00 85.94 357 THR A CA 1
ATOM 2825 C C . THR A 1 357 ? 10.110 -3.093 -28.041 1.00 85.94 357 THR A C 1
ATOM 2827 O O . THR A 1 357 ? 10.817 -2.312 -27.399 1.00 85.94 357 THR A O 1
ATOM 2830 N N . GLY A 1 358 ? 9.559 -2.760 -29.210 1.00 87.81 358 GLY A N 1
ATOM 2831 C CA . GLY A 1 358 ? 9.691 -1.436 -29.821 1.00 87.81 358 GLY A CA 1
ATOM 2832 C C . GLY A 1 358 ? 11.030 -1.239 -30.527 1.00 87.81 358 GLY A C 1
ATOM 2833 O O . GLY A 1 358 ? 11.777 -2.191 -30.730 1.00 87.81 358 GLY A O 1
ATOM 2834 N N . SER A 1 359 ? 11.328 -0.003 -30.918 1.00 88.88 359 SER A N 1
ATOM 2835 C CA . SER A 1 359 ? 12.586 0.336 -31.584 1.00 88.88 359 SER A CA 1
ATOM 2836 C C . SER A 1 359 ? 13.698 0.663 -30.593 1.00 88.88 359 SER A C 1
ATOM 2838 O O . SER A 1 359 ? 13.458 1.103 -29.464 1.00 88.88 359 SER A O 1
ATOM 2840 N N . LEU A 1 360 ? 14.945 0.494 -31.035 1.00 88.31 360 LEU A N 1
ATOM 2841 C CA . LEU A 1 360 ? 16.106 0.963 -30.289 1.00 88.31 360 LEU A CA 1
ATOM 2842 C C . LEU A 1 360 ? 16.118 2.506 -30.262 1.00 88.31 360 LEU A C 1
ATOM 2844 O O . LEU A 1 360 ? 16.112 3.131 -31.325 1.00 88.31 360 LEU A O 1
ATOM 2848 N N . PRO A 1 361 ? 16.140 3.157 -29.083 1.00 88.56 361 PRO A N 1
ATOM 2849 C CA . PRO A 1 361 ? 16.074 4.613 -29.008 1.00 88.56 361 PRO A CA 1
ATOM 2850 C C . PRO A 1 361 ? 17.310 5.273 -29.621 1.00 88.56 361 PRO A C 1
ATOM 2852 O O . PRO A 1 361 ? 18.431 5.030 -29.171 1.00 88.56 361 PRO A O 1
ATOM 2855 N N . SER A 1 362 ? 17.118 6.169 -30.592 1.00 88.19 362 SER A N 1
ATOM 2856 C CA . SER A 1 362 ? 18.214 6.887 -31.265 1.00 88.19 362 SER A CA 1
ATOM 2857 C C . SER A 1 362 ? 19.087 7.694 -30.295 1.00 88.19 362 SER A C 1
ATOM 2859 O O . SER A 1 362 ? 20.286 7.869 -30.521 1.00 88.19 362 SER A O 1
ATOM 2861 N N . GLN A 1 363 ? 18.516 8.116 -29.163 1.00 87.62 363 GLN A N 1
ATOM 2862 C CA . GLN A 1 363 ? 19.202 8.818 -28.081 1.00 87.62 363 GLN A CA 1
ATOM 2863 C C . GLN A 1 363 ? 20.348 8.000 -27.475 1.00 87.62 363 GLN A C 1
ATOM 2865 O O . GLN A 1 363 ? 21.286 8.598 -26.959 1.00 87.62 363 GLN A O 1
ATOM 2870 N N . LEU A 1 364 ? 20.346 6.663 -27.564 1.00 85.75 364 LEU A N 1
ATOM 2871 C CA . LEU A 1 364 ? 21.490 5.847 -27.127 1.00 85.75 364 LEU A CA 1
ATOM 2872 C C . LEU A 1 364 ? 22.782 6.202 -27.881 1.00 85.75 364 LEU A C 1
ATOM 2874 O O . LEU A 1 364 ? 23.879 5.974 -27.373 1.00 85.75 364 LEU A O 1
ATOM 2878 N N . GLY A 1 365 ? 22.678 6.862 -29.036 1.00 83.56 365 GLY A N 1
ATOM 2879 C CA . GLY A 1 365 ? 23.823 7.443 -29.718 1.00 83.56 365 GLY A CA 1
ATOM 2880 C C . GLY A 1 365 ? 24.545 8.557 -28.962 1.00 83.56 365 GLY A C 1
ATOM 2881 O O . GLY A 1 365 ? 25.648 8.908 -29.370 1.00 83.56 365 GLY A O 1
ATOM 2882 N N . SER A 1 366 ? 24.024 9.103 -27.859 1.00 84.00 366 SER A N 1
ATOM 2883 C CA . SER A 1 366 ? 24.759 10.076 -27.031 1.00 84.00 366 SER A CA 1
ATOM 2884 C C . SER A 1 366 ? 25.796 9.442 -26.095 1.00 84.00 366 SER A C 1
ATOM 2886 O O . SER A 1 366 ? 26.561 10.170 -25.454 1.00 84.00 366 SER A O 1
ATOM 2888 N N . LEU A 1 367 ? 25.844 8.108 -25.997 1.00 83.50 367 LEU A N 1
ATOM 2889 C CA . LEU A 1 367 ? 26.850 7.403 -25.204 1.00 83.50 367 LEU A CA 1
ATOM 2890 C C . LEU A 1 367 ? 28.254 7.683 -25.766 1.00 83.50 367 LEU A C 1
ATOM 2892 O O . LEU A 1 367 ? 28.471 7.689 -26.982 1.00 83.50 367 LEU A O 1
ATOM 2896 N N . ARG A 1 368 ? 29.209 7.980 -24.873 1.00 80.75 368 ARG A N 1
ATOM 2897 C CA . ARG A 1 368 ? 30.508 8.546 -25.274 1.00 80.75 368 ARG A CA 1
ATOM 2898 C C . ARG A 1 368 ? 31.500 7.497 -25.766 1.00 80.75 368 ARG A C 1
ATOM 2900 O O . ARG A 1 368 ? 32.213 7.777 -26.723 1.00 80.75 368 ARG A O 1
ATOM 2907 N N . LYS A 1 369 ? 31.575 6.339 -25.104 1.00 74.25 369 LYS A N 1
ATOM 2908 C CA . LYS A 1 369 ? 32.533 5.260 -25.412 1.00 74.25 369 LYS A CA 1
ATOM 2909 C C . LYS A 1 369 ? 31.986 3.871 -25.043 1.00 74.25 369 LYS A C 1
ATOM 2911 O O . LYS A 1 369 ? 32.584 3.201 -24.199 1.00 74.25 369 LYS A O 1
ATOM 2916 N N . PRO A 1 370 ? 30.834 3.448 -25.581 1.00 79.06 370 PRO A N 1
ATOM 2917 C CA . PRO A 1 370 ? 30.369 2.106 -25.297 1.00 79.06 370 PRO A CA 1
ATOM 2918 C C . PRO A 1 370 ? 31.250 1.074 -26.022 1.00 79.06 370 PRO A C 1
ATOM 2920 O O . PRO A 1 370 ? 31.732 1.324 -27.119 1.00 79.06 370 PRO A O 1
ATOM 2923 N N . SER A 1 371 ? 31.481 -0.079 -25.404 1.00 80.31 371 SER A N 1
ATOM 2924 C CA . SER A 1 371 ? 32.236 -1.191 -25.983 1.00 80.31 371 SER A CA 1
ATOM 2925 C C . SER A 1 371 ? 31.341 -2.358 -26.380 1.00 80.31 371 SER A C 1
ATOM 2927 O O . SER A 1 371 ? 31.522 -2.891 -27.465 1.00 80.31 371 SER A O 1
ATOM 2929 N N . GLY A 1 372 ? 30.350 -2.735 -25.570 1.00 82.25 372 GLY A N 1
ATOM 2930 C CA . GLY A 1 372 ? 29.510 -3.904 -25.854 1.00 82.25 372 GLY A CA 1
ATOM 2931 C C . GLY A 1 372 ? 28.017 -3.616 -25.817 1.00 82.25 372 GLY A C 1
ATOM 2932 O O . GLY A 1 372 ? 27.523 -2.937 -24.911 1.00 82.25 372 GLY A O 1
ATOM 2933 N N . PHE A 1 373 ? 27.305 -4.159 -26.799 1.00 86.81 373 PHE A N 1
ATOM 2934 C CA . PHE A 1 373 ? 25.852 -4.150 -26.896 1.00 86.81 373 PHE A CA 1
ATOM 2935 C C . PHE A 1 373 ? 25.351 -5.557 -27.192 1.00 86.81 373 PHE A C 1
ATOM 2937 O O . PHE A 1 373 ? 25.752 -6.165 -28.182 1.00 86.81 373 PHE A O 1
ATOM 2944 N N . ASN A 1 374 ? 24.449 -6.063 -26.360 1.00 83.25 374 ASN A N 1
ATOM 2945 C CA . ASN A 1 374 ? 23.845 -7.369 -26.573 1.00 83.25 374 ASN A CA 1
ATOM 2946 C C . ASN A 1 374 ? 22.342 -7.296 -26.305 1.00 83.25 374 ASN A C 1
ATOM 2948 O O . ASN A 1 374 ? 21.923 -6.925 -25.210 1.00 83.25 374 ASN A O 1
ATOM 2952 N N . VAL A 1 375 ? 21.541 -7.665 -27.298 1.00 85.19 375 VAL A N 1
ATOM 2953 C CA . VAL A 1 375 ? 20.069 -7.691 -27.232 1.00 85.19 375 VAL A CA 1
ATOM 2954 C C . VAL A 1 375 ? 19.509 -9.036 -27.692 1.00 85.19 375 VAL A C 1
ATOM 2956 O O . VAL A 1 375 ? 18.385 -9.112 -28.194 1.00 85.19 375 VAL A O 1
ATOM 2959 N N . VAL A 1 376 ? 20.282 -10.105 -27.511 1.00 81.94 376 VAL A N 1
ATOM 2960 C CA . VAL A 1 376 ? 19.914 -11.466 -27.919 1.00 81.94 376 VAL A CA 1
ATOM 2961 C C . VAL A 1 376 ? 18.542 -11.860 -27.367 1.00 81.94 376 VAL A C 1
ATOM 2963 O O . VAL A 1 376 ? 18.255 -11.588 -26.202 1.00 81.94 376 VAL A O 1
ATOM 2966 N N . ARG A 1 377 ? 17.706 -12.510 -28.186 1.00 78.62 377 ARG A N 1
ATOM 2967 C CA . ARG A 1 377 ? 16.377 -13.039 -27.818 1.00 78.62 377 ARG A CA 1
ATOM 2968 C C . ARG A 1 377 ? 15.474 -11.991 -27.164 1.00 78.62 377 ARG A C 1
ATOM 2970 O O . ARG A 1 377 ? 15.150 -12.083 -25.978 1.00 78.62 377 ARG A O 1
ATOM 2977 N N . ASN A 1 378 ? 15.092 -10.999 -27.961 1.00 83.44 378 ASN A N 1
ATOM 2978 C CA . ASN A 1 378 ? 14.125 -9.950 -27.630 1.00 83.44 378 ASN A CA 1
ATOM 2979 C C . ASN A 1 378 ? 13.046 -9.838 -28.714 1.00 83.44 378 ASN A C 1
ATOM 2981 O O . ASN A 1 378 ? 12.978 -10.685 -29.592 1.00 83.44 378 ASN A O 1
ATOM 2985 N N . ASN A 1 379 ? 12.179 -8.827 -28.627 1.00 85.38 379 ASN A N 1
ATOM 2986 C CA . ASN A 1 379 ? 11.149 -8.508 -29.621 1.00 85.38 379 ASN A CA 1
ATOM 2987 C C . ASN A 1 379 ? 11.345 -7.083 -30.181 1.00 85.38 379 ASN A C 1
ATOM 2989 O O . ASN A 1 379 ? 10.374 -6.333 -30.333 1.00 85.38 379 ASN A O 1
ATOM 2993 N N . PHE A 1 380 ? 12.595 -6.650 -30.390 1.00 86.88 380 PHE A N 1
ATOM 2994 C CA . PHE A 1 380 ? 12.859 -5.328 -30.964 1.00 86.88 380 PHE A CA 1
ATOM 2995 C C . PHE A 1 380 ? 12.437 -5.279 -32.434 1.00 86.88 380 PHE A C 1
ATOM 2997 O O . PHE A 1 380 ? 12.591 -6.260 -33.152 1.00 86.88 380 PHE A O 1
ATOM 3004 N N . VAL A 1 381 ? 11.911 -4.138 -32.877 1.00 84.88 381 VAL A N 1
ATOM 3005 C CA . VAL A 1 381 ? 11.413 -3.924 -34.246 1.00 84.88 381 VAL A CA 1
ATOM 3006 C C . VAL A 1 381 ? 11.903 -2.590 -34.815 1.00 84.88 381 VAL A C 1
ATOM 3008 O O . VAL A 1 381 ? 12.268 -1.688 -34.059 1.00 84.88 381 VAL A O 1
ATOM 3011 N N . GLY A 1 382 ? 11.842 -2.426 -36.137 1.00 83.31 382 GLY A N 1
ATOM 3012 C CA . GLY A 1 382 ? 12.171 -1.171 -36.828 1.00 83.31 382 GLY A CA 1
ATOM 3013 C C . GLY A 1 382 ? 13.600 -1.129 -37.369 1.00 83.31 382 GLY A C 1
ATOM 3014 O O . GLY A 1 382 ? 14.262 -2.154 -37.454 1.00 83.31 382 GLY A O 1
ATOM 3015 N N . GLU A 1 383 ? 14.083 0.047 -37.763 1.00 80.12 383 GLU A N 1
ATOM 3016 C CA . GLU A 1 383 ? 15.385 0.167 -38.435 1.00 80.12 383 GLU A CA 1
ATOM 3017 C C . GLU A 1 383 ? 16.579 -0.066 -37.505 1.00 80.12 383 GLU A C 1
ATOM 3019 O O . GLU A 1 383 ? 16.558 0.319 -36.332 1.00 80.12 383 GLU A O 1
ATOM 3024 N N . MET A 1 384 ? 17.649 -0.656 -38.052 1.00 79.25 384 MET A N 1
ATOM 3025 C CA . MET A 1 384 ? 18.944 -0.760 -37.380 1.00 79.25 384 MET A CA 1
ATOM 3026 C C . MET A 1 384 ? 19.537 0.647 -37.206 1.00 79.25 384 MET A C 1
ATOM 3028 O O . MET A 1 384 ? 19.889 1.297 -38.189 1.00 79.25 384 MET A O 1
ATOM 3032 N N . PRO A 1 385 ? 19.679 1.178 -35.983 1.00 84.56 385 PRO A N 1
ATOM 3033 C CA . PRO A 1 385 ? 20.090 2.563 -35.835 1.00 84.56 385 PRO A CA 1
ATOM 3034 C C . PRO A 1 385 ? 21.600 2.736 -36.037 1.00 84.56 385 PRO A C 1
ATOM 3036 O O . PRO A 1 385 ? 22.421 2.023 -35.459 1.00 84.56 385 PRO A O 1
ATOM 3039 N N . SER A 1 386 ? 21.981 3.783 -36.774 1.00 81.69 386 SER A N 1
ATOM 3040 C CA . SER A 1 386 ? 23.382 4.082 -37.113 1.00 81.69 386 SER A CA 1
ATOM 3041 C C . SER A 1 386 ? 24.291 4.322 -35.908 1.00 81.69 386 SER A C 1
ATOM 3043 O O . SER A 1 386 ? 25.509 4.248 -36.036 1.00 81.69 386 SER A O 1
ATOM 3045 N N . PHE A 1 387 ? 23.747 4.590 -34.715 1.00 84.25 387 PHE A N 1
ATOM 3046 C CA . PHE A 1 387 ? 24.565 4.757 -33.515 1.00 84.25 387 PHE A CA 1
ATOM 3047 C C . PHE A 1 387 ? 25.251 3.465 -33.056 1.00 84.25 387 PHE A C 1
ATOM 3049 O O . PHE A 1 387 ? 26.229 3.553 -32.311 1.00 84.25 387 PHE A O 1
ATOM 3056 N N . LEU A 1 388 ? 24.766 2.289 -33.473 1.00 81.94 388 LEU A N 1
ATOM 3057 C CA . LEU A 1 388 ? 25.349 0.999 -33.093 1.00 81.94 388 LEU A CA 1
ATOM 3058 C C . LEU A 1 388 ? 26.802 0.859 -33.559 1.00 81.94 388 LEU A C 1
ATOM 3060 O O . LEU A 1 388 ? 27.587 0.194 -32.891 1.00 81.94 388 LEU A O 1
ATOM 3064 N N . ARG A 1 389 ? 27.204 1.624 -34.584 1.00 76.69 389 ARG A N 1
ATOM 3065 C CA . ARG A 1 389 ? 28.602 1.787 -35.014 1.00 76.69 389 ARG A CA 1
ATOM 3066 C C . ARG A 1 389 ? 29.582 2.179 -33.909 1.00 76.69 389 ARG A C 1
ATOM 3068 O O . ARG A 1 389 ? 30.785 2.030 -34.070 1.00 76.69 389 ARG A O 1
ATOM 3075 N N . LYS A 1 390 ? 29.084 2.764 -32.816 1.00 79.00 390 LYS A N 1
ATOM 3076 C CA . LYS A 1 390 ? 29.911 3.214 -31.690 1.00 79.00 390 LYS A CA 1
ATOM 3077 C C . LYS A 1 390 ? 30.373 2.078 -30.784 1.00 79.00 390 LYS A C 1
ATOM 3079 O O . LYS A 1 390 ? 31.278 2.308 -29.991 1.00 79.00 390 LYS A O 1
ATOM 3084 N N . PHE A 1 391 ? 29.729 0.918 -30.845 1.00 80.12 391 PHE A N 1
ATOM 3085 C CA . PHE A 1 391 ? 30.065 -0.234 -30.019 1.00 80.12 391 PHE A CA 1
ATOM 3086 C C . PHE A 1 391 ? 31.105 -1.089 -30.743 1.00 80.12 391 PHE A C 1
ATOM 3088 O O . PHE A 1 391 ? 30.989 -1.328 -31.942 1.00 80.12 391 PHE A O 1
ATOM 3095 N N . SER A 1 392 ? 32.116 -1.564 -30.017 1.00 77.31 392 SER A N 1
ATOM 3096 C CA . SER A 1 392 ? 33.147 -2.445 -30.572 1.00 77.31 392 SER A CA 1
ATOM 3097 C C . SER A 1 392 ? 32.743 -3.923 -30.595 1.00 77.31 392 SER A C 1
ATOM 3099 O O . SER A 1 392 ? 33.407 -4.739 -31.226 1.00 77.31 392 SER A O 1
ATOM 3101 N N . SER A 1 393 ? 31.653 -4.282 -29.923 1.00 77.25 393 SER A N 1
ATOM 3102 C CA . SER A 1 393 ? 31.079 -5.623 -29.882 1.00 77.25 393 SER A CA 1
ATOM 3103 C C . SER A 1 393 ? 29.555 -5.522 -29.922 1.00 77.25 393 SER A C 1
ATOM 3105 O O . SER A 1 393 ? 28.947 -4.872 -29.064 1.00 77.25 393 SER A O 1
ATOM 3107 N N . LEU A 1 394 ? 28.951 -6.136 -30.940 1.00 80.19 394 LEU A N 1
ATOM 3108 C CA . LEU A 1 394 ? 27.511 -6.136 -31.187 1.00 80.19 394 LEU A CA 1
ATOM 3109 C C . LEU A 1 394 ? 26.994 -7.577 -31.283 1.00 80.19 394 LEU A C 1
ATOM 3111 O O . LEU A 1 394 ? 27.411 -8.337 -32.156 1.00 80.19 394 LEU A O 1
ATOM 3115 N N . THR A 1 395 ? 26.038 -7.925 -30.423 1.00 78.00 395 THR A N 1
ATOM 3116 C CA . THR A 1 395 ? 25.350 -9.223 -30.448 1.00 78.00 395 THR A CA 1
ATOM 3117 C C . THR A 1 395 ? 23.836 -9.015 -30.521 1.00 78.00 395 THR A C 1
ATOM 3119 O O . THR A 1 395 ? 23.187 -8.609 -29.551 1.00 78.00 395 THR A O 1
ATOM 3122 N N . ILE A 1 396 ? 23.257 -9.296 -31.683 1.00 75.75 396 ILE A N 1
ATOM 3123 C CA . ILE A 1 396 ? 21.838 -9.133 -32.015 1.00 75.75 396 ILE A CA 1
ATOM 3124 C C . ILE A 1 396 ? 21.326 -10.469 -32.577 1.00 75.75 396 ILE A C 1
ATOM 3126 O O . ILE A 1 396 ? 21.000 -10.609 -33.749 1.00 75.75 396 ILE A O 1
ATOM 3130 N N . GLU A 1 397 ? 21.285 -11.496 -31.735 1.00 72.19 397 GLU A N 1
ATOM 3131 C CA . GLU A 1 397 ? 20.880 -12.847 -32.143 1.00 72.19 397 GLU A CA 1
ATOM 3132 C C . GLU A 1 397 ? 19.410 -13.133 -31.798 1.00 72.19 397 GLU A C 1
ATOM 3134 O O . GLU A 1 397 ? 18.928 -12.783 -30.716 1.00 72.19 397 GLU A O 1
ATOM 3139 N N . SER A 1 398 ? 18.705 -13.814 -32.696 1.00 64.31 398 SER A N 1
ATOM 3140 C CA . SER A 1 398 ? 17.477 -14.559 -32.407 1.00 64.31 398 SER A CA 1
ATOM 3141 C C . SER A 1 398 ? 17.819 -16.058 -32.479 1.00 64.31 398 SER A C 1
ATOM 3143 O O . SER A 1 398 ? 18.600 -16.447 -33.331 1.00 64.31 398 SER A O 1
ATOM 3145 N N . GLU A 1 399 ? 17.325 -16.914 -31.577 1.00 54.56 399 GLU A N 1
ATOM 3146 C CA . GLU A 1 399 ? 17.822 -18.309 -31.479 1.00 54.56 399 GLU A CA 1
ATOM 3147 C C . GLU A 1 399 ? 17.226 -19.242 -32.558 1.00 54.56 399 GLU A C 1
ATOM 3149 O O . GLU A 1 399 ? 17.913 -20.140 -33.036 1.00 54.56 399 GLU A O 1
ATOM 3154 N N . SER A 1 400 ? 15.962 -19.039 -32.962 1.00 59.31 400 SER A N 1
ATOM 3155 C CA . SER A 1 400 ? 15.340 -19.726 -34.113 1.00 59.31 400 SER A CA 1
ATOM 3156 C C . SER A 1 400 ? 13.992 -19.084 -34.508 1.00 59.31 400 SER A C 1
ATOM 3158 O O . SER A 1 400 ? 13.336 -18.515 -33.627 1.00 59.31 400 SER A O 1
ATOM 3160 N N . PRO A 1 401 ? 13.503 -19.240 -35.764 1.00 57.62 401 PRO A N 1
ATOM 3161 C CA . PRO A 1 401 ? 12.209 -18.710 -36.225 1.00 57.62 401 PRO A CA 1
ATOM 3162 C C . PRO A 1 401 ? 11.010 -19.260 -35.444 1.00 57.62 401 PRO A C 1
ATOM 3164 O O . PRO A 1 401 ? 9.944 -18.652 -35.414 1.00 57.62 401 PRO A O 1
ATOM 3167 N N . GLN A 1 402 ? 11.166 -20.427 -34.812 1.00 56.59 402 GLN A N 1
ATOM 3168 C CA . GLN A 1 402 ? 10.118 -21.072 -34.023 1.00 56.59 402 GLN A CA 1
ATOM 3169 C C . GLN A 1 402 ? 10.147 -20.651 -32.543 1.00 56.59 402 GLN A C 1
ATOM 3171 O O . GLN A 1 402 ? 9.267 -21.041 -31.769 1.00 56.59 402 GLN A O 1
ATOM 3176 N N . THR A 1 403 ? 11.139 -19.861 -32.118 1.00 60.59 403 THR A N 1
ATOM 3177 C CA . THR A 1 403 ? 11.236 -19.391 -30.732 1.00 60.59 403 THR A CA 1
ATOM 3178 C C . THR A 1 403 ? 10.305 -18.210 -30.461 1.00 60.59 403 THR A C 1
ATOM 3180 O O . THR A 1 403 ? 10.094 -17.335 -31.296 1.00 60.59 403 THR A O 1
ATOM 3183 N N . LYS A 1 404 ? 9.739 -18.162 -29.247 1.00 57.62 404 LYS A N 1
ATOM 3184 C CA . LYS A 1 404 ? 9.104 -16.940 -28.737 1.00 57.62 404 LYS A CA 1
ATOM 3185 C C . LYS A 1 404 ? 10.224 -15.931 -28.457 1.00 57.62 404 LYS A C 1
ATOM 3187 O O . LYS A 1 404 ? 11.157 -16.287 -27.739 1.00 57.62 404 LYS A O 1
ATOM 3192 N N . ASN A 1 405 ? 10.087 -14.705 -28.967 1.00 69.88 405 ASN A N 1
ATOM 3193 C CA . ASN A 1 405 ? 11.044 -13.586 -28.902 1.00 69.88 405 ASN A CA 1
ATOM 3194 C C . ASN A 1 405 ? 12.044 -13.525 -30.064 1.00 69.88 405 ASN A C 1
ATOM 3196 O O . ASN A 1 405 ? 13.188 -13.969 -29.945 1.00 69.88 405 ASN A O 1
ATOM 3200 N N . LEU A 1 406 ? 11.577 -12.923 -31.162 1.00 73.25 406 LEU A N 1
ATOM 3201 C CA . LEU A 1 406 ? 12.350 -12.626 -32.363 1.00 73.25 406 LEU A CA 1
ATOM 3202 C C . LEU A 1 406 ? 12.568 -11.118 -32.489 1.00 73.25 406 LEU A C 1
ATOM 3204 O O . LEU A 1 406 ? 11.606 -10.349 -32.566 1.00 73.25 406 LEU A O 1
ATOM 3208 N N . ASN A 1 407 ? 13.833 -10.704 -32.549 1.00 77.06 407 ASN A N 1
ATOM 3209 C CA . ASN A 1 407 ? 14.154 -9.374 -33.046 1.00 77.06 407 ASN A CA 1
ATOM 3210 C C . ASN A 1 407 ? 13.829 -9.331 -34.547 1.00 77.06 407 ASN A C 1
ATOM 3212 O O . ASN A 1 407 ? 14.081 -10.293 -35.265 1.00 77.06 407 ASN A O 1
ATOM 3216 N N . SER A 1 408 ? 13.251 -8.223 -34.995 1.0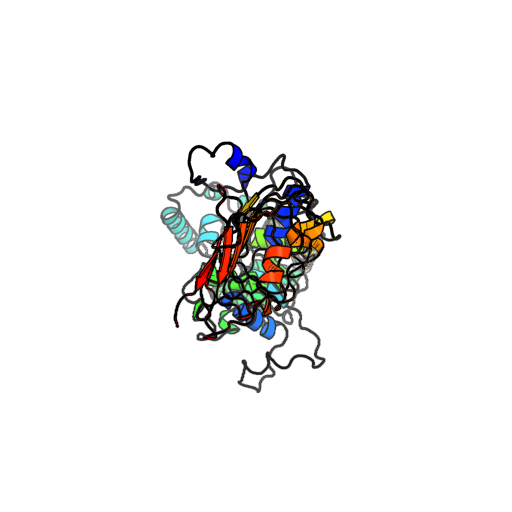0 76.31 408 SER A N 1
ATOM 3217 C CA . SER A 1 408 ? 12.803 -7.989 -36.366 1.00 76.31 408 SER A CA 1
ATOM 3218 C C . SER A 1 408 ? 13.266 -6.602 -36.806 1.00 76.31 408 SER A C 1
ATOM 3220 O O . SER A 1 408 ? 12.457 -5.693 -37.024 1.00 76.31 408 SER A O 1
ATOM 3222 N N . PHE A 1 409 ? 14.586 -6.417 -36.866 1.00 76.50 409 PHE A N 1
ATOM 3223 C CA . PHE A 1 409 ? 15.157 -5.203 -37.439 1.00 76.50 409 PHE A CA 1
ATOM 3224 C C . PHE A 1 409 ? 14.979 -5.208 -38.960 1.00 76.50 409 PHE A C 1
ATOM 3226 O O . PHE A 1 409 ? 15.147 -6.255 -39.578 1.00 76.50 409 PHE A O 1
ATOM 3233 N N . SER A 1 410 ? 14.622 -4.061 -39.541 1.00 66.81 410 SER A N 1
ATOM 3234 C CA . SER A 1 410 ? 14.370 -3.939 -40.980 1.00 66.81 410 SER A CA 1
ATOM 3235 C C . SER A 1 410 ? 15.625 -4.202 -41.813 1.00 66.81 410 SER A C 1
ATOM 3237 O O . SER A 1 410 ? 16.755 -4.034 -41.348 1.00 66.81 410 SER A O 1
ATOM 3239 N N . ASP A 1 411 ? 15.390 -4.537 -43.075 1.00 58.62 411 ASP A N 1
ATOM 3240 C CA . ASP A 1 411 ? 16.185 -5.467 -43.887 1.00 58.62 411 ASP A CA 1
ATOM 3241 C C . ASP A 1 411 ? 17.573 -4.969 -44.339 1.00 58.62 411 ASP A C 1
ATOM 3243 O O . ASP A 1 411 ? 18.251 -5.649 -45.101 1.00 58.62 411 ASP A O 1
ATOM 3247 N N . SER A 1 412 ? 18.052 -3.824 -43.839 1.00 66.31 412 SER A N 1
ATOM 3248 C CA . SER A 1 412 ? 19.325 -3.213 -44.237 1.00 66.31 412 SER A CA 1
ATOM 3249 C C . SER A 1 412 ? 20.308 -3.059 -43.070 1.00 66.31 412 SER A C 1
ATOM 3251 O O . SER A 1 412 ? 20.046 -2.376 -42.076 1.00 66.31 412 SER A O 1
ATOM 3253 N N . ILE A 1 413 ? 21.506 -3.632 -43.239 1.00 68.69 413 ILE A N 1
ATOM 3254 C CA . ILE A 1 413 ? 22.673 -3.399 -42.369 1.00 68.69 413 ILE A CA 1
ATOM 3255 C C . ILE A 1 413 ? 23.476 -2.146 -42.762 1.00 68.69 413 ILE A C 1
ATOM 3257 O O . ILE A 1 413 ? 24.494 -1.858 -42.133 1.00 68.69 413 ILE A O 1
ATOM 3261 N N . SER A 1 414 ? 23.033 -1.369 -43.760 1.00 68.31 414 SER A N 1
ATOM 3262 C CA . SER A 1 414 ? 23.726 -0.158 -44.238 1.00 68.31 414 SER A CA 1
ATOM 3263 C C . SER A 1 414 ? 24.096 0.865 -43.159 1.00 68.31 414 SER A C 1
ATOM 3265 O O . SER A 1 414 ? 25.159 1.485 -43.255 1.00 68.31 414 SER A O 1
ATOM 3267 N N . PRO A 1 415 ? 23.317 1.025 -42.073 1.00 72.88 415 PRO A N 1
ATOM 3268 C CA . PRO A 1 415 ? 23.702 1.877 -40.947 1.00 72.88 415 PRO A CA 1
ATOM 3269 C C . PRO A 1 415 ? 24.984 1.441 -40.208 1.00 72.88 415 PRO A C 1
ATOM 3271 O O . PRO A 1 415 ? 25.525 2.228 -39.426 1.00 72.88 415 PRO A O 1
ATOM 3274 N N . LEU A 1 416 ? 25.466 0.216 -40.449 1.00 68.88 416 LEU A N 1
ATOM 3275 C CA . LEU A 1 416 ? 26.688 -0.374 -39.896 1.00 68.88 416 LEU A CA 1
ATOM 3276 C C . LEU A 1 416 ? 27.855 -0.390 -40.902 1.00 68.88 416 LEU A C 1
ATOM 3278 O O . LEU A 1 416 ? 28.808 -1.128 -40.692 1.00 68.88 416 LEU A O 1
ATOM 3282 N N . TYR A 1 417 ? 27.807 0.374 -41.998 1.00 69.94 417 TYR A N 1
ATOM 3283 C CA . TYR A 1 417 ? 28.912 0.411 -42.965 1.00 69.94 417 TYR A CA 1
ATOM 3284 C C . TYR A 1 417 ? 30.123 1.225 -42.469 1.00 69.94 417 TYR A C 1
ATOM 3286 O O . TYR A 1 417 ? 29.964 2.212 -41.743 1.00 69.94 417 TYR A O 1
ATOM 3294 N N . ASN A 1 418 ? 31.328 0.852 -42.929 1.00 60.50 418 ASN A N 1
ATOM 3295 C CA . ASN A 1 418 ? 32.604 1.544 -42.699 1.00 60.50 418 ASN A CA 1
ATOM 3296 C C . ASN A 1 418 ? 33.037 1.603 -41.215 1.00 60.50 418 ASN A C 1
ATOM 3298 O O . ASN A 1 418 ? 33.303 2.675 -40.659 1.00 60.50 418 ASN A O 1
ATOM 3302 N N . LEU A 1 419 ? 33.073 0.441 -40.550 1.00 62.56 419 LEU A N 1
ATOM 3303 C CA . LEU A 1 419 ? 33.388 0.326 -39.120 1.00 62.56 419 LEU A CA 1
ATOM 3304 C C . LEU A 1 419 ? 34.847 -0.055 -38.874 1.00 62.56 419 LEU A C 1
ATOM 3306 O O . LEU A 1 419 ? 35.236 -1.207 -39.032 1.00 62.56 419 LEU A O 1
ATOM 3310 N N . SER A 1 420 ? 35.644 0.898 -38.392 1.00 61.06 420 SER A N 1
ATOM 3311 C CA . SER A 1 420 ? 37.022 0.630 -37.961 1.00 61.06 420 SER A CA 1
ATOM 3312 C C . SER A 1 420 ? 37.129 0.069 -36.539 1.00 61.06 420 SER A C 1
ATOM 3314 O O . SER A 1 420 ? 38.178 -0.456 -36.176 1.00 61.06 420 SER A O 1
ATOM 3316 N N . THR A 1 421 ? 36.066 0.179 -35.732 1.00 62.12 421 THR A N 1
ATOM 3317 C CA . THR A 1 421 ? 36.064 -0.151 -34.295 1.00 62.12 421 THR A CA 1
ATOM 3318 C C . THR A 1 421 ? 35.359 -1.458 -33.936 1.00 62.12 421 THR A C 1
ATOM 3320 O O . THR A 1 421 ? 35.374 -1.830 -32.764 1.00 62.12 421 THR A O 1
ATOM 3323 N N . LEU A 1 422 ? 34.686 -2.115 -34.887 1.00 66.12 422 LEU A N 1
ATOM 3324 C CA . LEU A 1 422 ? 33.877 -3.306 -34.626 1.00 66.12 422 LEU A CA 1
ATOM 3325 C C . LEU A 1 422 ? 34.734 -4.573 -34.699 1.00 66.12 422 LEU A C 1
ATOM 3327 O O . LEU A 1 422 ? 35.259 -4.900 -35.755 1.00 66.12 422 LEU A O 1
ATOM 3331 N N . ASN A 1 423 ? 34.812 -5.305 -33.591 1.00 64.25 423 ASN A N 1
ATOM 3332 C CA . ASN A 1 423 ? 35.568 -6.552 -33.492 1.00 64.25 423 ASN A CA 1
ATOM 3333 C C . ASN A 1 423 ? 34.669 -7.789 -33.647 1.00 64.25 423 ASN A C 1
ATOM 3335 O O . ASN A 1 423 ? 35.119 -8.809 -34.160 1.00 64.25 423 ASN A O 1
ATOM 3339 N N . LEU A 1 424 ? 33.415 -7.702 -33.186 1.00 60.69 424 LEU A N 1
ATOM 3340 C CA . LEU A 1 424 ? 32.454 -8.808 -33.153 1.00 60.69 424 LEU A CA 1
ATOM 3341 C C . LEU A 1 424 ? 31.089 -8.341 -33.664 1.00 60.69 424 LEU A C 1
ATOM 3343 O O . LEU A 1 424 ? 30.531 -7.393 -33.097 1.00 60.69 424 LEU A O 1
ATOM 3347 N N . LEU A 1 425 ? 30.551 -9.037 -34.670 1.00 69.25 425 LEU A N 1
ATOM 3348 C CA . LEU A 1 425 ? 29.175 -8.872 -35.135 1.00 69.25 425 LEU A CA 1
ATOM 3349 C C . LEU A 1 425 ? 28.455 -10.217 -35.220 1.00 69.25 425 LEU A C 1
ATOM 3351 O O . LEU A 1 425 ? 28.732 -11.036 -36.092 1.00 69.25 425 LEU A O 1
ATOM 3355 N N . GLU A 1 426 ? 27.466 -10.412 -34.360 1.00 64.81 426 GLU A N 1
ATOM 3356 C CA . GLU A 1 426 ? 26.575 -11.568 -34.441 1.00 64.81 426 GLU A CA 1
ATOM 3357 C C . GLU A 1 426 ? 25.159 -11.082 -34.700 1.00 64.81 426 GLU A C 1
ATOM 3359 O O . GLU A 1 426 ? 24.549 -10.451 -33.834 1.00 64.81 426 GLU A O 1
ATOM 3364 N N . ILE A 1 427 ? 24.634 -11.365 -35.890 1.00 67.06 427 ILE A N 1
ATOM 3365 C CA . ILE A 1 427 ? 23.244 -11.098 -36.223 1.00 67.06 427 ILE A CA 1
ATOM 3366 C C . ILE A 1 427 ? 22.651 -12.321 -36.919 1.00 67.06 427 ILE A C 1
ATOM 3368 O O . ILE A 1 427 ? 23.013 -12.654 -38.037 1.00 67.06 427 ILE A O 1
ATOM 3372 N N . SER A 1 428 ? 21.746 -13.041 -36.267 1.00 65.44 428 SER A N 1
ATOM 3373 C CA . SER A 1 428 ? 21.166 -14.270 -36.832 1.00 65.44 428 SER A CA 1
ATOM 3374 C C . SER A 1 428 ? 19.650 -14.263 -36.727 1.00 65.44 428 SER A C 1
ATOM 3376 O O . SER A 1 428 ? 19.115 -13.719 -35.759 1.00 65.44 428 SER A O 1
ATOM 3378 N N . TYR A 1 429 ? 18.983 -14.865 -37.717 1.00 61.91 429 TYR A N 1
ATOM 3379 C CA . TYR A 1 429 ? 17.526 -14.989 -37.810 1.00 61.91 429 TYR A CA 1
ATOM 3380 C C . TYR A 1 429 ? 16.810 -13.628 -37.747 1.00 61.91 429 TYR A C 1
ATOM 3382 O O . TYR A 1 429 ? 15.955 -13.389 -36.894 1.00 61.91 429 TYR A O 1
ATOM 3390 N N . ASN A 1 430 ? 17.206 -12.731 -38.653 1.00 57.81 430 ASN A N 1
ATOM 3391 C CA . ASN A 1 430 ? 16.532 -11.468 -38.974 1.00 57.81 430 ASN A CA 1
ATOM 3392 C C . ASN A 1 430 ? 16.301 -11.428 -40.502 1.00 57.81 430 ASN A C 1
ATOM 3394 O O . ASN A 1 430 ? 16.966 -12.152 -41.240 1.00 57.81 430 ASN A O 1
ATOM 3398 N N . HIS A 1 431 ? 15.389 -10.589 -40.993 1.00 55.38 431 HIS A N 1
ATOM 3399 C CA . HIS A 1 431 ? 14.987 -10.550 -42.408 1.00 55.38 431 HIS A CA 1
ATOM 3400 C C . HIS A 1 431 ? 15.930 -9.719 -43.309 1.00 55.38 431 HIS A C 1
ATOM 3402 O O . HIS A 1 431 ? 15.470 -8.889 -44.072 1.00 55.38 431 HIS A O 1
ATOM 3408 N N . TYR A 1 432 ? 17.256 -9.892 -43.251 1.00 58.72 432 TYR A N 1
ATOM 3409 C CA . TYR A 1 432 ? 18.148 -9.061 -44.083 1.00 58.72 432 TYR A CA 1
ATOM 3410 C C . TYR A 1 432 ? 18.082 -9.397 -45.577 1.00 58.72 432 TYR A C 1
ATOM 3412 O O . TYR A 1 432 ? 18.205 -10.565 -45.957 1.00 58.72 432 TYR A O 1
ATOM 3420 N N . GLU A 1 433 ? 18.005 -8.345 -46.398 1.00 54.78 433 GLU A N 1
ATOM 3421 C CA . GLU A 1 433 ? 18.179 -8.367 -47.852 1.00 54.78 433 GLU A CA 1
ATOM 3422 C C . GLU A 1 433 ? 19.415 -7.521 -48.220 1.00 54.78 433 GLU A C 1
ATOM 3424 O O . GLU A 1 433 ? 19.526 -6.350 -47.852 1.00 54.78 433 GLU A O 1
ATOM 3429 N N . GLY A 1 434 ? 20.387 -8.105 -48.926 1.00 57.66 434 GLY A N 1
ATOM 3430 C CA . GLY A 1 434 ? 21.620 -7.406 -49.317 1.00 57.66 434 GLY A CA 1
ATOM 3431 C C . GLY A 1 434 ? 22.631 -8.309 -50.025 1.00 57.66 434 GLY A C 1
ATOM 3432 O O . GLY A 1 434 ? 22.418 -9.519 -50.135 1.00 57.66 434 GLY A O 1
ATOM 3433 N N . THR A 1 435 ? 23.736 -7.740 -50.522 1.00 57.53 435 THR A N 1
ATOM 3434 C CA . THR A 1 435 ? 24.793 -8.513 -51.198 1.00 57.53 435 THR A CA 1
ATOM 3435 C C . THR A 1 435 ? 26.000 -8.780 -50.297 1.00 57.53 435 THR A C 1
ATOM 3437 O O . THR A 1 435 ? 26.302 -8.014 -49.385 1.00 57.53 435 THR A O 1
ATOM 3440 N N . LEU A 1 436 ? 26.749 -9.851 -50.577 1.00 55.78 436 LEU A N 1
ATOM 3441 C CA . LEU A 1 436 ? 28.010 -10.151 -49.872 1.00 55.78 436 LEU A CA 1
ATOM 3442 C C . LEU A 1 436 ? 29.057 -9.026 -50.004 1.00 55.78 436 LEU A C 1
ATOM 3444 O O . LEU A 1 436 ? 29.783 -8.748 -49.052 1.00 55.78 436 LEU A O 1
ATOM 3448 N N . ARG A 1 437 ? 29.088 -8.311 -51.139 1.00 58.62 437 ARG A N 1
ATOM 3449 C CA . ARG A 1 437 ? 29.941 -7.119 -51.323 1.00 58.62 437 ARG A CA 1
ATOM 3450 C C . ARG A 1 437 ? 29.609 -6.002 -50.342 1.00 58.62 437 ARG A C 1
ATOM 3452 O O . ARG A 1 437 ? 30.515 -5.306 -49.889 1.00 58.62 437 ARG A O 1
ATOM 3459 N N . ASP A 1 438 ? 28.336 -5.856 -49.987 1.00 57.72 438 ASP A N 1
ATOM 3460 C CA . ASP A 1 438 ? 27.914 -4.858 -49.010 1.00 57.72 438 ASP A CA 1
ATOM 3461 C C . ASP A 1 438 ? 28.483 -5.162 -47.617 1.00 57.72 438 ASP A C 1
ATOM 3463 O O . ASP A 1 438 ? 28.746 -4.237 -46.857 1.00 57.72 438 ASP A O 1
ATOM 3467 N N . ILE A 1 439 ? 28.733 -6.436 -47.293 1.00 58.91 439 ILE A N 1
ATOM 3468 C CA . ILE A 1 439 ? 29.297 -6.882 -46.009 1.00 58.91 439 ILE A CA 1
ATOM 3469 C C . ILE A 1 439 ? 30.811 -6.628 -45.939 1.00 58.91 439 ILE A C 1
ATOM 3471 O O . ILE A 1 439 ? 31.292 -6.114 -44.927 1.00 58.91 439 ILE A O 1
ATOM 3475 N N . ASP A 1 440 ? 31.557 -6.924 -47.007 1.00 55.50 440 ASP A N 1
ATOM 3476 C CA . ASP A 1 440 ? 33.007 -6.666 -47.062 1.00 55.50 440 ASP A CA 1
ATOM 3477 C C . ASP A 1 440 ? 33.332 -5.164 -47.017 1.00 55.50 440 ASP A C 1
ATOM 3479 O O . ASP A 1 440 ? 34.280 -4.746 -46.348 1.00 55.50 440 ASP A O 1
ATOM 3483 N N . VAL A 1 441 ? 32.512 -4.333 -47.672 1.00 58.19 441 VAL A N 1
ATOM 3484 C CA . VAL A 1 441 ? 32.605 -2.864 -47.581 1.00 58.19 441 VAL A CA 1
ATOM 3485 C C . VAL A 1 441 ? 32.167 -2.365 -46.198 1.00 58.19 441 VAL A C 1
ATOM 3487 O O . VAL A 1 441 ? 32.670 -1.351 -45.703 1.00 58.19 441 VAL A O 1
ATOM 3490 N N . ALA A 1 442 ? 31.239 -3.066 -45.545 1.00 55.00 442 ALA A N 1
ATOM 3491 C CA . ALA A 1 442 ? 30.730 -2.672 -44.241 1.00 55.00 442 ALA A CA 1
ATOM 3492 C C . ALA A 1 442 ? 31.736 -2.871 -43.102 1.00 55.00 442 ALA A C 1
ATOM 3494 O O . ALA A 1 442 ? 31.842 -2.009 -42.223 1.00 55.00 442 ALA A O 1
ATOM 3495 N N . LEU A 1 443 ? 32.449 -4.000 -43.099 1.00 61.94 443 LEU A N 1
ATOM 3496 C CA . LEU A 1 443 ? 33.135 -4.533 -41.919 1.00 61.94 443 LEU A CA 1
ATOM 3497 C C . LEU A 1 443 ? 34.607 -4.883 -42.194 1.00 61.94 443 LEU A C 1
ATOM 3499 O O . LEU A 1 443 ? 35.007 -6.035 -42.017 1.00 61.94 443 LEU A O 1
ATOM 3503 N N . PRO A 1 444 ? 35.455 -3.909 -42.571 1.00 58.66 444 PRO A N 1
ATOM 3504 C CA . PRO A 1 444 ? 36.833 -4.190 -42.976 1.00 58.66 444 PRO A CA 1
ATOM 3505 C C . PRO A 1 444 ? 37.693 -4.814 -41.862 1.00 58.66 444 PRO A C 1
ATOM 3507 O O . PRO A 1 444 ? 38.659 -5.505 -42.171 1.00 58.66 444 PRO A O 1
ATOM 3510 N N . ASN A 1 445 ? 37.328 -4.606 -40.589 1.00 59.56 445 ASN A N 1
ATOM 3511 C CA . ASN A 1 445 ? 38.107 -5.008 -39.411 1.00 59.56 445 ASN A CA 1
ATOM 3512 C C . ASN A 1 445 ? 37.391 -6.022 -38.491 1.00 59.56 445 ASN A C 1
ATOM 3514 O O . ASN A 1 445 ? 37.858 -6.262 -37.377 1.00 59.56 445 ASN A O 1
ATOM 3518 N N . ALA A 1 446 ? 36.246 -6.587 -38.892 1.00 58.47 446 ALA A N 1
ATOM 3519 C CA . ALA A 1 446 ? 35.532 -7.538 -38.039 1.00 58.47 446 ALA A CA 1
ATOM 3520 C C . ALA A 1 446 ? 36.274 -8.885 -37.982 1.00 58.47 446 ALA A C 1
ATOM 3522 O O . ALA A 1 446 ? 36.522 -9.507 -39.013 1.00 58.47 446 ALA A O 1
ATOM 3523 N N . PHE A 1 447 ? 36.594 -9.353 -36.772 1.00 54.78 447 PHE A N 1
ATOM 3524 C CA . PHE A 1 447 ? 37.293 -10.628 -36.554 1.00 54.78 447 PHE A CA 1
ATOM 3525 C C . PHE A 1 447 ? 36.352 -11.834 -36.592 1.00 54.78 447 PHE A C 1
ATOM 3527 O O . PHE A 1 447 ? 36.766 -12.949 -36.887 1.00 54.78 447 PHE A O 1
ATOM 3534 N N . TYR A 1 448 ? 35.078 -11.627 -36.266 1.00 52.97 448 TYR A N 1
ATOM 3535 C CA . TYR A 1 448 ? 34.080 -12.686 -36.252 1.00 52.97 448 TYR A CA 1
ATOM 3536 C C . TYR A 1 448 ? 32.726 -12.130 -36.674 1.00 52.97 448 TYR A C 1
ATOM 3538 O O . TYR A 1 448 ? 32.237 -11.150 -36.099 1.00 52.97 448 TYR A O 1
ATOM 3546 N N . LEU A 1 449 ? 32.140 -12.770 -37.685 1.00 60.31 449 LEU A N 1
ATOM 3547 C CA . LEU A 1 449 ? 30.852 -12.421 -38.254 1.00 60.31 449 LEU A CA 1
ATOM 3548 C C . LEU A 1 449 ? 29.946 -13.668 -38.256 1.00 60.31 449 LEU A C 1
ATOM 3550 O O . LEU A 1 449 ? 30.308 -14.763 -38.677 1.00 60.31 449 LEU A O 1
ATOM 3554 N N . LYS A 1 450 ? 28.728 -13.529 -37.743 1.00 57.84 450 LYS A N 1
ATOM 3555 C CA . LYS A 1 450 ? 27.715 -14.590 -37.817 1.00 57.84 450 LYS A CA 1
ATOM 3556 C C . LYS A 1 450 ? 26.445 -13.991 -38.386 1.00 57.84 450 LYS A C 1
ATOM 3558 O O . LYS A 1 450 ? 25.778 -13.236 -37.686 1.00 57.84 450 LYS A O 1
ATOM 3563 N N . LEU A 1 451 ? 26.147 -14.320 -39.641 1.00 59.50 451 LEU A N 1
ATOM 3564 C CA . LEU A 1 451 ? 24.924 -13.946 -40.346 1.00 59.50 451 LEU A CA 1
ATOM 3565 C C . LEU A 1 451 ? 24.090 -15.210 -40.542 1.00 59.50 451 LEU A C 1
ATOM 3567 O O . LEU A 1 451 ? 24.384 -16.010 -41.419 1.00 59.50 451 LEU A O 1
ATOM 3571 N N . GLY A 1 452 ? 23.112 -15.432 -39.666 1.00 55.31 452 GLY A N 1
ATOM 3572 C CA . GLY A 1 452 ? 22.243 -16.611 -39.739 1.00 55.31 452 GLY A CA 1
ATOM 3573 C C . GLY A 1 452 ? 20.962 -16.317 -40.517 1.00 55.31 452 GLY A C 1
ATOM 3574 O O . GLY A 1 452 ? 20.326 -15.301 -40.242 1.00 55.31 452 GLY A O 1
ATOM 3575 N N . VAL A 1 453 ? 20.589 -17.217 -41.435 1.00 51.81 453 VAL A N 1
ATOM 3576 C CA . VAL A 1 453 ? 19.358 -17.230 -42.257 1.00 51.81 453 VAL A CA 1
ATOM 3577 C C . VAL A 1 453 ? 18.935 -15.832 -42.715 1.00 51.81 453 VAL A C 1
ATOM 3579 O O . VAL A 1 453 ? 18.024 -15.216 -42.167 1.00 51.81 453 VAL A O 1
ATOM 3582 N N . SER A 1 454 ? 19.648 -15.314 -43.708 1.00 49.94 454 SER A N 1
ATOM 3583 C CA . SER A 1 454 ? 19.367 -14.042 -44.380 1.00 49.94 454 SER A CA 1
ATOM 3584 C C . SER A 1 454 ? 19.367 -14.281 -45.892 1.00 49.94 454 SER A C 1
ATOM 3586 O O . SER A 1 454 ? 20.159 -15.094 -46.374 1.00 49.94 454 SER A O 1
ATOM 3588 N N . HIS A 1 455 ? 18.492 -13.610 -46.646 1.00 46.75 455 HIS A N 1
ATOM 3589 C CA . HIS A 1 455 ? 18.478 -13.686 -48.111 1.00 46.75 455 HIS A CA 1
ATOM 3590 C C . HIS A 1 455 ? 19.650 -12.856 -48.661 1.00 46.75 455 HIS A C 1
ATOM 3592 O O . HIS A 1 455 ? 19.485 -11.714 -49.088 1.00 46.75 455 HIS A O 1
ATOM 3598 N N . LEU A 1 456 ? 20.862 -13.410 -48.593 1.00 48.94 456 LEU A N 1
ATOM 3599 C CA . LEU A 1 456 ? 22.070 -12.772 -49.115 1.00 48.94 456 LEU A CA 1
ATOM 3600 C C . LEU A 1 456 ? 22.285 -13.186 -50.573 1.00 48.94 456 LEU A C 1
ATOM 3602 O O . LEU A 1 456 ? 22.381 -14.372 -50.880 1.00 48.94 456 LEU A O 1
ATOM 3606 N N . ILE A 1 457 ? 22.374 -12.208 -51.475 1.00 46.25 457 ILE A N 1
ATOM 3607 C CA . ILE A 1 457 ? 22.601 -12.446 -52.908 1.00 46.25 457 ILE A CA 1
ATOM 3608 C C . ILE A 1 457 ? 24.104 -12.311 -53.200 1.00 46.25 457 ILE A C 1
ATOM 3610 O O . ILE A 1 457 ? 24.722 -11.280 -52.916 1.00 46.25 457 ILE A O 1
ATOM 3614 N N . GLY A 1 458 ? 24.719 -13.359 -53.755 1.00 42.31 458 GLY A N 1
ATOM 3615 C CA . GLY A 1 458 ? 26.133 -13.355 -54.142 1.00 42.31 458 GLY A CA 1
ATOM 3616 C C . GLY A 1 458 ? 26.436 -12.342 -55.251 1.00 42.31 458 GLY A C 1
ATOM 3617 O O . GLY A 1 458 ? 25.670 -12.179 -56.196 1.00 42.31 458 GLY A O 1
ATOM 3618 N N . SER A 1 459 ? 27.567 -11.644 -55.143 1.00 38.94 459 SER A N 1
ATOM 3619 C CA . SER A 1 459 ? 27.949 -10.552 -56.050 1.00 38.94 459 SER A CA 1
ATOM 3620 C C . SER A 1 459 ? 28.754 -10.974 -57.285 1.00 38.94 459 SER A C 1
ATOM 3622 O O . SER A 1 459 ? 29.280 -10.119 -57.999 1.00 38.94 459 SER A O 1
ATOM 3624 N N . GLU A 1 460 ? 28.872 -12.268 -57.552 1.00 38.56 460 GLU A N 1
ATOM 3625 C CA . GLU A 1 460 ? 29.414 -12.790 -58.805 1.00 38.56 460 GLU A CA 1
ATOM 3626 C C . GLU A 1 460 ? 28.459 -13.863 -59.307 1.00 38.56 460 GLU A C 1
ATOM 3628 O O . GLU A 1 460 ? 28.011 -14.692 -58.525 1.00 38.56 460 GLU A O 1
ATOM 3633 N N . GLY A 1 461 ? 28.088 -13.797 -60.587 1.00 34.00 461 GLY A N 1
ATOM 3634 C CA . GLY A 1 461 ? 27.010 -14.572 -61.208 1.00 34.00 461 GLY A CA 1
ATOM 3635 C C . GLY A 1 461 ? 27.241 -16.085 -61.292 1.00 34.00 461 GLY A C 1
ATOM 3636 O O . GLY A 1 461 ? 27.215 -16.651 -62.380 1.00 34.00 461 GLY A O 1
ATOM 3637 N N . ARG A 1 462 ? 27.423 -16.744 -60.150 1.00 34.09 462 ARG A N 1
ATOM 3638 C CA . ARG A 1 462 ? 27.263 -18.182 -59.941 1.00 34.09 462 ARG A CA 1
ATOM 3639 C C . ARG A 1 462 ? 26.416 -18.395 -58.691 1.00 34.09 462 ARG A C 1
ATOM 3641 O O . ARG A 1 462 ? 26.902 -18.835 -57.659 1.00 34.09 462 ARG A O 1
ATOM 3648 N N . SER A 1 463 ? 25.134 -18.062 -58.802 1.00 36.41 463 SER A N 1
ATOM 3649 C CA . SER A 1 463 ? 24.109 -18.715 -57.996 1.00 36.41 463 SER A CA 1
ATOM 3650 C C . SER A 1 463 ? 23.745 -20.019 -58.703 1.00 36.41 463 SER A C 1
ATOM 3652 O O . SER A 1 463 ? 22.820 -20.041 -59.513 1.00 36.41 463 SER A O 1
ATOM 3654 N N . ASP A 1 464 ? 24.477 -21.093 -58.438 1.00 33.88 464 ASP A N 1
ATOM 3655 C CA . ASP A 1 464 ? 23.889 -22.414 -58.629 1.00 33.88 464 ASP A CA 1
ATOM 3656 C C . ASP A 1 464 ? 23.434 -22.873 -57.248 1.00 33.88 464 ASP A C 1
ATOM 3658 O O . ASP A 1 464 ? 24.246 -23.213 -56.395 1.00 33.88 464 ASP A O 1
ATOM 3662 N N . SER A 1 465 ? 22.112 -22.832 -57.063 1.00 33.78 465 SER A N 1
ATOM 3663 C CA . SER A 1 465 ? 21.317 -23.112 -55.858 1.00 33.78 465 SER A CA 1
ATOM 3664 C C . SER A 1 465 ? 21.172 -21.951 -54.860 1.00 33.78 465 SER A C 1
ATOM 3666 O O . SER A 1 465 ? 22.136 -21.408 -54.338 1.00 33.78 465 SER A O 1
ATOM 3668 N N . GLY A 1 466 ? 19.925 -21.543 -54.602 1.00 38.97 466 GLY A N 1
ATOM 3669 C CA . GLY A 1 466 ? 19.563 -20.542 -53.596 1.00 38.97 466 GLY A CA 1
ATOM 3670 C C . GLY A 1 466 ? 19.729 -21.063 -52.166 1.00 38.97 466 GLY A C 1
ATOM 3671 O O . GLY A 1 466 ? 18.737 -21.237 -51.465 1.00 38.97 466 GLY A O 1
ATOM 3672 N N . GLY A 1 467 ? 20.967 -21.335 -51.752 1.00 41.97 467 GLY A N 1
ATOM 3673 C CA . GLY A 1 467 ? 21.305 -21.818 -50.413 1.00 41.97 467 GLY A CA 1
ATOM 3674 C C . GLY A 1 467 ? 21.290 -20.719 -49.341 1.00 41.97 467 GLY A C 1
ATOM 3675 O O . GLY A 1 467 ? 21.594 -19.555 -49.607 1.00 41.97 467 GLY A O 1
ATOM 3676 N N . GLN A 1 468 ? 20.946 -21.094 -48.104 1.00 49.69 468 GLN A N 1
ATOM 3677 C CA . GLN A 1 468 ? 21.061 -20.228 -46.926 1.00 49.69 468 GLN A CA 1
ATOM 3678 C C . GLN A 1 468 ? 22.525 -20.154 -46.460 1.00 49.69 468 GLN A C 1
ATOM 3680 O O . GLN A 1 468 ? 23.110 -21.147 -46.026 1.00 49.69 468 GLN A O 1
ATOM 3685 N N . ILE A 1 469 ? 23.115 -18.958 -46.487 1.00 52.16 469 ILE A N 1
ATOM 3686 C CA . ILE A 1 469 ? 24.417 -18.702 -45.854 1.00 52.16 469 ILE A CA 1
ATOM 3687 C C . ILE A 1 469 ? 24.213 -18.652 -44.332 1.00 52.16 469 ILE A C 1
ATOM 3689 O O . ILE A 1 469 ? 23.325 -17.945 -43.849 1.00 52.16 469 ILE A O 1
ATOM 3693 N N . SER A 1 470 ? 25.017 -19.408 -43.572 1.00 48.91 470 SER A N 1
ATOM 3694 C CA . SER A 1 470 ? 24.838 -19.545 -42.116 1.00 48.91 470 SER A CA 1
ATOM 3695 C C . SER A 1 470 ? 25.888 -18.829 -41.265 1.00 48.91 470 SER A C 1
ATOM 3697 O O . SER A 1 470 ? 25.563 -18.423 -40.147 1.00 48.91 470 SER A O 1
ATOM 3699 N N . CYS A 1 471 ? 27.144 -18.745 -41.711 1.00 50.94 471 CYS A N 1
ATOM 3700 C CA . CYS A 1 471 ? 28.263 -18.192 -40.934 1.00 50.94 471 CYS A CA 1
ATOM 3701 C C . CYS A 1 471 ? 29.359 -17.687 -41.882 1.00 50.94 471 CYS A C 1
ATOM 3703 O O . CYS A 1 471 ? 29.687 -18.396 -42.828 1.00 50.94 471 CYS A O 1
ATOM 3705 N N . CYS A 1 472 ? 29.977 -16.533 -41.607 1.00 55.03 472 CYS A N 1
ATOM 3706 C CA . CYS A 1 472 ? 31.122 -16.035 -42.378 1.00 55.03 472 CYS A CA 1
ATOM 3707 C C . CYS A 1 472 ? 32.198 -15.478 -41.446 1.00 55.03 472 CYS A C 1
ATOM 3709 O O . CYS A 1 472 ? 31.906 -14.567 -40.695 1.00 55.03 472 CYS A O 1
ATOM 3711 N N . TRP A 1 473 ? 33.441 -15.941 -41.480 1.00 46.59 473 TRP A N 1
ATOM 3712 C CA . TRP A 1 473 ? 34.496 -15.432 -40.592 1.00 46.59 473 TRP A CA 1
ATOM 3713 C C . TRP A 1 473 ? 35.720 -14.965 -41.377 1.00 46.59 473 TRP A C 1
ATOM 3715 O O . TRP A 1 473 ? 35.913 -15.322 -42.541 1.00 46.59 473 TRP A O 1
ATOM 3725 N N . ARG A 1 474 ? 36.546 -14.143 -40.724 1.00 52.38 474 ARG A N 1
ATOM 3726 C CA . ARG A 1 474 ? 37.852 -13.712 -41.222 1.00 52.38 474 ARG A CA 1
ATOM 3727 C C . ARG A 1 474 ? 38.911 -14.206 -40.245 1.00 52.38 474 ARG A C 1
ATOM 3729 O O . ARG A 1 474 ? 38.770 -14.012 -39.040 1.00 52.38 474 ARG A O 1
ATOM 3736 N N . ASP A 1 475 ? 39.930 -14.893 -40.745 1.00 46.50 475 ASP A N 1
ATOM 3737 C CA . ASP A 1 475 ? 40.999 -15.412 -39.894 1.00 46.50 475 ASP A CA 1
ATOM 3738 C C . ASP A 1 475 ? 41.864 -14.238 -39.379 1.00 46.50 475 ASP A C 1
ATOM 3740 O O . ASP A 1 475 ? 42.391 -13.464 -40.186 1.00 46.50 475 ASP A O 1
ATOM 3744 N N . PRO A 1 476 ? 42.008 -14.066 -38.049 1.00 43.38 476 PRO A N 1
ATOM 3745 C CA . PRO A 1 476 ? 42.773 -12.968 -37.458 1.00 43.38 476 PRO A CA 1
ATOM 3746 C C . PRO A 1 476 ? 44.275 -13.000 -37.783 1.00 43.38 476 PRO A C 1
ATOM 3748 O O . PRO A 1 476 ? 44.961 -12.018 -37.502 1.00 43.38 476 PRO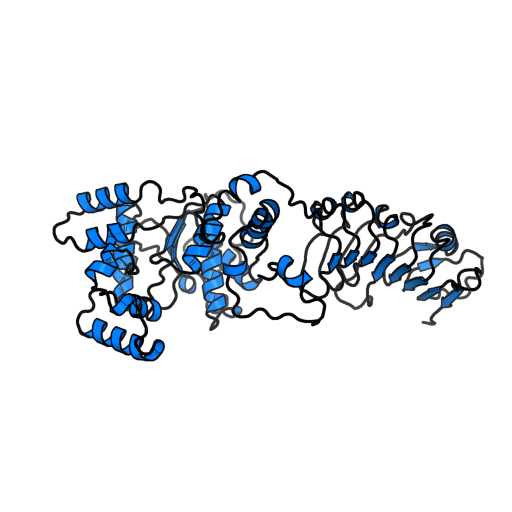 A O 1
ATOM 3751 N N . TYR A 1 477 ? 44.799 -14.104 -38.322 1.00 44.03 477 TYR A N 1
ATOM 3752 C CA . TYR A 1 477 ? 46.228 -14.300 -38.562 1.00 44.03 477 TYR A CA 1
ATOM 3753 C C . TYR A 1 477 ? 46.641 -14.179 -40.034 1.00 44.03 477 TYR A C 1
ATOM 3755 O O . TYR A 1 477 ? 47.837 -14.038 -40.290 1.00 44.03 477 TYR A O 1
ATOM 3763 N N . THR A 1 478 ? 45.704 -14.231 -40.989 1.00 52.66 478 THR A N 1
ATOM 3764 C CA . THR A 1 478 ? 46.036 -14.308 -42.427 1.00 52.66 478 THR A CA 1
ATOM 3765 C C . THR A 1 478 ? 45.582 -13.113 -43.273 1.00 52.66 478 THR A C 1
ATOM 3767 O O . THR A 1 478 ? 46.014 -13.022 -44.414 1.00 52.66 478 THR A O 1
ATOM 3770 N N . GLU A 1 479 ? 44.767 -12.185 -42.748 1.00 48.94 479 GLU A N 1
ATOM 3771 C CA . GLU A 1 479 ? 44.250 -10.984 -43.457 1.00 48.94 479 GLU A CA 1
ATOM 3772 C C . GLU A 1 479 ? 43.572 -11.233 -44.831 1.00 48.94 479 GLU A C 1
ATOM 3774 O O . GLU A 1 479 ? 43.280 -10.284 -45.559 1.00 48.94 479 GLU A O 1
ATOM 3779 N N . GLU A 1 480 ? 43.251 -12.476 -45.196 1.00 50.56 480 GLU A N 1
ATOM 3780 C CA . GLU A 1 480 ? 42.585 -12.790 -46.467 1.00 50.56 480 GLU A CA 1
ATOM 3781 C C . GLU A 1 480 ? 41.043 -12.728 -46.384 1.00 50.56 480 GLU A C 1
ATOM 3783 O O . GLU A 1 480 ? 40.442 -12.629 -45.311 1.00 50.56 480 GLU A O 1
ATOM 3788 N N . SER A 1 481 ? 40.409 -12.722 -47.564 1.00 54.34 481 SER A N 1
ATOM 3789 C CA . SER A 1 481 ? 38.972 -12.548 -47.840 1.00 54.34 481 SER A CA 1
ATOM 3790 C C . SER A 1 481 ? 38.012 -13.318 -46.917 1.00 54.34 481 SER A C 1
ATOM 3792 O O . SER A 1 481 ? 38.315 -14.412 -46.443 1.00 54.34 481 SER A O 1
ATOM 3794 N N . LEU A 1 482 ? 36.808 -12.764 -46.712 1.00 55.22 482 LEU A N 1
ATOM 3795 C CA . LEU A 1 482 ? 35.732 -13.348 -45.901 1.00 55.22 482 LEU A CA 1
ATOM 3796 C C . LEU A 1 482 ? 35.422 -14.798 -46.334 1.00 55.22 482 LEU A C 1
ATOM 3798 O O . LEU A 1 482 ? 35.077 -15.042 -47.488 1.00 55.22 482 LEU A O 1
ATOM 3802 N N . THR A 1 483 ? 35.520 -15.760 -45.413 1.00 57.56 483 THR A N 1
ATOM 3803 C CA . THR A 1 483 ? 35.192 -17.173 -45.679 1.00 57.56 483 THR A CA 1
ATOM 3804 C C . THR A 1 483 ? 33.793 -17.476 -45.156 1.00 57.56 483 THR A C 1
ATOM 3806 O O . THR A 1 483 ? 33.543 -17.282 -43.969 1.00 57.56 483 THR A O 1
ATOM 3809 N N . CYS A 1 484 ? 32.883 -17.957 -46.007 1.00 56.50 484 CYS A N 1
ATOM 3810 C CA . CYS A 1 484 ? 31.502 -18.286 -45.637 1.00 56.50 484 CYS A CA 1
ATOM 3811 C C . CYS A 1 484 ? 31.229 -19.797 -45.691 1.00 56.50 484 CYS A C 1
ATOM 3813 O O . CYS A 1 484 ? 31.684 -20.485 -46.601 1.00 56.50 484 CYS A O 1
ATOM 3815 N N . LEU A 1 485 ? 30.460 -20.303 -44.724 1.00 55.12 485 LEU A N 1
ATOM 3816 C CA . LEU A 1 485 ? 29.885 -21.649 -44.716 1.00 55.12 485 LEU A CA 1
ATOM 3817 C C . LEU A 1 485 ? 28.427 -21.590 -45.178 1.00 55.12 485 LEU A C 1
ATOM 3819 O O . LEU A 1 485 ? 27.586 -20.928 -44.556 1.00 55.12 485 LEU A O 1
ATOM 3823 N N . GLU A 1 486 ? 28.136 -22.337 -46.237 1.00 54.31 486 GLU A N 1
ATOM 3824 C CA . GLU A 1 486 ? 26.779 -22.696 -46.644 1.00 54.31 486 GLU A CA 1
ATOM 3825 C C . GLU A 1 486 ? 26.346 -23.948 -45.873 1.00 54.31 486 GLU A C 1
ATOM 3827 O O . GLU A 1 486 ? 27.109 -24.912 -45.762 1.00 54.31 486 GLU A O 1
ATOM 3832 N N . ILE A 1 487 ? 25.135 -23.932 -45.310 1.00 45.22 487 ILE A N 1
ATOM 3833 C CA . ILE A 1 487 ? 24.517 -25.138 -44.748 1.00 45.22 487 ILE A CA 1
ATOM 3834 C C . ILE A 1 487 ? 23.482 -25.6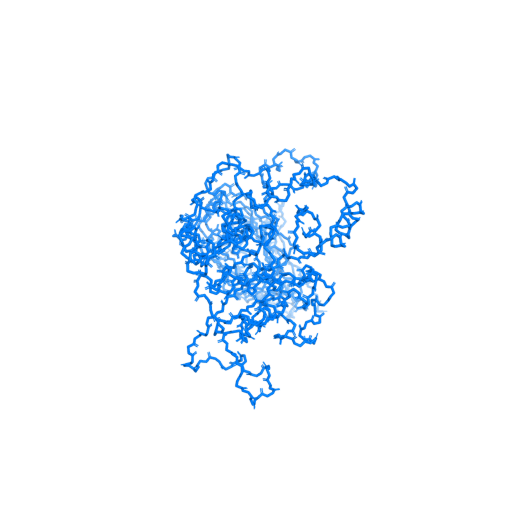16 -45.776 1.00 45.22 487 ILE A C 1
ATOM 3836 O O . ILE A 1 487 ? 22.619 -24.819 -46.149 1.00 45.22 487 ILE A O 1
ATOM 3840 N N . PRO A 1 488 ? 23.567 -26.865 -46.271 1.00 38.69 488 PRO A N 1
ATOM 3841 C CA . PRO A 1 488 ? 22.545 -27.415 -47.160 1.00 38.69 488 PRO A CA 1
ATOM 3842 C C . PRO A 1 488 ? 21.194 -27.537 -46.433 1.00 38.69 488 PRO A C 1
ATOM 3844 O O . PRO A 1 488 ? 21.184 -27.743 -45.220 1.00 38.69 488 PRO A O 1
ATOM 3847 N N . GLU A 1 489 ? 20.095 -27.384 -47.187 1.00 40.19 489 GLU A N 1
ATOM 3848 C CA . GLU A 1 489 ? 18.697 -27.372 -46.699 1.00 40.19 489 GLU A CA 1
ATOM 3849 C C . GLU A 1 489 ? 18.338 -28.461 -45.676 1.00 40.19 489 GLU A C 1
ATOM 3851 O O . GLU A 1 489 ? 18.735 -29.638 -45.864 1.00 40.19 489 GLU A O 1
#

Organism: Kalanchoe fedtschenkoi (NCBI:txid63787)

InterPro domains:
  IPR019378 GDP-fucose protein O-fucosyltransferase [PF10250] (15-249)
  IPR032675 Leucine-rich repeat domain superfamily [G3DSA:3.80.10.10] (310-463)
  IPR052272 GT106 glycosyltransferase [PTHR31933] (14-307)